Protein AF-0000000078899615 (afdb_homodimer)

Solvent-accessible surface area (backbone atoms only — not comparable to full-atom values): 37743 Å² total; per-residue (Å²): 133,79,73,67,59,80,57,53,64,69,47,50,43,53,49,49,54,49,43,52,69,74,39,71,84,62,47,65,61,59,51,16,57,74,55,66,44,36,43,37,39,57,52,27,36,45,24,33,93,46,82,77,85,37,34,25,43,40,41,39,56,64,52,47,75,54,30,63,46,56,57,58,63,50,46,44,68,26,40,36,30,35,38,38,28,34,45,98,53,30,42,42,35,38,43,33,36,53,68,44,69,47,71,54,90,49,31,36,39,34,44,44,87,46,37,28,36,46,37,29,45,72,30,59,65,43,40,31,40,39,33,39,77,50,94,91,38,80,43,45,30,41,40,28,14,22,54,49,13,47,70,28,42,35,42,31,62,44,94,67,25,38,61,66,48,46,54,49,50,52,61,72,28,46,31,91,70,48,66,54,44,66,86,65,44,82,74,66,70,66,66,79,61,60,55,77,88,74,48,61,57,71,62,49,48,54,50,51,72,62,32,56,42,75,65,39,51,62,60,50,31,60,43,56,34,44,42,72,56,56,44,43,73,67,70,35,66,91,37,21,35,69,28,20,57,60,37,61,64,52,48,53,48,49,27,28,75,68,63,41,42,24,26,42,40,32,30,50,89,23,26,34,39,36,46,66,43,68,54,72,43,73,46,75,55,87,60,30,41,27,37,67,39,97,51,40,36,37,41,32,43,50,82,51,41,61,40,25,33,41,36,51,41,39,25,68,54,39,58,44,58,35,45,38,33,21,30,86,84,55,45,73,53,40,37,36,33,48,50,72,54,82,66,48,59,61,46,67,67,47,51,49,54,60,69,68,48,51,61,49,74,73,82,126,135,81,73,66,60,79,56,53,65,69,49,51,43,53,50,48,54,49,45,52,66,74,38,72,84,63,48,64,62,59,51,15,56,75,55,65,44,36,42,38,38,56,54,27,37,45,25,33,92,45,84,76,85,37,36,25,44,39,41,39,56,65,52,47,77,56,30,61,47,56,58,58,62,50,46,42,67,26,40,35,31,34,36,39,28,34,44,98,53,30,41,40,35,38,42,32,36,54,66,44,69,48,69,57,90,47,31,34,41,34,45,43,87,45,36,30,36,44,36,31,46,72,30,58,64,43,40,32,40,39,31,41,76,52,95,92,38,80,42,44,32,41,42,28,12,23,56,50,13,47,69,28,43,33,42,30,62,46,93,69,25,37,61,68,48,46,52,50,51,50,60,72,28,44,33,90,69,48,66,54,44,64,87,64,44,82,74,66,70,65,66,77,62,60,56,76,89,73,49,60,58,70,61,48,49,54,51,52,70,61,33,55,42,75,65,38,51,62,58,50,31,59,43,56,33,43,42,71,58,57,43,45,72,67,72,36,67,91,37,22,36,70,27,22,56,60,37,62,63,52,47,52,49,49,27,27,75,66,64,42,42,24,26,41,42,31,30,48,90,24,27,34,40,38,46,67,44,68,53,72,43,73,45,76,54,87,59,30,42,27,37,68,40,96,50,40,36,35,41,32,43,50,81,50,42,62,40,25,33,43,36,53,43,39,26,68,54,39,59,45,59,34,44,39,32,19,30,85,84,56,46,73,54,40,38,35,34,48,51,73,54,80,65,48,58,61,48,66,69,47,53,50,52,61,66,66,49,53,61,50,75,73,81,126

Sequence (728 aa):
MDQILTGSLPDLKAAWLRLLETTPGLRARDAAARLGVSEGELVAARVGEGPGAARVVRLDPGTAANGWGGLIEQLPTLGEVMTLTRNEHAVHEKHGTFETVSIGPGSGLVLGLEIDLRLFLNHWRHGFAVREEVKSGLRHSLQFFDIDGTAVHKVYVTEATDRAAFDRLVEHFRAPDQTPGMGVLPLPVPPPDRPDAEIDLAGFRRHWENLQDAHDFFPMLREFGIGRHQAFRLIGSDFARPVSVQALALCLRLAAQRQVPIMVFAGNAGCIQIHTGPVERIEPTGPWINVLDPRFNLHVRQDRIASAWVVRKPTREGVVTSLELFDAEDRQFLQLFGERRGGKPERATWRGILADLPEPEIAAMDQILTGSLPDLKAAW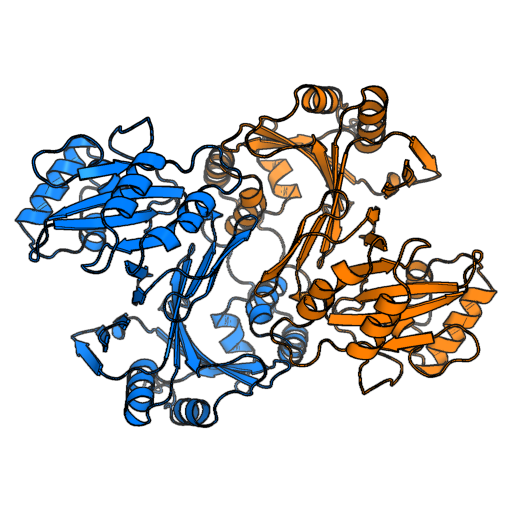LRLLETTPGLRARDAAARLGVSEGELVAARVGEGPGAARVVRLDPGTAANGWGGLIEQLPTLGEVMTLTRNEHAVHEKHGTFETVSIGPGSGLVLGLEIDLRLFLNHWRHGFAVREEVKSGLRHSLQFFDIDGTAVHKVYVTEATDRAAFDRLVEHFRAPDQTPGMGVLPLPVPPPDRPDAEIDLAGFRRHWENLQDAHDFFPMLREFGIGRHQAFRLIGSDFARPVSVQALALCLRLAAQRQVPIMVFAGNAGCIQIHTGPVERIEPTGPWINVLDPRFNLHVRQDRIASAWVVRKPTREGVVT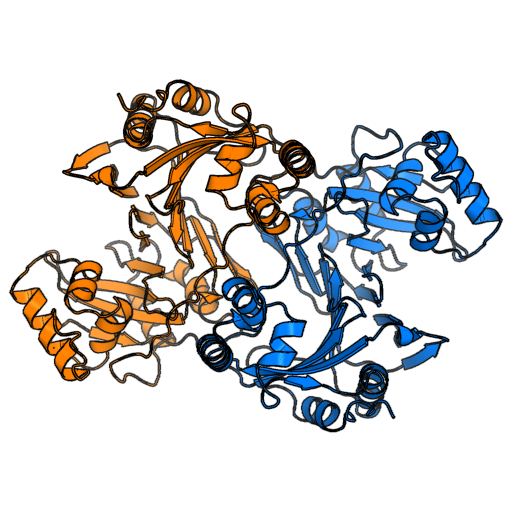SLELFDAEDRQFLQLFGERRGGKPERATWRGILADLPEPEIAA

pLDDT: mean 91.22, std 12.36, range [23.31, 98.88]

Structure (mmCIF, N/CA/C/O backbone):
data_AF-0000000078899615-model_v1
#
loop_
_entity.id
_entity.type
_entity.pdbx_description
1 polymer 'Hemin transport protein'
#
loop_
_atom_site.group_PDB
_atom_site.id
_atom_site.type_symbol
_atom_site.label_atom_id
_atom_site.label_alt_id
_atom_site.label_comp_id
_atom_site.label_asym_id
_atom_site.label_entity_id
_atom_site.label_seq_id
_atom_site.pdbx_PDB_ins_code
_atom_site.Cartn_x
_atom_site.Cartn_y
_atom_site.Cartn_z
_atom_site.occupancy
_atom_site.B_iso_or_equiv
_atom_site.auth_seq_id
_atom_site.auth_comp_id
_atom_site.auth_asym_id
_atom_site.auth_atom_id
_atom_site.pdbx_PDB_model_num
ATOM 1 N N . MET A 1 1 ? 21.453 -37.188 1.824 1 23.47 1 MET A N 1
ATOM 2 C CA . MET A 1 1 ? 22.531 -36.219 1.727 1 23.47 1 MET A CA 1
ATOM 3 C C . MET A 1 1 ? 22.578 -35.594 0.333 1 23.47 1 MET A C 1
ATOM 5 O O . MET A 1 1 ? 23.312 -36.062 -0.534 1 23.47 1 MET A O 1
ATOM 9 N N . ASP A 1 2 ? 21.359 -35.312 -0.302 1 27.31 2 ASP A N 1
ATOM 10 C CA . ASP A 1 2 ? 21.156 -34.969 -1.711 1 27.31 2 ASP A CA 1
ATOM 11 C C . ASP A 1 2 ? 21.984 -33.75 -2.115 1 27.31 2 ASP A C 1
ATOM 13 O O . ASP A 1 2 ? 22.062 -32.781 -1.364 1 27.31 2 ASP A O 1
ATOM 17 N N . GLN A 1 3 ? 22.969 -33.938 -2.871 1 29.41 3 GLN A N 1
ATOM 18 C CA . GLN A 1 3 ? 24.016 -33.031 -3.332 1 29.41 3 GLN A CA 1
ATOM 19 C C . GLN A 1 3 ? 23.422 -31.719 -3.811 1 29.41 3 GLN A C 1
ATOM 21 O O . GLN A 1 3 ? 22.578 -31.688 -4.715 1 29.41 3 GLN A O 1
ATOM 26 N N . ILE A 1 4 ? 23.203 -30.766 -2.914 1 38.12 4 ILE A N 1
ATOM 27 C CA . ILE A 1 4 ? 23 -29.391 -3.344 1 38.12 4 ILE A CA 1
ATOM 28 C C . ILE A 1 4 ? 23.891 -29.078 -4.535 1 38.12 4 ILE A C 1
ATOM 30 O O . ILE A 1 4 ? 25.125 -29.156 -4.434 1 38.12 4 ILE A O 1
ATOM 34 N N . LEU A 1 5 ? 23.531 -29.531 -5.68 1 39.5 5 LEU A N 1
ATOM 35 C CA . LEU A 1 5 ? 24.344 -29.234 -6.859 1 39.5 5 LEU A CA 1
ATOM 36 C C . LEU A 1 5 ? 24.844 -27.797 -6.832 1 39.5 5 LEU A C 1
ATOM 38 O O . LEU A 1 5 ? 24.031 -26.859 -6.887 1 39.5 5 LEU A O 1
ATOM 42 N N . THR A 1 6 ? 25.625 -27.469 -5.953 1 45.91 6 THR A N 1
ATOM 43 C CA . THR A 1 6 ? 26.406 -26.25 -6.133 1 45.91 6 THR A CA 1
ATOM 44 C C . THR A 1 6 ? 26.969 -26.172 -7.547 1 45.91 6 THR A C 1
ATOM 46 O O . THR A 1 6 ? 28.172 -25.984 -7.727 1 45.91 6 THR A O 1
ATOM 49 N N . GLY A 1 7 ? 26.438 -26.969 -8.484 1 50.38 7 GLY A N 1
ATOM 50 C CA . GLY A 1 7 ? 27.094 -27.047 -9.773 1 50.38 7 GLY A CA 1
ATOM 51 C C . GLY A 1 7 ? 27.062 -25.719 -10.531 1 50.38 7 GLY A C 1
ATOM 52 O O . GLY A 1 7 ? 26.297 -24.828 -10.195 1 50.38 7 GLY A O 1
ATOM 53 N N . SER A 1 8 ? 28.047 -25.531 -11.352 1 66.81 8 SER A N 1
ATOM 54 C CA . SER A 1 8 ? 28.25 -24.453 -12.32 1 66.81 8 SER A CA 1
ATOM 55 C C . SER A 1 8 ? 27.031 -24.297 -13.227 1 66.81 8 SER A C 1
ATOM 57 O O . SER A 1 8 ? 26.203 -25.203 -13.32 1 66.81 8 SER A O 1
ATOM 59 N N . LEU A 1 9 ? 26.766 -23.141 -13.555 1 71.75 9 LEU A N 1
ATOM 60 C CA . LEU A 1 9 ? 25.703 -22.766 -14.477 1 71.75 9 LEU A CA 1
ATOM 61 C C . LEU A 1 9 ? 25.578 -23.797 -15.602 1 71.75 9 LEU A C 1
ATOM 63 O O . LEU A 1 9 ? 24.469 -24.234 -15.922 1 71.75 9 LEU A O 1
ATOM 67 N N . PRO A 1 10 ? 26.672 -24.281 -16.188 1 68.31 10 PRO A N 1
ATOM 68 C CA . PRO A 1 10 ? 26.531 -25.297 -17.234 1 68.31 10 PRO A CA 1
ATOM 69 C C . PRO A 1 10 ? 25.953 -26.609 -16.703 1 68.31 10 PRO A C 1
ATOM 71 O O . PRO A 1 10 ? 25.172 -27.281 -17.391 1 68.31 10 PRO A O 1
ATOM 74 N N . ASP A 1 11 ? 26.25 -26.797 -15.523 1 76 11 ASP A N 1
ATOM 75 C CA . ASP A 1 11 ? 25.781 -28.031 -14.914 1 76 11 ASP A CA 1
ATOM 76 C C . ASP A 1 11 ? 24.266 -27.969 -14.664 1 76 11 ASP A C 1
ATOM 78 O O . ASP A 1 11 ? 23.562 -28.953 -14.875 1 76 11 ASP A O 1
ATOM 82 N N . LEU A 1 12 ? 23.875 -26.812 -14.391 1 81.44 12 LEU A N 1
ATOM 83 C CA . LEU A 1 12 ? 22.438 -26.672 -14.117 1 81.44 12 LEU A CA 1
ATOM 84 C C . LEU A 1 12 ? 21.625 -26.844 -15.391 1 81.44 12 LEU A C 1
ATOM 86 O O . LEU A 1 12 ? 20.594 -27.516 -15.375 1 81.44 12 LEU A O 1
ATOM 90 N N . LYS A 1 13 ? 22.109 -26.359 -16.453 1 78.44 13 LYS A N 1
ATOM 91 C CA . LYS A 1 13 ? 21.422 -26.5 -17.734 1 78.44 13 LYS A CA 1
ATOM 92 C C . LYS A 1 13 ? 21.359 -27.953 -18.156 1 78.44 13 LYS A C 1
ATOM 94 O O . LYS A 1 13 ? 20.312 -28.438 -18.594 1 78.44 13 LYS A O 1
ATOM 99 N N . ALA A 1 14 ? 22.453 -28.578 -18 1 79.31 14 ALA A N 1
ATOM 100 C CA . ALA A 1 14 ? 22.531 -29.984 -18.375 1 79.31 14 ALA A CA 1
ATOM 101 C C . ALA A 1 14 ? 21.625 -30.844 -17.5 1 79.31 14 ALA A C 1
ATOM 103 O O . ALA A 1 14 ? 20.953 -31.75 -17.984 1 79.31 14 ALA A O 1
ATOM 104 N N . ALA A 1 15 ? 21.656 -30.469 -16.297 1 78.94 15 ALA A N 1
ATOM 105 C CA . ALA A 1 15 ? 20.828 -31.203 -15.352 1 78.94 15 ALA A CA 1
ATOM 106 C C . ALA A 1 15 ? 19.344 -31.031 -15.656 1 78.94 15 ALA A C 1
ATOM 108 O O . ALA A 1 15 ? 18.562 -31.969 -15.57 1 78.94 15 ALA A O 1
ATOM 109 N N . TRP A 1 16 ? 18.984 -29.906 -16.031 1 78.69 16 TRP A N 1
ATOM 110 C CA . TRP A 1 16 ? 17.609 -29.594 -16.406 1 78.69 16 TRP A CA 1
ATOM 111 C C . TRP A 1 16 ? 17.188 -30.391 -17.625 1 78.69 16 TRP A C 1
ATOM 113 O O . TRP A 1 16 ? 16.125 -31.016 -17.625 1 78.69 16 TRP A O 1
ATOM 123 N N . LEU A 1 17 ? 18.031 -30.391 -18.562 1 74.31 17 LEU A N 1
ATOM 124 C CA . LEU A 1 17 ? 17.719 -31.109 -19.797 1 74.31 17 LEU A CA 1
ATOM 125 C C . LEU A 1 17 ? 17.578 -32.594 -19.531 1 74.31 17 LEU A C 1
ATOM 127 O O . LEU A 1 17 ? 16.688 -33.25 -20.094 1 74.31 17 LEU A O 1
ATOM 131 N N . ARG A 1 18 ? 18.359 -33.062 -18.688 1 77.06 18 ARG A N 1
ATOM 132 C CA . ARG A 1 18 ? 18.297 -34.469 -18.328 1 77.06 18 ARG A CA 1
ATOM 133 C C . ARG A 1 18 ? 17 -34.781 -17.594 1 77.06 18 ARG A C 1
ATOM 135 O O . ARG A 1 18 ? 16.375 -35.812 -17.844 1 77.06 18 ARG A O 1
ATOM 142 N N . LEU A 1 19 ? 16.672 -33.875 -16.766 1 79.12 19 LEU A N 1
ATOM 143 C CA . LEU A 1 19 ? 15.445 -34.062 -16 1 79.12 19 LEU A CA 1
ATOM 144 C C . LEU A 1 19 ? 14.219 -34.062 -16.922 1 79.12 19 LEU A C 1
ATOM 146 O O . LEU A 1 19 ? 13.289 -34.844 -16.734 1 79.12 19 LEU A O 1
ATOM 150 N N . LEU A 1 20 ? 14.242 -33.188 -17.891 1 74.06 20 LEU A N 1
ATOM 151 C CA . LEU A 1 20 ? 13.133 -33.094 -18.828 1 74.06 20 LEU A CA 1
ATOM 152 C C . LEU A 1 20 ? 12.992 -34.406 -19.625 1 74.06 20 LEU A C 1
ATOM 154 O O . LEU A 1 20 ? 11.883 -34.812 -19.969 1 74.06 20 LEU A O 1
ATOM 158 N N . GLU A 1 21 ? 14.117 -35 -19.859 1 74.81 21 GLU A N 1
ATOM 159 C CA . GLU A 1 21 ? 14.133 -36.219 -20.625 1 74.81 21 GLU A CA 1
ATOM 160 C C . GLU A 1 21 ? 13.664 -37.406 -19.766 1 74.81 21 GLU A C 1
ATOM 162 O O . GLU A 1 21 ? 12.898 -38.25 -20.234 1 74.81 21 GLU A O 1
ATOM 167 N N . THR A 1 22 ? 14.008 -37.406 -18.594 1 77.81 22 THR A N 1
ATOM 168 C CA . THR A 1 22 ? 13.773 -38.594 -17.734 1 77.81 22 THR A CA 1
ATOM 169 C C . THR A 1 22 ? 12.398 -38.5 -17.094 1 77.81 22 THR A C 1
ATOM 171 O O . THR A 1 22 ? 11.828 -39.531 -16.703 1 77.81 22 THR A O 1
ATOM 174 N N . THR A 1 23 ? 11.914 -37.375 -16.906 1 76.69 23 THR A N 1
ATOM 175 C CA . THR A 1 23 ? 10.609 -37.188 -16.281 1 76.69 23 THR A CA 1
ATOM 176 C C . THR A 1 23 ? 9.742 -36.25 -17.109 1 76.69 23 THR A C 1
ATOM 178 O O . THR A 1 23 ? 9.578 -35.062 -16.75 1 76.69 23 THR A O 1
ATOM 181 N N . PRO A 1 24 ? 9.195 -36.906 -18.125 1 71.25 24 PRO A N 1
ATOM 182 C CA . PRO A 1 24 ? 8.344 -36.062 -18.984 1 71.25 24 PRO A CA 1
ATOM 183 C C . PRO A 1 24 ? 7.133 -35.531 -18.25 1 71.25 24 PRO A C 1
ATOM 185 O O . PRO A 1 24 ? 6.547 -36.188 -17.406 1 71.25 24 PRO A O 1
ATOM 188 N N . GLY A 1 25 ? 6.859 -34.25 -18.391 1 69.19 25 GLY A N 1
ATOM 189 C CA . GLY A 1 25 ? 5.691 -33.625 -17.781 1 69.19 25 GLY A CA 1
ATOM 190 C C . GLY A 1 25 ? 5.992 -32.938 -16.484 1 69.19 25 GLY A C 1
ATOM 191 O O . GLY A 1 25 ? 5.102 -32.344 -15.859 1 69.19 25 GLY A O 1
ATOM 192 N N . LEU A 1 26 ? 7.223 -33.094 -16.125 1 76.44 26 LEU A N 1
ATOM 193 C CA . LEU A 1 26 ? 7.609 -32.438 -14.875 1 76.44 26 LEU A CA 1
ATOM 194 C C . LEU A 1 26 ? 7.461 -30.922 -14.984 1 76.44 26 LEU A C 1
ATOM 196 O O . LEU A 1 26 ? 7.945 -30.312 -15.938 1 76.44 26 LEU A O 1
ATOM 200 N N . ARG A 1 27 ? 6.715 -30.422 -14.039 1 78 27 ARG A N 1
ATOM 201 C CA . ARG A 1 27 ? 6.516 -28.969 -14.023 1 78 27 ARG A CA 1
ATOM 202 C C . ARG A 1 27 ? 7.793 -28.25 -13.625 1 78 27 ARG A C 1
ATOM 204 O O . ARG A 1 27 ? 8.609 -28.781 -12.867 1 78 27 ARG A O 1
ATOM 211 N N . ALA A 1 28 ? 7.977 -27.078 -14.18 1 77.94 28 ALA A N 1
ATOM 212 C CA . ALA A 1 28 ? 9.188 -26.297 -13.977 1 77.94 28 ALA A CA 1
ATOM 213 C C . ALA A 1 28 ? 9.484 -26.109 -12.492 1 77.94 28 ALA A C 1
ATOM 215 O O . ALA A 1 28 ? 10.625 -26.25 -12.055 1 77.94 28 ALA A O 1
ATOM 216 N N . ARG A 1 29 ? 8.5 -25.828 -11.703 1 82.44 29 ARG A N 1
ATOM 217 C CA . ARG A 1 29 ? 8.672 -25.609 -10.266 1 82.44 29 ARG A CA 1
ATOM 218 C C . ARG A 1 29 ? 9.195 -26.859 -9.578 1 82.44 29 ARG A C 1
ATOM 220 O O . ARG A 1 29 ? 10.094 -26.781 -8.734 1 82.44 29 ARG A O 1
ATOM 227 N N . ASP A 1 30 ? 8.641 -27.953 -9.969 1 82.69 30 ASP A N 1
ATOM 228 C CA . ASP A 1 30 ? 9.055 -29.219 -9.383 1 82.69 30 ASP A CA 1
ATOM 229 C C . ASP A 1 30 ? 10.477 -29.578 -9.805 1 82.69 30 ASP A C 1
ATOM 231 O O . ASP A 1 30 ? 11.25 -30.109 -9.008 1 82.69 30 ASP A O 1
ATOM 235 N N . ALA A 1 31 ? 10.742 -29.328 -11.023 1 82.31 31 ALA A N 1
ATOM 236 C CA . ALA A 1 31 ? 12.094 -29.578 -11.523 1 82.31 31 ALA A CA 1
ATOM 237 C C . ALA A 1 31 ? 13.125 -28.75 -10.758 1 82.31 31 ALA A C 1
ATOM 239 O O . ALA A 1 31 ? 14.172 -29.266 -10.359 1 82.31 31 ALA A O 1
ATOM 240 N N . ALA A 1 32 ? 12.805 -27.5 -10.523 1 86.56 32 ALA A N 1
ATOM 241 C CA . ALA A 1 32 ? 13.695 -26.609 -9.797 1 86.56 32 ALA A CA 1
ATOM 242 C C . ALA A 1 32 ? 13.93 -27.109 -8.367 1 86.56 32 ALA A C 1
ATOM 244 O O . ALA A 1 32 ? 15.062 -27.125 -7.887 1 86.56 32 ALA A O 1
ATOM 245 N N . ALA A 1 33 ? 12.891 -27.516 -7.758 1 84.38 33 ALA A N 1
ATOM 246 C CA . ALA A 1 33 ? 12.984 -28.031 -6.395 1 84.38 33 ALA A CA 1
ATOM 247 C C . ALA A 1 33 ? 13.898 -29.266 -6.34 1 84.38 33 ALA A C 1
ATOM 249 O O . ALA A 1 33 ? 14.719 -29.391 -5.426 1 84.38 33 ALA A O 1
ATOM 250 N N . ARG A 1 34 ? 13.797 -30.125 -7.32 1 83.62 34 ARG A N 1
ATOM 251 C CA . ARG A 1 34 ? 14.609 -31.344 -7.375 1 83.62 34 ARG A CA 1
ATOM 252 C C . ARG A 1 34 ? 16.078 -31 -7.586 1 83.62 34 ARG A C 1
ATOM 254 O O . ARG A 1 34 ? 16.953 -31.703 -7.082 1 83.62 34 ARG A O 1
ATOM 261 N N . LEU A 1 35 ? 16.312 -29.969 -8.297 1 86.44 35 LEU A N 1
ATOM 262 C CA . LEU A 1 35 ? 17.672 -29.562 -8.625 1 86.44 35 LEU A CA 1
ATOM 263 C C . LEU A 1 35 ? 18.234 -28.656 -7.539 1 86.44 35 LEU A C 1
ATOM 265 O O . LEU A 1 35 ? 19.422 -28.281 -7.59 1 86.44 35 LEU A O 1
ATOM 269 N N . GLY A 1 36 ? 17.391 -28.219 -6.582 1 87.06 36 GLY A N 1
ATOM 270 C CA . GLY A 1 36 ? 17.828 -27.406 -5.461 1 87.06 36 GLY A CA 1
ATOM 271 C C . GLY A 1 36 ? 18.031 -25.938 -5.828 1 87.06 36 GLY A C 1
ATOM 272 O O . GLY A 1 36 ? 18.906 -25.281 -5.277 1 87.06 36 GLY A O 1
ATOM 273 N N . VAL A 1 37 ? 17.391 -25.516 -6.922 1 90.56 37 VAL A N 1
ATOM 274 C CA . VAL A 1 37 ? 17.469 -24.109 -7.336 1 90.56 37 VAL A CA 1
ATOM 275 C C . VAL A 1 37 ? 16.062 -23.531 -7.418 1 90.56 37 VAL A C 1
ATOM 277 O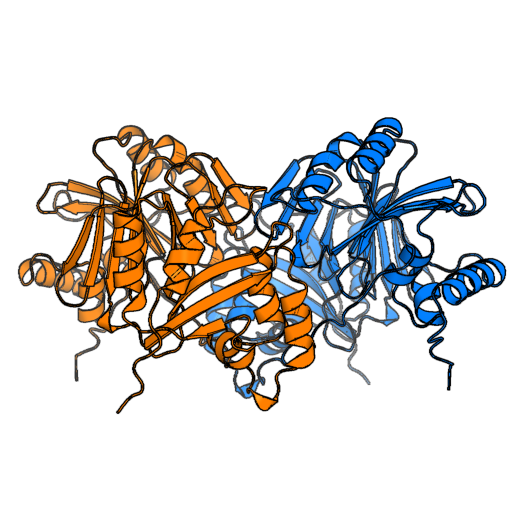 O . VAL A 1 37 ? 15.07 -24.266 -7.359 1 90.56 37 VAL A O 1
ATOM 280 N N . SER A 1 38 ? 15.984 -22.203 -7.434 1 93.62 38 SER A N 1
ATOM 281 C CA . SER A 1 38 ? 14.68 -21.562 -7.621 1 93.62 38 SER A CA 1
ATOM 282 C C . SER A 1 38 ? 14.203 -21.703 -9.062 1 93.62 38 SER A C 1
ATOM 284 O O . SER A 1 38 ? 15 -21.984 -9.961 1 93.62 38 SER A O 1
ATOM 286 N N . GLU A 1 39 ? 12.93 -21.609 -9.273 1 94.31 39 GLU A N 1
ATOM 287 C CA . GLU A 1 39 ? 12.375 -21.625 -10.633 1 94.31 39 GLU A CA 1
ATOM 288 C C . GLU A 1 39 ? 13.016 -20.547 -11.5 1 94.31 39 GLU A C 1
ATOM 290 O O . GLU A 1 39 ? 13.32 -20.797 -12.672 1 94.31 39 GLU A O 1
ATOM 295 N N . GLY A 1 40 ? 13.219 -19.375 -10.93 1 96.06 40 GLY A N 1
ATOM 296 C CA . GLY A 1 40 ? 13.859 -18.297 -11.656 1 96.06 40 GLY A CA 1
ATOM 297 C C . GLY A 1 40 ? 15.266 -18.625 -12.117 1 96.06 40 GLY A C 1
ATOM 298 O O . GLY A 1 40 ? 15.648 -18.328 -13.242 1 96.06 40 GLY A O 1
ATOM 299 N N . GLU A 1 41 ? 15.977 -19.234 -11.242 1 94 41 GLU A N 1
ATOM 300 C CA . GLU A 1 41 ? 17.328 -19.625 -11.594 1 94 41 GLU A CA 1
ATOM 301 C C . GLU A 1 41 ? 17.344 -20.641 -12.727 1 94 41 GLU A C 1
ATOM 303 O O . GLU A 1 41 ? 18.219 -20.625 -13.594 1 94 41 GLU A O 1
ATOM 308 N N . LEU A 1 42 ? 16.422 -21.547 -12.719 1 91.81 42 LEU A N 1
ATOM 309 C CA . LEU A 1 42 ? 16.312 -22.547 -13.773 1 91.81 42 LEU A CA 1
ATOM 310 C C . LEU A 1 42 ? 16.016 -21.891 -15.117 1 91.81 42 LEU A C 1
ATOM 312 O O . LEU A 1 42 ? 16.609 -22.234 -16.141 1 91.81 42 LEU A O 1
ATOM 316 N N . VAL A 1 43 ? 15.086 -20.953 -15.141 1 93.25 43 VAL A N 1
ATOM 317 C CA . VAL A 1 43 ? 14.758 -20.219 -16.359 1 93.25 43 VAL A CA 1
ATOM 318 C C . VAL A 1 43 ? 15.969 -19.406 -16.812 1 93.25 43 VAL A C 1
ATOM 320 O O . VAL A 1 43 ? 16.344 -19.438 -18 1 93.25 43 VAL A O 1
ATOM 323 N N . ALA A 1 44 ? 16.625 -18.75 -15.891 1 93.88 44 ALA A N 1
ATOM 324 C CA . ALA A 1 44 ? 17.766 -17.891 -16.188 1 93.88 44 ALA A CA 1
ATOM 325 C C . ALA A 1 44 ? 18.922 -18.688 -16.766 1 93.88 44 ALA A C 1
ATOM 327 O O . ALA A 1 44 ? 19.688 -18.172 -17.594 1 93.88 44 ALA A O 1
ATOM 328 N N . ALA A 1 45 ? 19.047 -19.906 -16.359 1 89.81 45 ALA A N 1
ATOM 329 C CA . ALA A 1 45 ? 20.141 -20.75 -16.828 1 89.81 45 ALA A CA 1
ATOM 330 C C . ALA A 1 45 ? 20.031 -21 -18.328 1 89.81 45 ALA A C 1
ATOM 332 O O . ALA A 1 45 ? 21.016 -21.375 -18.984 1 89.81 45 ALA A O 1
ATOM 333 N N . ARG A 1 46 ? 18.859 -20.781 -18.859 1 88.38 46 ARG A N 1
ATOM 334 C CA . ARG A 1 46 ? 18.594 -21.109 -20.25 1 88.38 46 ARG A CA 1
ATOM 335 C C . ARG A 1 46 ? 18.656 -19.875 -21.125 1 88.38 46 ARG A C 1
ATOM 337 O O . ARG A 1 46 ? 18.344 -19.922 -22.328 1 88.38 46 ARG A O 1
ATOM 344 N N . VAL A 1 47 ? 19.047 -18.781 -20.5 1 91.75 47 VAL A N 1
ATOM 345 C CA . VAL A 1 47 ? 19.141 -17.547 -21.281 1 91.75 47 VAL A CA 1
ATOM 346 C C . VAL A 1 47 ? 20.234 -17.688 -22.344 1 91.75 47 VAL A C 1
ATOM 348 O O . VAL A 1 47 ? 21.297 -18.234 -22.062 1 91.75 47 VAL A O 1
ATOM 351 N N . GLY A 1 48 ? 20.062 -16.984 -23.422 1 78.88 48 GLY A N 1
ATOM 352 C CA . GLY A 1 48 ? 21.031 -16.984 -24.516 1 78.88 48 GLY A CA 1
ATOM 353 C C . GLY A 1 48 ? 20.656 -17.906 -25.656 1 78.88 48 GLY A C 1
ATOM 354 O O . GLY A 1 48 ? 19.516 -18.375 -25.734 1 78.88 48 GLY A O 1
ATOM 355 N N . GLU A 1 49 ? 21.562 -17.969 -26.531 1 63.47 49 GLU A N 1
ATOM 356 C CA . GLU A 1 49 ? 21.297 -18.75 -27.734 1 63.47 49 GLU A CA 1
ATOM 357 C C . GLU A 1 49 ? 21.344 -20.25 -27.453 1 63.47 49 GLU A C 1
ATOM 359 O O . GLU A 1 49 ? 22.141 -20.703 -26.625 1 63.47 49 GLU A O 1
ATOM 364 N N . GLY A 1 50 ? 20.234 -20.938 -27.203 1 55.75 50 GLY A N 1
ATOM 365 C CA . GLY A 1 50 ? 20.25 -22.375 -27.047 1 55.75 50 GLY A CA 1
ATOM 366 C C . GLY A 1 50 ? 19.859 -23.125 -28.312 1 55.75 50 GLY A C 1
ATOM 367 O O . GLY A 1 50 ? 19.422 -22.5 -29.281 1 55.75 50 GLY A O 1
ATOM 368 N N . PRO A 1 51 ? 20.281 -24.406 -28.219 1 52.03 51 PRO A N 1
ATOM 369 C CA . PRO A 1 51 ? 19.922 -25.25 -29.359 1 52.03 51 PRO A CA 1
ATOM 370 C C . PRO A 1 51 ? 18.422 -25.391 -29.547 1 52.03 51 PRO A C 1
ATOM 372 O O . PRO A 1 51 ? 17.672 -25.453 -28.562 1 52.03 51 PRO A O 1
ATOM 375 N N . GLY A 1 52 ? 17.906 -25.328 -30.75 1 55.41 52 GLY A N 1
ATOM 376 C CA . GLY A 1 52 ? 16.547 -25.531 -31.219 1 55.41 52 GLY A CA 1
ATOM 377 C C . GLY A 1 52 ? 15.664 -24.312 -31.031 1 55.41 52 GLY A C 1
ATOM 378 O O . GLY A 1 52 ? 16.141 -23.172 -31.141 1 55.41 52 GLY A O 1
ATOM 379 N N . ALA A 1 53 ? 14.344 -24.641 -30.906 1 59.56 53 ALA A N 1
ATOM 380 C CA . ALA A 1 53 ? 13.312 -23.609 -30.906 1 59.56 53 ALA A CA 1
ATOM 381 C C . ALA A 1 53 ? 13.141 -23.016 -29.516 1 59.56 53 ALA A C 1
ATOM 383 O O . ALA A 1 53 ? 12.594 -21.906 -29.375 1 59.56 53 ALA A O 1
ATOM 384 N N . ALA A 1 54 ? 13.727 -23.688 -28.422 1 64.5 54 ALA A N 1
ATOM 385 C CA . ALA A 1 54 ? 13.57 -23.156 -27.062 1 64.5 54 ALA A CA 1
ATOM 386 C C . ALA A 1 54 ? 14.57 -22.047 -26.797 1 64.5 54 ALA A C 1
ATOM 388 O O . ALA A 1 54 ? 15.742 -22.141 -27.172 1 64.5 54 ALA A O 1
ATOM 389 N N . ARG A 1 55 ? 14.016 -20.969 -26.375 1 84.44 55 ARG A N 1
ATOM 390 C CA . ARG A 1 55 ? 14.82 -19.781 -26.141 1 84.44 55 ARG A CA 1
ATOM 391 C C . ARG A 1 55 ? 14.289 -18.969 -24.953 1 84.44 55 ARG A C 1
ATOM 393 O O . ARG A 1 55 ? 13.07 -18.891 -24.766 1 84.44 55 ARG A O 1
ATOM 400 N N . VAL A 1 56 ? 15.234 -18.641 -24.125 1 93.56 56 VAL A N 1
ATOM 401 C CA . VAL A 1 56 ? 14.883 -17.703 -23.062 1 93.56 56 VAL A CA 1
ATOM 402 C C . VAL A 1 56 ? 15.586 -16.375 -23.281 1 93.56 56 VAL A C 1
ATOM 404 O O . VAL A 1 56 ? 16.797 -16.328 -23.5 1 93.56 56 VAL A O 1
ATOM 407 N N . VAL A 1 57 ? 14.828 -15.312 -23.344 1 95.56 57 VAL A N 1
ATOM 408 C CA . VAL A 1 57 ? 15.352 -13.953 -23.453 1 95.56 57 VAL A CA 1
ATOM 409 C C . VAL A 1 57 ? 15.164 -13.211 -22.141 1 95.56 57 VAL A C 1
ATOM 411 O O . VAL A 1 57 ? 14.047 -13.133 -21.609 1 95.56 57 VAL A O 1
ATOM 414 N N . ARG A 1 58 ? 16.266 -12.734 -21.578 1 96.88 58 ARG A N 1
ATOM 415 C CA . ARG A 1 58 ? 16.172 -11.891 -20.391 1 96.88 58 ARG A CA 1
ATOM 416 C C . ARG A 1 58 ? 15.609 -10.516 -20.719 1 96.88 58 ARG A C 1
ATOM 418 O O . ARG A 1 58 ? 15.992 -9.906 -21.719 1 96.88 58 ARG A O 1
ATOM 425 N N . LEU A 1 59 ? 14.688 -10.078 -19.922 1 97.06 59 LEU A N 1
ATOM 426 C CA . LEU A 1 59 ? 14.078 -8.766 -20.109 1 97.06 59 LEU A CA 1
ATOM 427 C C . LEU A 1 59 ? 14.625 -7.766 -19.094 1 97.06 59 LEU A C 1
ATOM 429 O O . LEU A 1 59 ? 15.164 -8.164 -18.047 1 97.06 59 LEU A O 1
ATOM 433 N N . ASP A 1 60 ? 14.523 -6.496 -19.422 1 94.31 60 ASP A N 1
ATOM 434 C CA . ASP A 1 60 ? 14.953 -5.395 -18.562 1 94.31 60 ASP A CA 1
ATOM 435 C C . ASP A 1 60 ? 13.969 -4.227 -18.641 1 94.31 60 ASP A C 1
ATOM 437 O O . ASP A 1 60 ? 13.742 -3.676 -19.719 1 94.31 60 ASP A O 1
ATOM 441 N N . PRO A 1 61 ? 13.375 -3.854 -17.531 1 89.88 61 PRO A N 1
ATOM 442 C CA . PRO A 1 61 ? 12.422 -2.74 -17.578 1 89.88 61 PRO A CA 1
ATOM 443 C C . PRO A 1 61 ? 13.102 -1.396 -17.844 1 89.88 61 PRO A C 1
ATOM 445 O O . PRO A 1 61 ? 12.422 -0.397 -18.078 1 89.88 61 PRO A O 1
ATOM 448 N N . GLY A 1 62 ? 14.406 -1.354 -17.891 1 80.94 62 GLY A N 1
ATOM 449 C CA . GLY A 1 62 ? 15.125 -0.12 -18.156 1 80.94 62 GLY A CA 1
ATOM 450 C C . GLY A 1 62 ? 15.039 0.881 -17.016 1 80.94 62 GLY A C 1
ATOM 451 O O . GLY A 1 62 ? 14.922 0.496 -15.852 1 80.94 62 GLY A O 1
ATOM 452 N N . THR A 1 63 ? 15.258 2.141 -17.469 1 67.81 63 THR A N 1
ATOM 453 C CA . THR A 1 63 ? 15.336 3.193 -16.453 1 67.81 63 THR A CA 1
ATOM 454 C C . THR A 1 63 ? 14 3.922 -16.328 1 67.81 63 THR A C 1
ATOM 456 O O . THR A 1 63 ? 13.914 4.965 -15.68 1 67.81 63 THR A O 1
ATOM 459 N N . ALA A 1 64 ? 13.078 3.248 -16.938 1 66.31 64 ALA A N 1
ATOM 460 C CA . ALA A 1 64 ? 11.781 3.92 -16.828 1 66.31 64 ALA A CA 1
ATOM 461 C C . ALA A 1 64 ? 11.312 3.98 -15.383 1 66.31 64 ALA A C 1
ATOM 463 O O . ALA A 1 64 ? 11.578 3.07 -14.602 1 66.31 64 ALA A O 1
ATOM 464 N N . ALA A 1 65 ? 10.641 5.031 -15.094 1 64.62 65 ALA A N 1
ATOM 465 C CA . ALA A 1 65 ? 10.227 5.391 -13.742 1 64.62 65 ALA A CA 1
ATOM 466 C C . ALA A 1 65 ? 9.359 4.297 -13.125 1 64.62 65 ALA A C 1
ATOM 468 O O . ALA A 1 65 ? 9.391 4.082 -11.914 1 64.62 65 ALA A O 1
ATOM 469 N N . ASN A 1 66 ? 8.727 3.547 -13.938 1 78 66 ASN A N 1
ATOM 470 C CA . ASN A 1 66 ? 7.773 2.609 -13.352 1 78 66 ASN A CA 1
ATOM 471 C C . ASN A 1 66 ? 8.328 1.188 -13.328 1 78 66 ASN A C 1
ATOM 473 O O . ASN A 1 66 ? 7.633 0.251 -12.938 1 78 66 ASN A O 1
ATOM 477 N N . GLY A 1 67 ? 9.555 0.968 -13.758 1 87.38 67 GLY A N 1
ATOM 478 C CA . GLY A 1 67 ? 10.125 -0.368 -13.75 1 87.38 67 GLY A CA 1
ATOM 479 C C . GLY A 1 67 ? 9.312 -1.372 -14.547 1 87.38 67 GLY A C 1
ATOM 480 O O . GLY A 1 67 ? 8.961 -1.119 -15.703 1 87.38 67 GLY A O 1
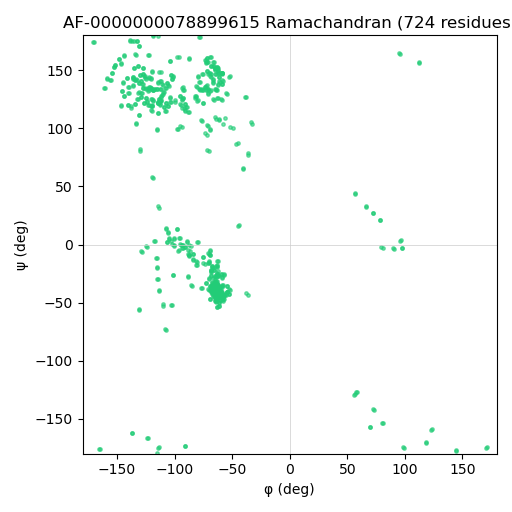ATOM 481 N N . TRP A 1 68 ? 8.992 -2.449 -13.883 1 94.31 68 TRP A N 1
ATOM 482 C CA . TRP A 1 68 ? 8.219 -3.496 -14.539 1 94.31 68 TRP A CA 1
ATOM 483 C C . TRP A 1 68 ? 6.797 -3.025 -14.82 1 94.31 68 TRP A C 1
ATOM 485 O O . TRP A 1 68 ? 6.102 -3.6 -15.664 1 94.31 68 TRP A O 1
ATOM 495 N N . GLY A 1 69 ? 6.344 -2.033 -14.062 1 94.25 69 GLY A N 1
ATOM 496 C CA . GLY A 1 69 ? 5.055 -1.436 -14.383 1 94.25 69 GLY A CA 1
ATOM 497 C C . GLY A 1 69 ? 4.961 -0.946 -15.812 1 94.25 69 GLY A C 1
ATOM 498 O O . GLY A 1 69 ? 3.896 -1.015 -16.422 1 94.25 69 GLY A O 1
ATOM 499 N N . GLY A 1 70 ? 6.078 -0.43 -16.344 1 93.19 70 GLY A N 1
ATOM 500 C CA . GLY A 1 70 ? 6.109 0.02 -17.719 1 93.19 70 GLY A CA 1
ATOM 501 C C . GLY A 1 70 ? 5.797 -1.083 -18.719 1 93.19 70 GLY A C 1
ATOM 502 O O . GLY A 1 70 ? 5.109 -0.853 -19.719 1 93.19 70 GLY A O 1
ATOM 503 N N . LEU A 1 71 ? 6.344 -2.221 -18.469 1 96.19 71 LEU A N 1
ATOM 504 C CA . LEU A 1 71 ? 6.055 -3.365 -19.328 1 96.19 71 LEU A CA 1
ATOM 505 C C . LEU A 1 71 ? 4.602 -3.801 -19.188 1 96.19 71 LEU A C 1
ATOM 507 O O . LEU A 1 71 ? 3.926 -4.07 -20.188 1 96.19 71 LEU A O 1
ATOM 511 N N . ILE A 1 72 ? 4.082 -3.848 -17.984 1 97.31 72 ILE A N 1
ATOM 512 C CA . ILE A 1 72 ? 2.729 -4.309 -17.703 1 97.31 72 ILE A CA 1
ATOM 513 C C . ILE A 1 72 ? 1.72 -3.389 -18.391 1 97.31 72 ILE A C 1
ATOM 515 O O . ILE A 1 72 ? 0.687 -3.848 -18.875 1 97.31 72 ILE A O 1
ATOM 519 N N . GLU A 1 73 ? 2.043 -2.117 -18.453 1 95.81 73 GLU A N 1
ATOM 520 C CA . GLU A 1 73 ? 1.179 -1.132 -19.094 1 95.81 73 GLU A CA 1
ATOM 521 C C . GLU A 1 73 ? 1.014 -1.428 -20.578 1 95.81 73 GLU A C 1
ATOM 523 O O . GLU A 1 73 ? 0.067 -0.953 -21.203 1 95.81 73 GLU A O 1
ATOM 528 N N . GLN A 1 74 ? 1.893 -2.229 -21.156 1 96.44 74 GLN A N 1
ATOM 529 C CA . GLN A 1 74 ? 1.849 -2.535 -22.578 1 96.44 74 GLN A CA 1
ATOM 530 C C . GLN A 1 74 ? 1.121 -3.852 -22.844 1 96.44 74 GLN A C 1
ATOM 532 O O . GLN A 1 74 ? 0.82 -4.188 -23.984 1 96.44 74 GLN A O 1
ATOM 537 N N . LEU A 1 75 ? 0.752 -4.527 -21.828 1 98.19 75 LEU A N 1
ATOM 538 C CA . LEU A 1 75 ? 0.2 -5.867 -21.984 1 98.19 75 LEU A CA 1
ATOM 539 C C . LEU A 1 75 ? -1.165 -5.82 -22.672 1 98.19 75 LEU A C 1
ATOM 541 O O . LEU A 1 75 ? -1.581 -6.789 -23.312 1 98.19 75 LEU A O 1
ATOM 545 N N . PRO A 1 76 ? -1.922 -4.703 -22.547 1 98.38 76 PRO A N 1
ATOM 546 C CA . PRO A 1 76 ? -3.184 -4.625 -23.281 1 98.38 76 PRO A CA 1
ATOM 547 C C . PRO A 1 76 ? -3 -4.801 -24.797 1 98.38 76 PRO A C 1
ATOM 549 O O . PRO A 1 76 ? -3.91 -5.273 -25.484 1 98.38 76 PRO A O 1
ATOM 552 N N . THR A 1 77 ? -1.872 -4.508 -25.328 1 98.25 77 THR A N 1
ATOM 553 C CA . THR A 1 77 ? -1.637 -4.578 -26.766 1 98.25 77 THR A CA 1
ATOM 554 C C . THR A 1 77 ? -1.609 -6.031 -27.234 1 98.25 77 THR A C 1
ATOM 556 O O . THR A 1 77 ? -1.725 -6.301 -28.438 1 98.25 77 THR A O 1
ATOM 559 N N . LEU A 1 78 ? -1.508 -6.965 -26.344 1 98.62 78 LEU A N 1
ATOM 560 C CA . LEU A 1 78 ? -1.342 -8.367 -26.703 1 98.62 78 LEU A CA 1
ATOM 561 C C . LEU A 1 78 ? -2.684 -9 -27.047 1 98.62 78 LEU A C 1
ATOM 563 O O . LEU A 1 78 ? -2.729 -10.094 -27.625 1 98.62 78 LEU A O 1
ATOM 567 N N . GLY A 1 79 ? -3.758 -8.328 -26.703 1 98.25 79 GLY A N 1
ATOM 568 C CA . GLY A 1 79 ? -5.047 -8.992 -26.828 1 98.25 79 GLY A CA 1
ATOM 569 C C . GLY A 1 79 ? -5.273 -10.062 -25.781 1 98.25 79 GLY A C 1
ATOM 570 O O . GLY A 1 79 ? -4.922 -9.883 -24.609 1 98.25 79 GLY A O 1
ATOM 571 N N . GLU A 1 80 ? -5.887 -11.156 -26.188 1 98.31 80 GLU A N 1
ATOM 572 C CA . GLU A 1 80 ? -6.211 -12.195 -25.219 1 98.31 80 GLU A CA 1
ATOM 573 C C . GLU A 1 80 ? -4.984 -13.039 -24.875 1 98.31 80 GLU A C 1
ATOM 575 O O . GLU A 1 80 ? -4.242 -13.453 -25.766 1 98.31 80 GLU A O 1
ATOM 580 N N . VAL A 1 81 ? -4.777 -13.258 -23.625 1 98.75 81 VAL A N 1
ATOM 581 C CA . VAL A 1 81 ? -3.688 -14.078 -23.109 1 98.75 81 VAL A CA 1
ATOM 582 C C . VAL A 1 81 ? -4.211 -15 -22.016 1 98.75 81 VAL A C 1
ATOM 584 O O . VAL A 1 81 ? -5.398 -14.977 -21.688 1 98.75 81 VAL A O 1
ATOM 587 N N . MET A 1 82 ? -3.387 -15.859 -21.531 1 98.62 82 MET A N 1
ATOM 588 C CA . MET A 1 82 ? -3.643 -16.609 -20.297 1 98.62 82 MET A CA 1
ATOM 589 C C . MET A 1 82 ? -2.656 -16.234 -19.203 1 98.62 82 MET A C 1
ATOM 591 O O . MET A 1 82 ? -1.441 -16.266 -19.422 1 98.62 82 MET A O 1
ATOM 595 N N . THR A 1 83 ? -3.174 -15.797 -18.094 1 98.88 83 THR A N 1
ATOM 596 C CA . THR A 1 83 ? -2.322 -15.398 -16.969 1 98.88 83 THR A CA 1
ATOM 597 C C . THR A 1 83 ? -2.322 -16.469 -15.891 1 98.88 83 THR A C 1
ATOM 599 O O . THR A 1 83 ? -3.316 -17.188 -15.711 1 98.88 83 THR A O 1
ATOM 602 N N . LEU A 1 84 ? -1.226 -16.594 -15.273 1 98.62 84 LEU A N 1
ATOM 603 C CA . LEU A 1 84 ? -1.068 -17.594 -14.227 1 98.62 84 LEU A CA 1
ATOM 604 C C . LEU A 1 84 ? -0.373 -17 -13.008 1 98.62 84 LEU A C 1
ATOM 606 O O . LEU A 1 84 ? 0.701 -16.406 -13.125 1 98.62 84 LEU A O 1
ATOM 610 N N . THR A 1 85 ? -1.016 -17.031 -11.875 1 98.75 85 THR A N 1
ATOM 611 C CA . THR A 1 85 ? -0.452 -16.75 -10.562 1 98.75 85 THR A CA 1
ATOM 612 C C . THR A 1 85 ? -0.6 -17.938 -9.625 1 98.75 85 THR A C 1
ATOM 614 O O . THR A 1 85 ? -1.623 -18.625 -9.648 1 98.75 85 THR A O 1
ATOM 617 N N . ARG A 1 86 ? 0.396 -18.125 -8.828 1 97.81 86 ARG A N 1
ATOM 618 C CA . ARG A 1 86 ? 0.3 -19.281 -7.957 1 97.81 86 ARG A CA 1
ATOM 619 C C . ARG A 1 86 ? 1.009 -19.031 -6.629 1 97.81 86 ARG A C 1
ATOM 621 O O . ARG A 1 86 ? 1.771 -18.078 -6.5 1 97.81 86 ARG A O 1
ATOM 628 N N . ASN A 1 87 ? 0.677 -19.766 -5.656 1 97.56 87 ASN A N 1
ATOM 629 C CA . ASN A 1 87 ? 1.455 -19.984 -4.441 1 97.56 87 ASN A CA 1
ATOM 630 C C . ASN A 1 87 ? 1.754 -21.453 -4.215 1 97.56 87 ASN A C 1
ATOM 632 O O . ASN A 1 87 ? 1.694 -22.266 -5.148 1 97.56 87 ASN A O 1
ATOM 636 N N . GLU A 1 88 ? 2.195 -21.781 -3.07 1 94.81 88 GLU A N 1
ATOM 637 C CA . GLU A 1 88 ? 2.65 -23.156 -2.824 1 94.81 88 GLU A CA 1
ATOM 638 C C . GLU A 1 88 ? 1.517 -24.156 -3.008 1 94.81 88 GLU A C 1
ATOM 640 O O . GLU A 1 88 ? 1.75 -25.297 -3.414 1 94.81 88 GLU A O 1
ATOM 645 N N . HIS A 1 89 ? 0.274 -23.688 -2.801 1 97.81 89 HIS A N 1
ATOM 646 C CA . HIS A 1 89 ? -0.791 -24.672 -2.678 1 97.81 89 HIS A CA 1
ATOM 647 C C . HIS A 1 89 ? -1.904 -24.422 -3.686 1 97.81 89 HIS A C 1
ATOM 649 O O . HIS A 1 89 ? -2.867 -25.188 -3.766 1 97.81 89 HIS A O 1
ATOM 655 N N . ALA A 1 90 ? -1.761 -23.375 -4.449 1 98.62 90 ALA A N 1
ATOM 656 C CA . ALA A 1 90 ? -2.824 -23.047 -5.391 1 98.62 90 ALA A CA 1
ATOM 657 C C . ALA A 1 90 ? -2.25 -22.469 -6.684 1 98.62 90 ALA A C 1
ATOM 659 O O . ALA A 1 90 ? -1.281 -21.703 -6.656 1 98.62 90 ALA A O 1
ATOM 660 N N . VAL A 1 91 ? -2.826 -22.875 -7.801 1 98.25 91 VAL A N 1
ATOM 661 C CA . VAL A 1 91 ? -2.539 -22.312 -9.117 1 98.25 91 VAL A CA 1
ATOM 662 C C . VAL A 1 91 ? -3.807 -21.703 -9.703 1 98.25 91 VAL A C 1
ATOM 664 O O . VAL A 1 91 ? -4.855 -22.344 -9.758 1 98.25 91 VAL A O 1
ATOM 667 N N . HIS A 1 92 ? -3.77 -20.453 -10.07 1 98.81 92 HIS A N 1
ATOM 668 C CA . HIS A 1 92 ? -4.863 -19.672 -10.633 1 98.81 92 HIS A CA 1
ATOM 669 C C . HIS A 1 92 ? -4.562 -19.266 -12.07 1 98.81 92 HIS A C 1
ATOM 671 O O . HIS A 1 92 ? -3.619 -18.5 -12.312 1 98.81 92 HIS A O 1
ATOM 677 N N . GLU A 1 93 ? -5.328 -19.797 -12.984 1 98.69 93 GLU A N 1
ATOM 678 C CA . GLU A 1 93 ? -5.164 -19.484 -14.406 1 98.69 93 GLU A CA 1
ATOM 679 C C . GLU A 1 93 ? -6.41 -18.812 -14.969 1 98.69 93 GLU A C 1
ATOM 681 O O . GLU A 1 93 ? -7.531 -19.266 -14.727 1 98.69 93 GLU A O 1
ATOM 686 N N . LYS A 1 94 ? -6.191 -17.781 -15.695 1 98.75 94 LYS A N 1
ATOM 687 C CA . LYS A 1 94 ? -7.309 -17.016 -16.234 1 98.75 94 LYS A CA 1
ATOM 688 C C . LYS A 1 94 ? -7.027 -16.562 -17.672 1 98.75 94 LYS A C 1
ATOM 690 O O . LYS A 1 94 ? -5.938 -16.078 -17.969 1 98.75 94 LYS A O 1
ATOM 695 N N . HIS A 1 95 ? -7.984 -16.812 -18.562 1 98.56 95 HIS A N 1
ATOM 696 C CA . HIS A 1 95 ? -7.926 -16.281 -19.922 1 98.56 95 HIS A CA 1
ATOM 697 C C . HIS A 1 95 ? -8.633 -14.938 -20.031 1 98.56 95 HIS A C 1
ATOM 699 O O . HIS A 1 95 ? -9.703 -14.75 -19.453 1 98.56 95 HIS A O 1
ATOM 705 N N . GLY A 1 96 ? -8 -13.992 -20.656 1 98.38 96 GLY A N 1
ATOM 706 C CA . GLY A 1 96 ? -8.641 -12.695 -20.844 1 98.38 96 GLY A CA 1
ATOM 707 C C . GLY A 1 96 ? -7.699 -11.641 -21.391 1 98.38 96 GLY A C 1
ATOM 708 O O . GLY A 1 96 ? -6.59 -11.953 -21.812 1 98.38 96 GLY A O 1
ATOM 709 N N . THR A 1 97 ? -8.219 -10.477 -21.453 1 98.38 97 THR A N 1
ATOM 710 C CA . THR A 1 97 ? -7.453 -9.328 -21.922 1 98.38 97 THR A CA 1
ATOM 711 C C . THR A 1 97 ? -7.176 -8.352 -20.781 1 98.38 97 THR A C 1
ATOM 713 O O . THR A 1 97 ? -8.039 -8.117 -19.938 1 98.38 97 THR A O 1
ATOM 716 N N . PHE A 1 98 ? -5.93 -7.875 -20.797 1 98.44 98 PHE A N 1
ATOM 717 C CA . PHE A 1 98 ? -5.676 -6.727 -19.922 1 98.44 98 PHE A CA 1
ATOM 718 C C . PHE A 1 98 ? -6.457 -5.508 -20.406 1 98.44 98 PHE A C 1
ATOM 720 O O . PHE A 1 98 ? -6.336 -5.102 -21.562 1 98.44 98 PHE A O 1
ATOM 727 N N . GLU A 1 99 ? -7.246 -4.91 -19.547 1 97.5 99 GLU A N 1
ATOM 728 C CA . GLU A 1 99 ? -8.07 -3.789 -19.969 1 97.5 99 GLU A CA 1
ATOM 729 C C . GLU A 1 99 ? -7.562 -2.471 -19.406 1 97.5 99 GLU A C 1
ATOM 731 O O . GLU A 1 99 ? -6.934 -1.68 -20.109 1 97.5 99 GLU A O 1
ATOM 736 N N . THR A 1 100 ? -7.777 -2.303 -18.094 1 95.69 100 THR A N 1
ATOM 737 C CA . THR A 1 100 ? -7.312 -1.082 -17.453 1 95.69 100 THR A CA 1
ATOM 738 C C . THR A 1 100 ? -6.133 -1.375 -16.531 1 95.69 100 THR A C 1
ATOM 740 O O . THR A 1 100 ? -6.262 -2.15 -15.578 1 95.69 100 THR A O 1
ATOM 743 N N . VAL A 1 101 ? -5.027 -0.748 -16.891 1 95.88 101 VAL A N 1
ATOM 744 C CA . VAL A 1 101 ? -3.822 -0.919 -16.078 1 95.88 101 VAL A CA 1
ATOM 745 C C . VAL A 1 101 ? -3.445 0.407 -15.43 1 95.88 101 VAL A C 1
ATOM 747 O O . VAL A 1 101 ? -3.303 1.425 -16.109 1 95.88 101 VAL A O 1
ATOM 750 N N . SER A 1 102 ? -3.375 0.376 -14.125 1 92.62 102 SER A N 1
ATOM 751 C CA . SER A 1 102 ? -2.941 1.536 -13.352 1 92.62 102 SER A CA 1
ATOM 752 C C . SER A 1 102 ? -1.697 1.219 -12.531 1 92.62 102 SER A C 1
ATOM 754 O O . SER A 1 102 ? -1.729 0.354 -11.656 1 92.62 102 SER A O 1
ATOM 756 N N . ILE A 1 103 ? -0.604 1.961 -12.82 1 91.5 103 ILE A N 1
ATOM 757 C CA . ILE A 1 103 ? 0.655 1.728 -12.125 1 91.5 103 ILE A CA 1
ATOM 758 C C . ILE A 1 103 ? 0.987 2.93 -11.242 1 91.5 103 ILE A C 1
ATOM 760 O O . ILE A 1 103 ? 0.988 4.07 -11.711 1 91.5 103 ILE A O 1
ATOM 764 N N . GLY A 1 104 ? 1.108 2.688 -9.953 1 85.81 104 GLY A N 1
ATOM 765 C CA . GLY A 1 104 ? 1.578 3.688 -9.016 1 85.81 104 GLY A CA 1
ATOM 766 C C . GLY A 1 104 ? 2.918 3.342 -8.391 1 85.81 104 GLY A C 1
ATOM 767 O O . GLY A 1 104 ? 3.574 2.387 -8.812 1 85.81 104 GLY A O 1
ATOM 768 N N . PRO A 1 105 ? 3.322 4.188 -7.438 1 84.44 105 PRO A N 1
ATOM 769 C CA . PRO A 1 105 ? 4.59 3.893 -6.766 1 84.44 105 PRO A CA 1
ATOM 770 C C . PRO A 1 105 ? 4.57 2.557 -6.027 1 84.44 105 PRO A C 1
ATOM 772 O O . PRO A 1 105 ? 3.869 2.414 -5.023 1 84.44 105 PRO A O 1
ATOM 775 N N . GLY A 1 106 ? 5.293 1.612 -6.598 1 87.69 106 GLY A N 1
ATOM 776 C CA . GLY A 1 106 ? 5.496 0.33 -5.941 1 87.69 106 GLY A CA 1
ATOM 777 C C . GLY A 1 106 ? 4.309 -0.606 -6.086 1 87.69 106 GLY A C 1
ATOM 778 O O . GLY A 1 106 ? 4.328 -1.722 -5.562 1 87.69 106 GLY A O 1
ATOM 779 N N . SER A 1 107 ? 3.291 -0.171 -6.707 1 91.75 107 SER A N 1
ATOM 780 C CA . SER A 1 107 ? 2.111 -1.021 -6.816 1 91.75 107 SER A CA 1
ATOM 781 C C . SER A 1 107 ? 1.417 -0.835 -8.164 1 91.75 107 SER A C 1
ATOM 783 O O . SER A 1 107 ? 1.701 0.121 -8.883 1 91.75 107 SER A O 1
ATOM 785 N N . GLY A 1 108 ? 0.567 -1.78 -8.523 1 93.81 108 GLY A N 1
ATOM 786 C CA . GLY A 1 108 ? -0.242 -1.729 -9.727 1 93.81 108 GLY A CA 1
ATOM 787 C C . GLY A 1 108 ? -1.6 -2.387 -9.562 1 93.81 108 GLY A C 1
ATOM 788 O O . GLY A 1 108 ? -1.802 -3.186 -8.648 1 93.81 108 GLY A O 1
ATOM 789 N N . LEU A 1 109 ? -2.506 -1.955 -10.383 1 95.31 109 LEU A N 1
ATOM 790 C CA . LEU A 1 109 ? -3.867 -2.477 -10.43 1 95.31 109 LEU A CA 1
ATOM 791 C C . LEU A 1 109 ? -4.285 -2.781 -11.859 1 95.31 109 LEU A C 1
ATOM 793 O O . LEU A 1 109 ? -4.113 -1.947 -12.75 1 95.31 109 LEU A O 1
ATOM 797 N N . VAL A 1 110 ? -4.695 -3.967 -12.055 1 97.31 110 VAL A N 1
ATOM 798 C CA . VAL A 1 110 ? -5.289 -4.34 -13.336 1 97.31 110 VAL A CA 1
ATOM 799 C C . VAL A 1 110 ? -6.766 -4.691 -13.141 1 97.31 110 VAL A C 1
ATOM 801 O O . VAL A 1 110 ? -7.098 -5.582 -12.352 1 97.31 110 VAL A O 1
ATOM 804 N N . LEU A 1 111 ? -7.586 -3.959 -13.867 1 94.5 111 LEU A N 1
ATOM 805 C CA . LEU A 1 111 ? -9.023 -4.203 -13.805 1 94.5 111 LEU A CA 1
ATOM 806 C C . LEU A 1 111 ? -9.57 -4.57 -15.18 1 94.5 111 LEU A C 1
ATOM 808 O O . LEU A 1 111 ? -9.195 -3.967 -16.188 1 94.5 111 LEU A O 1
ATOM 812 N N . GLY A 1 112 ? -10.328 -5.516 -15.141 1 94.31 112 GLY A N 1
ATOM 813 C CA . GLY A 1 112 ? -11.008 -5.973 -16.344 1 94.31 112 GLY A CA 1
ATOM 814 C C . GLY A 1 112 ? -12.078 -7.012 -16.062 1 94.31 112 GLY A C 1
ATOM 815 O O . GLY A 1 112 ? -12.234 -7.461 -14.93 1 94.31 112 GLY A O 1
ATOM 816 N N . LEU A 1 113 ? -12.766 -7.336 -17.125 1 91.5 113 LEU A N 1
ATOM 817 C CA . LEU A 1 113 ? -13.82 -8.336 -17.031 1 91.5 113 LEU A CA 1
ATOM 818 C C . LEU A 1 113 ? -13.242 -9.688 -16.625 1 91.5 113 LEU A C 1
ATOM 820 O O . LEU A 1 113 ? -13.828 -10.398 -15.797 1 91.5 113 LEU A O 1
ATOM 824 N N . GLU A 1 114 ? -12.094 -9.992 -17.219 1 96.25 114 GLU A N 1
ATOM 825 C CA . GLU A 1 114 ? -11.508 -11.312 -16.984 1 96.25 114 GLU A CA 1
ATOM 826 C C . GLU A 1 114 ? -10.234 -11.203 -16.141 1 96.25 114 GLU A C 1
ATOM 828 O O . GLU A 1 114 ? -10.109 -11.852 -15.102 1 96.25 114 GLU A O 1
ATOM 833 N N . ILE A 1 115 ? -9.305 -10.383 -16.531 1 98.31 115 ILE A N 1
ATOM 834 C CA . ILE A 1 115 ? -8.031 -10.273 -15.82 1 98.31 115 ILE A CA 1
ATOM 835 C C . ILE A 1 115 ? -8.133 -9.195 -14.742 1 98.31 115 ILE A C 1
ATOM 837 O O . ILE A 1 115 ? -8.344 -8.023 -15.047 1 98.31 115 ILE A O 1
ATOM 841 N N . ASP A 1 116 ? -8.031 -9.578 -13.547 1 97.69 116 ASP A N 1
ATOM 842 C CA . ASP A 1 116 ? -8.094 -8.758 -12.344 1 97.69 116 ASP A CA 1
ATOM 843 C C . ASP A 1 116 ? -6.926 -9.062 -11.406 1 97.69 116 ASP A C 1
ATOM 845 O O . ASP A 1 116 ? -6.859 -10.141 -10.812 1 97.69 116 ASP A O 1
ATOM 849 N N . LEU A 1 117 ? -5.98 -8.039 -11.273 1 98.31 117 LEU A N 1
ATOM 850 C CA . LEU A 1 117 ? -4.738 -8.281 -10.547 1 98.31 117 LEU A CA 1
ATOM 851 C C . LEU A 1 117 ? -4.453 -7.148 -9.57 1 98.31 117 LEU A C 1
ATOM 853 O O . LEU A 1 117 ? -4.754 -5.984 -9.852 1 98.31 117 LEU A O 1
ATOM 857 N N . ARG A 1 118 ? -3.939 -7.473 -8.422 1 96.88 118 ARG A N 1
ATOM 858 C CA . ARG A 1 118 ? -3.199 -6.566 -7.547 1 96.88 118 ARG A CA 1
ATOM 859 C C . ARG A 1 118 ? -1.701 -6.84 -7.617 1 96.88 118 ARG A C 1
ATOM 861 O O . ARG A 1 118 ? -1.261 -7.969 -7.379 1 96.88 118 ARG A O 1
ATOM 868 N N . LEU A 1 119 ? -0.954 -5.812 -7.898 1 97.31 119 LEU A N 1
ATOM 869 C CA . LEU A 1 119 ? 0.473 -6 -8.133 1 97.31 119 LEU A CA 1
ATOM 870 C C . LEU A 1 119 ? 1.299 -5.305 -7.059 1 97.31 119 LEU A C 1
ATOM 872 O O . LEU A 1 119 ? 1.035 -4.145 -6.719 1 97.31 119 LEU A O 1
ATOM 876 N N . PHE A 1 120 ? 2.236 -5.957 -6.555 1 95.62 120 PHE A N 1
ATOM 877 C CA . PHE A 1 120 ? 3.227 -5.438 -5.621 1 95.62 120 PHE A CA 1
ATOM 878 C C . PHE A 1 120 ? 4.621 -5.457 -6.238 1 95.62 120 PHE A C 1
ATOM 880 O O . PHE A 1 120 ? 5.332 -6.457 -6.141 1 95.62 120 PHE A O 1
ATOM 887 N N . LEU A 1 121 ? 5.023 -4.402 -6.703 1 95.06 121 LEU A N 1
ATOM 888 C CA . LEU A 1 121 ? 6.074 -4.344 -7.711 1 95.06 121 LEU A CA 1
ATOM 889 C C . LEU A 1 121 ? 7.453 -4.473 -7.066 1 95.06 121 LEU A C 1
ATOM 891 O O . LEU A 1 121 ? 8.438 -4.766 -7.75 1 95.06 121 LEU A O 1
ATOM 895 N N . ASN A 1 122 ? 7.551 -4.254 -5.781 1 93.56 122 ASN A N 1
ATOM 896 C CA . ASN A 1 122 ? 8.82 -4.496 -5.102 1 93.56 122 ASN A CA 1
ATOM 897 C C . ASN A 1 122 ? 9.227 -5.965 -5.176 1 93.56 122 ASN A C 1
ATOM 899 O O . ASN A 1 122 ? 10.383 -6.309 -4.938 1 93.56 122 ASN A O 1
ATOM 903 N N . HIS A 1 123 ? 8.281 -6.824 -5.562 1 96.88 123 HIS A N 1
ATOM 904 C CA . HIS A 1 123 ? 8.562 -8.25 -5.664 1 96.88 123 HIS A CA 1
ATOM 905 C C . HIS A 1 123 ? 8.703 -8.68 -7.117 1 96.88 123 HIS A C 1
ATOM 907 O O . HIS A 1 123 ? 8.727 -9.883 -7.414 1 96.88 123 HIS A O 1
ATOM 913 N N . TRP A 1 124 ? 8.68 -7.824 -8 1 96.56 124 TRP A N 1
ATOM 914 C CA . TRP A 1 124 ? 8.969 -8.078 -9.406 1 96.56 124 TRP A CA 1
ATOM 915 C C . TRP A 1 124 ? 10.414 -7.707 -9.742 1 96.56 124 TRP A C 1
ATOM 917 O O . TRP A 1 124 ? 10.711 -6.551 -10.047 1 96.56 124 TRP A O 1
ATOM 927 N N . ARG A 1 125 ? 11.266 -8.68 -9.789 1 95.88 125 ARG A N 1
ATOM 928 C CA . ARG A 1 125 ? 12.695 -8.383 -9.844 1 95.88 125 ARG A CA 1
ATOM 929 C C . ARG A 1 125 ? 13.297 -8.82 -11.172 1 95.88 125 ARG A C 1
ATOM 931 O O . ARG A 1 125 ? 14.203 -8.172 -11.695 1 95.88 125 ARG A O 1
ATOM 938 N N . HIS A 1 126 ? 12.859 -9.969 -11.656 1 96.81 126 HIS A N 1
ATOM 939 C CA . HIS A 1 126 ? 13.383 -10.516 -12.898 1 96.81 126 HIS A CA 1
ATOM 940 C C . HIS A 1 126 ? 12.258 -10.828 -13.883 1 96.81 126 HIS A C 1
ATOM 942 O O . HIS A 1 126 ? 11.148 -11.164 -13.469 1 96.81 126 HIS A O 1
ATOM 948 N N . GLY A 1 127 ? 12.547 -10.633 -15.109 1 97.62 127 GLY A N 1
ATOM 949 C CA . GLY A 1 127 ? 11.594 -10.977 -16.156 1 97.62 127 GLY A CA 1
ATOM 950 C C . GLY A 1 127 ? 12.242 -11.688 -17.344 1 97.62 127 GLY A C 1
ATOM 951 O O . GLY A 1 127 ? 13.383 -11.391 -17.703 1 97.62 127 GLY A O 1
ATOM 952 N N . PHE A 1 128 ? 11.516 -12.625 -17.906 1 97.81 128 PHE A N 1
ATOM 953 C CA . PHE A 1 128 ? 12.008 -13.398 -19.047 1 97.81 128 PHE A CA 1
ATOM 954 C C . PHE A 1 128 ? 10.891 -13.648 -20.047 1 97.81 128 PHE A C 1
ATOM 956 O O . PHE A 1 128 ? 9.734 -13.828 -19.672 1 97.81 128 PHE A O 1
ATOM 963 N N . ALA A 1 129 ? 11.258 -13.609 -21.297 1 97.31 129 ALA A N 1
ATOM 964 C CA . ALA A 1 129 ? 10.445 -14.227 -22.328 1 97.31 129 ALA A CA 1
ATOM 965 C C . ALA A 1 129 ? 10.898 -15.656 -22.609 1 97.31 129 ALA A C 1
ATOM 967 O O . ALA A 1 129 ? 12.062 -15.898 -22.922 1 97.31 129 ALA A O 1
ATOM 968 N N . VAL A 1 130 ? 9.984 -16.578 -22.5 1 95.06 130 VAL A N 1
ATOM 969 C CA . VAL A 1 130 ? 10.336 -18 -22.562 1 95.06 130 VAL A CA 1
ATOM 970 C C . VAL A 1 130 ? 9.617 -18.656 -23.734 1 95.06 130 VAL A C 1
ATOM 972 O O . VAL A 1 130 ? 8.406 -18.516 -23.891 1 95.06 130 VAL A O 1
ATOM 975 N N . ARG A 1 131 ? 10.352 -19.266 -24.562 1 92.25 131 ARG A N 1
ATOM 976 C CA . ARG A 1 131 ? 9.852 -20.156 -25.609 1 92.25 131 ARG A CA 1
ATOM 977 C C . ARG A 1 131 ? 10.18 -21.609 -25.281 1 92.25 131 ARG A C 1
ATOM 979 O O . ARG A 1 131 ? 11.352 -21.984 -25.172 1 92.25 131 ARG A O 1
ATOM 986 N N . GLU A 1 132 ? 9.18 -22.391 -25.062 1 85.19 132 GLU A N 1
ATOM 987 C CA . GLU A 1 132 ? 9.414 -23.781 -24.688 1 85.19 132 GLU A CA 1
ATOM 988 C C . GLU A 1 132 ? 8.594 -24.719 -25.547 1 85.19 132 GLU A C 1
ATOM 990 O O . GLU A 1 132 ? 7.484 -24.391 -25.969 1 85.19 132 GLU A O 1
ATOM 995 N N . GLU A 1 133 ? 9.141 -25.797 -25.797 1 81.31 133 GLU A N 1
ATOM 996 C CA . GLU A 1 133 ? 8.438 -26.844 -26.516 1 81.31 133 GLU A CA 1
ATOM 997 C C . GLU A 1 133 ? 7.676 -27.766 -25.562 1 81.31 133 GLU A C 1
ATOM 999 O O . GLU A 1 133 ? 8.266 -28.344 -24.641 1 81.31 133 GLU A O 1
ATOM 1004 N N . VAL A 1 134 ? 6.422 -27.797 -25.719 1 78.62 134 VAL A N 1
ATOM 1005 C CA . VAL A 1 134 ? 5.586 -28.703 -24.938 1 78.62 134 VAL A CA 1
ATOM 1006 C C . VAL A 1 134 ? 4.855 -29.672 -25.859 1 78.62 134 VAL A C 1
ATOM 1008 O O . VAL A 1 134 ? 5.07 -29.656 -27.078 1 78.62 134 VAL A O 1
ATOM 1011 N N . LYS A 1 135 ? 4.109 -30.516 -25.328 1 76.75 135 LYS A N 1
ATOM 1012 C CA . LYS A 1 135 ? 3.434 -31.531 -26.125 1 76.75 135 LYS A CA 1
ATOM 1013 C C . LYS A 1 135 ? 2.543 -30.906 -27.203 1 76.75 135 LYS A C 1
ATOM 1015 O O . LYS A 1 135 ? 2.471 -31.406 -28.328 1 76.75 135 LYS A O 1
ATOM 1020 N N . SER A 1 136 ? 1.978 -29.812 -26.844 1 7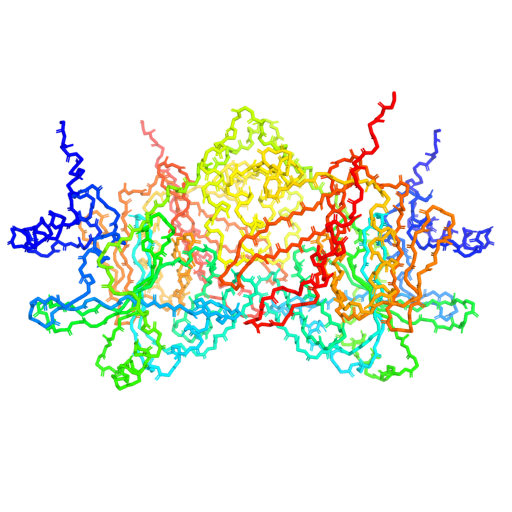9.44 136 SER A N 1
ATOM 1021 C CA . SER A 1 136 ? 1.023 -29.172 -27.734 1 79.44 136 SER A CA 1
ATOM 1022 C C . SER A 1 136 ? 1.73 -28.234 -28.719 1 79.44 136 SER A C 1
ATOM 1024 O O . SER A 1 136 ? 1.091 -27.656 -29.594 1 79.44 136 SER A O 1
ATOM 1026 N N . GLY A 1 137 ? 3.01 -28.125 -28.641 1 81.19 137 GLY A N 1
ATOM 1027 C CA . GLY A 1 137 ? 3.766 -27.266 -29.547 1 81.19 137 GLY A CA 1
ATOM 1028 C C . GLY A 1 137 ? 4.602 -26.234 -28.812 1 81.19 137 GLY A C 1
ATOM 1029 O O . GLY A 1 137 ? 4.984 -26.438 -27.656 1 81.19 137 GLY A O 1
ATOM 1030 N N . LEU A 1 138 ? 4.922 -25.203 -29.594 1 86.25 138 LEU A N 1
ATOM 1031 C CA . LEU A 1 138 ? 5.754 -24.141 -29.047 1 86.25 138 LEU A CA 1
ATOM 1032 C C . LEU A 1 138 ? 4.918 -23.172 -28.203 1 86.25 138 LEU A C 1
ATOM 1034 O O . LEU A 1 138 ? 3.908 -22.656 -28.672 1 86.25 138 LEU A O 1
ATOM 1038 N N . ARG A 1 139 ? 5.32 -23.016 -26.984 1 92.19 139 ARG A N 1
ATOM 1039 C CA . ARG A 1 139 ? 4.613 -22.141 -26.062 1 92.19 139 ARG A CA 1
ATOM 1040 C C . ARG A 1 139 ? 5.453 -20.922 -25.719 1 92.19 139 ARG A C 1
ATOM 1042 O O . ARG A 1 139 ? 6.641 -21.047 -25.406 1 92.19 139 ARG A O 1
ATOM 1049 N N . HIS A 1 140 ? 4.859 -19.781 -25.891 1 95.81 140 HIS A N 1
ATOM 1050 C CA . HIS A 1 140 ? 5.504 -18.516 -25.547 1 95.81 140 HIS A CA 1
ATOM 1051 C C . HIS A 1 140 ? 4.906 -17.922 -24.281 1 95.81 140 HIS A C 1
ATOM 1053 O O . HIS A 1 140 ? 3.691 -17.969 -24.078 1 95.81 140 HIS A O 1
ATOM 1059 N N . SER A 1 141 ? 5.785 -17.375 -23.406 1 97.88 141 SER A N 1
ATOM 1060 C CA . SER A 1 141 ? 5.277 -16.734 -22.203 1 97.88 141 SER A CA 1
ATOM 1061 C C . SER A 1 141 ? 6.223 -15.641 -21.703 1 97.88 141 SER A C 1
ATOM 1063 O O . SER A 1 141 ? 7.398 -15.617 -22.078 1 97.88 141 SER A O 1
ATOM 1065 N N . LEU A 1 142 ? 5.699 -14.688 -21.047 1 98.5 142 LEU A N 1
ATOM 1066 C CA . LEU A 1 142 ? 6.434 -13.789 -20.172 1 98.5 142 LEU A CA 1
ATOM 1067 C C . LEU A 1 142 ? 6.367 -14.266 -18.719 1 98.5 142 LEU A C 1
ATOM 1069 O O . LEU A 1 142 ? 5.285 -14.555 -18.203 1 98.5 142 LEU A O 1
ATOM 1073 N N . GLN A 1 143 ? 7.516 -14.383 -18.094 1 98.38 143 GLN A N 1
ATOM 1074 C CA . GLN A 1 143 ? 7.57 -14.875 -16.719 1 98.38 143 GLN A CA 1
ATOM 1075 C C . GLN A 1 143 ? 8.352 -13.914 -15.828 1 98.38 143 GLN A C 1
ATOM 1077 O O . GLN A 1 143 ? 9.43 -13.453 -16.203 1 98.38 143 GLN A O 1
ATOM 1082 N N . PHE A 1 144 ? 7.789 -13.648 -14.664 1 98.56 144 PHE A N 1
ATOM 1083 C CA . PHE A 1 144 ? 8.391 -12.695 -13.734 1 98.56 144 PHE A CA 1
ATOM 1084 C C . PHE A 1 144 ? 8.664 -13.359 -12.391 1 98.56 144 PHE A C 1
ATOM 1086 O O . PHE A 1 144 ? 7.867 -14.172 -11.914 1 98.56 144 PHE A O 1
ATOM 1093 N N . PHE A 1 145 ? 9.781 -12.969 -11.766 1 98.31 145 PHE A N 1
ATOM 1094 C CA . PHE A 1 145 ? 10.25 -13.641 -10.562 1 98.31 145 PHE A CA 1
ATOM 1095 C C . PHE A 1 145 ? 10.672 -12.625 -9.508 1 98.31 145 PHE A C 1
ATOM 1097 O O . PHE A 1 145 ? 11.102 -11.516 -9.836 1 98.31 145 PHE A O 1
ATOM 1104 N N . ASP A 1 146 ? 10.562 -12.992 -8.32 1 97.81 146 ASP A N 1
ATOM 1105 C CA . ASP A 1 146 ? 10.992 -12.203 -7.168 1 97.81 146 ASP A CA 1
ATOM 1106 C C . ASP A 1 146 ? 12.508 -12.305 -6.977 1 97.81 146 ASP A C 1
ATOM 1108 O O . ASP A 1 146 ? 13.195 -12.984 -7.742 1 97.81 146 ASP A O 1
ATOM 1112 N N . ILE A 1 147 ? 13 -11.609 -5.996 1 96.88 147 ILE A N 1
ATOM 1113 C CA . ILE A 1 147 ? 14.438 -11.5 -5.742 1 96.88 147 ILE A CA 1
ATOM 1114 C C . ILE A 1 147 ? 15 -12.859 -5.359 1 96.88 147 ILE A C 1
ATOM 1116 O O . ILE A 1 147 ? 16.172 -13.141 -5.602 1 96.88 147 ILE A O 1
ATOM 1120 N N . ASP A 1 148 ? 14.203 -13.758 -4.773 1 96.44 148 ASP A N 1
ATOM 1121 C CA . ASP A 1 148 ? 14.672 -15.078 -4.363 1 96.44 148 ASP A CA 1
ATOM 1122 C C . ASP A 1 148 ? 14.469 -16.094 -5.473 1 96.44 148 ASP A C 1
ATOM 1124 O O . ASP A 1 148 ? 14.703 -17.297 -5.277 1 96.44 148 ASP A O 1
ATOM 1128 N N . GLY A 1 149 ? 13.867 -15.664 -6.598 1 97.19 149 GLY A N 1
ATOM 1129 C CA . GLY A 1 149 ? 13.695 -16.547 -7.738 1 97.19 149 GLY A CA 1
ATOM 1130 C C . GLY A 1 149 ? 12.328 -17.203 -7.781 1 97.19 149 GLY A C 1
ATOM 1131 O O . GLY A 1 149 ? 12.047 -18 -8.672 1 97.19 149 GLY A O 1
ATOM 1132 N N . THR A 1 150 ? 11.469 -16.844 -6.863 1 97.12 150 THR A N 1
ATOM 1133 C CA . THR A 1 150 ? 10.109 -17.375 -6.852 1 97.12 150 THR A CA 1
ATOM 1134 C C . THR A 1 150 ? 9.273 -16.75 -7.961 1 97.12 150 THR A C 1
ATOM 1136 O O . THR A 1 150 ? 9.336 -15.531 -8.188 1 97.12 150 THR A O 1
ATOM 1139 N N . ALA A 1 151 ? 8.516 -17.578 -8.656 1 98.06 151 ALA A N 1
ATOM 1140 C CA . ALA A 1 151 ? 7.645 -17.062 -9.711 1 98.06 151 ALA A CA 1
ATOM 1141 C C . ALA A 1 151 ? 6.562 -16.156 -9.133 1 98.06 151 ALA A C 1
ATOM 1143 O O . ALA A 1 151 ? 5.91 -16.5 -8.148 1 98.06 151 ALA A O 1
ATOM 1144 N N . VAL A 1 152 ? 6.398 -15.031 -9.773 1 98.5 152 VAL A N 1
ATOM 1145 C CA . VAL A 1 152 ? 5.398 -14.062 -9.336 1 98.5 152 VAL A CA 1
ATOM 1146 C C . VAL A 1 152 ? 4.172 -14.141 -10.242 1 98.5 152 VAL A C 1
ATOM 1148 O O . VAL A 1 152 ? 3.045 -14.273 -9.766 1 98.5 152 VAL A O 1
ATOM 1151 N N . HIS A 1 153 ? 4.383 -14.055 -11.484 1 98.81 153 HIS A N 1
ATOM 1152 C CA . HIS A 1 153 ? 3.305 -13.984 -12.469 1 98.81 153 HIS A CA 1
ATOM 1153 C C . HIS A 1 153 ? 3.789 -14.414 -13.852 1 98.81 153 HIS A C 1
ATOM 1155 O O . HIS A 1 153 ? 4.926 -14.125 -14.227 1 98.81 153 HIS A O 1
ATOM 1161 N N . LYS A 1 154 ? 2.949 -15.109 -14.609 1 98.62 154 LYS A N 1
ATOM 1162 C CA . LYS A 1 154 ? 3.254 -15.531 -15.969 1 98.62 154 LYS A CA 1
ATOM 1163 C C . LYS A 1 154 ? 2.133 -15.148 -16.922 1 98.62 154 LYS A C 1
ATOM 1165 O O . LYS A 1 154 ? 0.955 -15.211 -16.578 1 98.62 154 LYS A O 1
ATOM 1170 N N . VAL A 1 155 ? 2.469 -14.734 -18.078 1 98.81 155 VAL A N 1
ATOM 1171 C CA . VAL A 1 155 ? 1.546 -14.398 -19.156 1 98.81 155 VAL A CA 1
ATOM 1172 C C . VAL A 1 155 ? 1.829 -15.281 -20.359 1 98.81 155 VAL A C 1
ATOM 1174 O O . VAL A 1 155 ? 2.881 -15.164 -21 1 98.81 155 VAL A O 1
ATOM 1177 N N . TYR A 1 156 ? 0.923 -16.094 -20.719 1 98.25 156 TYR A N 1
ATOM 1178 C CA . TYR A 1 156 ? 1.102 -17.047 -21.812 1 98.25 156 TYR A CA 1
ATOM 1179 C C . TYR A 1 156 ? 0.399 -16.578 -23.078 1 98.25 156 TYR A C 1
ATOM 1181 O O . TYR A 1 156 ? -0.722 -16.062 -23.016 1 98.25 156 TYR A O 1
ATOM 1189 N N . VAL A 1 157 ? 1.04 -16.828 -24.172 1 97.75 157 VAL A N 1
ATOM 1190 C CA . VAL A 1 157 ? 0.45 -16.609 -25.484 1 97.75 157 VAL A CA 1
ATOM 1191 C C . VAL A 1 157 ? -0.564 -17.703 -25.797 1 97.75 157 VAL A C 1
ATOM 1193 O O . VAL A 1 157 ? -0.314 -18.891 -25.516 1 97.75 157 VAL A O 1
ATOM 1196 N N . THR A 1 158 ? -1.688 -17.297 -26.25 1 96.69 158 THR A N 1
ATOM 1197 C CA . THR A 1 158 ? -2.715 -18.203 -26.75 1 96.69 158 THR A CA 1
ATOM 1198 C C . THR A 1 158 ? -2.943 -18.016 -28.234 1 96.69 158 THR A C 1
ATOM 1200 O O . THR A 1 158 ? -2.281 -17.188 -28.875 1 96.69 158 THR A O 1
ATOM 1203 N N . GLU A 1 159 ? -3.848 -18.797 -28.797 1 95.19 159 GLU A N 1
ATOM 1204 C CA . GLU A 1 159 ? -4.164 -18.672 -30.219 1 95.19 159 GLU A CA 1
ATOM 1205 C C . GLU A 1 159 ? -4.746 -17.297 -30.531 1 95.19 159 GLU A C 1
ATOM 1207 O O . GLU A 1 159 ? -4.602 -16.797 -31.641 1 95.19 159 GLU A O 1
ATOM 1212 N N . ALA A 1 160 ? -5.289 -16.672 -29.547 1 97.12 160 ALA A N 1
ATOM 1213 C CA . ALA A 1 160 ? -5.977 -15.406 -29.734 1 97.12 160 ALA A CA 1
ATOM 1214 C C . ALA A 1 160 ? -5.035 -14.227 -29.484 1 97.12 160 ALA A C 1
ATOM 1216 O O . ALA A 1 160 ? -5.395 -13.078 -29.75 1 97.12 160 ALA A O 1
ATOM 1217 N N . THR A 1 161 ? -3.799 -14.461 -29.094 1 98.38 161 THR A N 1
ATOM 1218 C CA . THR A 1 161 ? -2.846 -13.406 -28.766 1 98.38 161 THR A CA 1
ATOM 1219 C C . THR A 1 161 ? -2.27 -12.781 -30.031 1 98.38 161 THR A C 1
ATOM 1221 O O . THR A 1 161 ? -2.004 -13.484 -31 1 98.38 161 THR A O 1
ATOM 1224 N N . ASP A 1 162 ? -2.104 -11.484 -30.031 1 98.44 162 ASP A N 1
ATOM 1225 C CA . ASP A 1 162 ? -1.368 -10.82 -31.094 1 98.44 162 ASP A CA 1
ATOM 1226 C C . ASP A 1 162 ? 0.12 -11.156 -31.031 1 98.44 162 ASP A C 1
ATOM 1228 O O . ASP A 1 162 ? 0.882 -10.484 -30.328 1 98.44 162 ASP A O 1
ATOM 1232 N N . ARG A 1 163 ? 0.492 -12.07 -31.828 1 97.19 163 ARG A N 1
ATOM 1233 C CA . ARG A 1 163 ? 1.851 -12.602 -31.797 1 97.19 163 ARG A CA 1
ATOM 1234 C C . ARG A 1 163 ? 2.865 -11.539 -32.188 1 97.19 163 ARG A C 1
ATOM 1236 O O . ARG A 1 163 ? 3.975 -11.492 -31.656 1 97.19 163 ARG A O 1
ATOM 1243 N N . ALA A 1 164 ? 2.537 -10.727 -33.094 1 98 164 ALA A N 1
ATOM 1244 C CA . ALA A 1 164 ? 3.434 -9.656 -33.531 1 98 164 ALA A CA 1
ATOM 1245 C C . ALA A 1 164 ? 3.658 -8.648 -32.406 1 98 164 ALA A C 1
ATOM 1247 O O . ALA A 1 164 ? 4.781 -8.18 -32.219 1 98 164 ALA A O 1
ATOM 1248 N N . ALA A 1 165 ? 2.598 -8.352 -31.734 1 98.44 165 ALA A N 1
ATOM 1249 C CA . ALA A 1 165 ? 2.711 -7.445 -30.609 1 98.44 165 ALA A CA 1
ATOM 1250 C C . ALA A 1 165 ? 3.58 -8.047 -29.5 1 98.44 165 ALA A C 1
ATOM 1252 O O . ALA A 1 165 ? 4.363 -7.34 -28.859 1 98.44 165 ALA A O 1
ATOM 1253 N N . PHE A 1 166 ? 3.381 -9.297 -29.344 1 98.38 166 PHE A N 1
ATOM 1254 C CA . PHE A 1 166 ? 4.188 -10.008 -28.344 1 98.38 166 PHE A CA 1
ATOM 1255 C C . PHE A 1 166 ? 5.668 -9.914 -28.703 1 98.38 166 PHE A C 1
ATOM 1257 O O . PHE A 1 166 ? 6.488 -9.562 -27.844 1 98.38 166 PHE A O 1
ATOM 1264 N N . ASP A 1 167 ? 5.988 -10.18 -29.906 1 97.19 167 ASP A N 1
ATOM 1265 C CA . ASP A 1 167 ? 7.379 -10.141 -30.359 1 97.19 167 ASP A CA 1
ATOM 1266 C C . ASP A 1 167 ? 7.961 -8.734 -30.234 1 97.19 167 ASP A C 1
ATOM 1268 O O . ASP A 1 167 ? 9.117 -8.57 -29.844 1 97.19 167 ASP A O 1
ATOM 1272 N N . ARG A 1 168 ? 7.168 -7.77 -30.531 1 97.88 168 ARG A N 1
ATOM 1273 C CA . ARG A 1 168 ? 7.602 -6.383 -30.391 1 97.88 168 ARG A CA 1
ATOM 1274 C C . ARG A 1 168 ? 7.883 -6.035 -28.922 1 97.88 168 ARG A C 1
ATOM 1276 O O . ARG A 1 168 ? 8.852 -5.34 -28.625 1 97.88 168 ARG A O 1
ATOM 1283 N N . LEU A 1 169 ? 7.039 -6.531 -28.094 1 97.06 169 LEU A N 1
ATOM 1284 C CA . LEU A 1 169 ? 7.199 -6.285 -26.656 1 97.06 169 LEU A CA 1
ATOM 1285 C C . LEU A 1 169 ? 8.492 -6.902 -26.141 1 97.06 169 LEU A C 1
ATOM 1287 O O . LEU A 1 169 ? 9.242 -6.258 -25.406 1 97.06 169 LEU A O 1
ATOM 1291 N N . VAL A 1 170 ? 8.742 -8.117 -26.531 1 96.69 170 VAL A N 1
ATOM 1292 C CA . VAL A 1 170 ? 9.938 -8.828 -26.109 1 96.69 170 VAL A CA 1
ATOM 1293 C C . VAL A 1 170 ? 11.18 -8.102 -26.609 1 96.69 170 VAL A C 1
ATOM 1295 O O . VAL A 1 170 ? 12.148 -7.918 -25.859 1 96.69 170 VAL A O 1
ATOM 1298 N N . GLU A 1 171 ? 11.133 -7.66 -27.797 1 96.31 171 GLU A N 1
ATOM 1299 C CA . GLU A 1 171 ? 12.273 -6.945 -28.375 1 96.31 171 GLU A CA 1
ATOM 1300 C C . GLU A 1 171 ? 12.484 -5.605 -27.672 1 96.31 171 GLU A C 1
ATOM 1302 O O . GLU A 1 171 ? 13.625 -5.207 -27.406 1 96.31 171 GLU A O 1
ATOM 1307 N N . HIS A 1 172 ? 11.422 -4.941 -27.391 1 95.12 172 HIS A N 1
ATOM 1308 C CA . HIS A 1 172 ? 11.484 -3.625 -26.781 1 95.12 172 HIS A CA 1
ATOM 1309 C C . HIS A 1 172 ? 12.133 -3.697 -25.391 1 95.12 172 HIS A C 1
ATOM 1311 O O . HIS A 1 172 ? 12.875 -2.793 -25 1 95.12 172 HIS A O 1
ATOM 1317 N N . PHE A 1 173 ? 11.867 -4.75 -24.672 1 96.31 173 PHE A N 1
ATOM 1318 C CA . PHE A 1 173 ? 12.336 -4.836 -23.297 1 96.31 173 PHE A CA 1
ATOM 1319 C C . PHE A 1 173 ? 13.508 -5.809 -23.188 1 96.31 173 PHE A C 1
ATOM 1321 O O . PHE A 1 173 ? 13.906 -6.18 -22.078 1 96.31 173 PHE A O 1
ATOM 1328 N N . ARG A 1 174 ? 14.031 -6.227 -24.281 1 95.88 174 ARG A N 1
ATOM 1329 C CA . ARG A 1 174 ? 15.164 -7.145 -24.281 1 95.88 174 ARG A CA 1
ATOM 1330 C C . ARG A 1 174 ? 16.359 -6.535 -23.547 1 95.88 174 ARG A C 1
ATOM 1332 O O . ARG A 1 174 ? 16.797 -5.434 -23.875 1 95.88 174 ARG A O 1
ATOM 1339 N N . ALA A 1 175 ? 16.844 -7.266 -22.578 1 95.25 175 ALA A N 1
ATOM 1340 C CA . ALA A 1 175 ? 18.016 -6.793 -21.859 1 95.25 175 ALA A CA 1
ATOM 1341 C C . ALA A 1 175 ? 19.266 -6.828 -22.75 1 95.25 175 ALA A C 1
ATOM 1343 O O . ALA A 1 175 ? 19.453 -7.77 -23.516 1 95.25 175 ALA A O 1
ATOM 1344 N N . PRO A 1 176 ? 20.141 -5.879 -22.578 1 92.75 176 PRO A N 1
ATOM 1345 C CA . PRO A 1 176 ? 21.406 -5.953 -23.328 1 92.75 176 PRO A CA 1
ATOM 1346 C C . PRO A 1 176 ? 22.281 -7.137 -22.891 1 92.75 176 PRO A C 1
ATOM 1348 O O . PRO A 1 176 ? 22.953 -7.746 -23.734 1 92.75 176 PRO A O 1
ATOM 1351 N N . ASP A 1 177 ? 22.25 -7.426 -21.672 1 91.94 177 ASP A N 1
ATOM 1352 C CA . ASP A 1 177 ? 23.016 -8.555 -21.125 1 91.94 177 ASP A CA 1
ATOM 1353 C C . ASP A 1 177 ? 22.188 -9.844 -21.203 1 91.94 177 ASP A C 1
ATOM 1355 O O . ASP A 1 177 ? 21.188 -9.984 -20.5 1 91.94 177 ASP A O 1
ATOM 1359 N N . GLN A 1 178 ? 22.609 -10.781 -21.984 1 94 178 GLN A N 1
ATOM 1360 C CA . GLN A 1 178 ? 21.922 -12.062 -22.141 1 94 178 GLN A CA 1
ATOM 1361 C C . GLN A 1 178 ? 22.781 -13.203 -21.609 1 94 178 GLN A C 1
ATOM 1363 O O . GLN A 1 178 ? 22.719 -14.328 -22.125 1 94 178 GLN A O 1
ATOM 1368 N N . THR A 1 179 ? 23.578 -12.914 -20.547 1 91.31 179 THR A N 1
ATOM 1369 C CA . THR A 1 179 ? 24.375 -13.945 -19.906 1 91.31 179 THR A CA 1
ATOM 1370 C C . THR A 1 179 ? 23.484 -14.891 -19.094 1 91.31 179 THR A C 1
ATOM 1372 O O . THR A 1 179 ? 22.625 -14.438 -18.344 1 91.31 179 THR A O 1
ATOM 1375 N N . PRO A 1 180 ? 23.703 -16.172 -19.266 1 91.19 180 PRO A N 1
ATOM 1376 C CA . PRO A 1 180 ? 22.875 -17.125 -18.5 1 91.19 180 PRO A CA 1
ATOM 1377 C C . PRO A 1 180 ? 23.078 -16.984 -16.984 1 91.19 180 PRO A C 1
ATOM 1379 O O . PRO A 1 180 ? 24.156 -16.625 -16.531 1 91.19 180 PRO A O 1
ATOM 1382 N N . GLY A 1 181 ? 22.031 -17.344 -16.328 1 90.81 181 GLY A N 1
ATOM 1383 C CA . GLY A 1 181 ? 22.094 -17.344 -14.867 1 90.81 181 GLY A CA 1
ATOM 1384 C C . GLY A 1 181 ? 21.547 -16.062 -14.258 1 90.81 181 GLY A C 1
ATOM 1385 O O . GLY A 1 181 ? 21.219 -15.109 -14.977 1 90.81 181 GLY A O 1
ATOM 1386 N N . MET A 1 182 ? 21.266 -16.094 -12.969 1 91.88 182 MET A N 1
ATOM 1387 C CA . MET A 1 182 ? 20.844 -14.93 -12.211 1 91.88 182 MET A CA 1
ATOM 1388 C C . MET A 1 182 ? 21.203 -15.086 -10.734 1 91.88 182 MET A C 1
ATOM 1390 O O . MET A 1 182 ? 21.312 -16.203 -10.234 1 91.88 182 MET A O 1
ATOM 1394 N N . GLY A 1 183 ? 21.484 -13.961 -10.18 1 91.06 183 GLY A N 1
ATOM 1395 C CA . GLY A 1 183 ? 21.641 -13.969 -8.734 1 91.06 183 GLY A CA 1
ATOM 1396 C C . GLY A 1 183 ? 20.312 -13.945 -7.992 1 91.06 183 GLY A C 1
ATOM 1397 O O . GLY A 1 183 ? 19.344 -13.367 -8.477 1 91.06 183 GLY A O 1
ATOM 1398 N N . VAL A 1 184 ? 20.281 -14.664 -6.832 1 94.75 184 VAL A N 1
ATOM 1399 C CA . VAL A 1 184 ? 19.094 -14.625 -5.977 1 94.75 184 VAL A CA 1
ATOM 1400 C C . VAL A 1 184 ? 19.5 -14.266 -4.551 1 94.75 184 VAL A C 1
ATOM 1402 O O . VAL A 1 184 ? 20.641 -14.484 -4.152 1 94.75 184 VAL A O 1
ATOM 1405 N N . LEU A 1 185 ? 18.641 -13.664 -3.814 1 94.88 185 LEU A N 1
ATOM 1406 C CA . LEU A 1 185 ? 18.766 -13.391 -2.387 1 94.88 185 LEU A CA 1
ATOM 1407 C C . LEU A 1 185 ? 17.594 -13.984 -1.618 1 94.88 185 LEU A C 1
ATOM 1409 O O . LEU A 1 185 ? 16.453 -13.883 -2.055 1 94.88 185 LEU A O 1
ATOM 1413 N N . PRO A 1 186 ? 17.938 -14.641 -0.53 1 93.81 186 PRO A N 1
ATOM 1414 C CA . PRO A 1 186 ? 16.812 -15.125 0.272 1 93.81 186 PRO A CA 1
ATOM 1415 C C . PRO A 1 186 ? 15.922 -13.992 0.791 1 93.81 186 PRO A C 1
ATOM 1417 O O . PRO A 1 186 ? 16.422 -12.914 1.116 1 93.81 186 PRO A O 1
ATOM 1420 N N . LEU A 1 187 ? 14.648 -14.242 0.846 1 92.62 187 LEU A N 1
ATOM 1421 C CA . LEU A 1 187 ? 13.75 -13.297 1.498 1 92.62 187 LEU A CA 1
ATOM 1422 C C . LEU A 1 187 ? 13.945 -13.32 3.01 1 92.62 187 LEU A C 1
ATOM 1424 O O . LEU A 1 187 ? 14.289 -14.352 3.582 1 92.62 187 LEU A O 1
ATOM 1428 N N . PRO A 1 188 ? 13.711 -12.18 3.596 1 90.75 188 PRO A N 1
ATOM 1429 C CA . PRO A 1 188 ? 13.836 -12.172 5.055 1 90.75 188 PRO A CA 1
ATOM 1430 C C . PRO A 1 188 ? 12.75 -12.992 5.746 1 90.75 188 PRO A C 1
ATOM 1432 O O . PRO A 1 188 ? 11.656 -13.148 5.211 1 90.75 188 PRO A O 1
ATOM 1435 N N . VAL A 1 189 ? 13.109 -13.461 6.918 1 88.56 189 VAL A N 1
ATOM 1436 C CA . VAL A 1 189 ? 12.125 -14.125 7.766 1 88.56 189 VAL A CA 1
ATOM 1437 C C . VAL A 1 189 ? 11.211 -13.086 8.406 1 88.56 189 VAL A C 1
ATOM 1439 O O . VAL A 1 189 ? 11.68 -12.164 9.078 1 88.56 189 VAL A O 1
ATOM 1442 N N . PRO A 1 190 ? 9.977 -13.211 8.156 1 85.56 190 PRO A N 1
ATOM 1443 C CA . PRO A 1 190 ? 9.07 -12.234 8.773 1 85.56 190 PRO A CA 1
ATOM 1444 C C . PRO A 1 190 ? 9.148 -12.234 10.297 1 85.56 190 PRO A C 1
ATOM 1446 O O . PRO A 1 190 ? 9.414 -13.281 10.906 1 85.56 190 PRO A O 1
ATOM 1449 N N . PRO A 1 191 ? 8.945 -11.062 10.891 1 84.19 191 PRO A N 1
ATOM 1450 C CA . PRO A 1 191 ? 8.875 -11.047 12.359 1 84.19 191 PRO A CA 1
ATOM 1451 C C . PRO A 1 191 ? 7.723 -11.883 12.906 1 84.19 191 PRO A C 1
ATOM 1453 O O . PRO A 1 191 ? 6.676 -11.992 12.258 1 84.19 191 PRO A O 1
ATOM 1456 N N . PRO A 1 192 ? 7.945 -12.445 14.047 1 84.12 192 PRO A N 1
ATOM 1457 C CA . PRO A 1 192 ? 6.84 -13.203 14.641 1 84.12 192 PRO A CA 1
ATOM 1458 C C . PRO A 1 192 ? 5.664 -12.312 15.031 1 84.12 192 PRO A C 1
ATOM 1460 O O . PRO A 1 192 ? 5.848 -11.117 15.297 1 84.12 192 PRO A O 1
ATOM 1463 N N . ASP A 1 193 ? 4.496 -12.938 15.039 1 87.12 193 ASP A N 1
ATOM 1464 C CA . ASP A 1 193 ? 3.328 -12.219 15.547 1 87.12 193 ASP A CA 1
ATOM 1465 C C . ASP A 1 193 ? 3.488 -11.875 17.031 1 87.12 193 ASP A C 1
ATOM 1467 O O . ASP A 1 193 ? 4.195 -12.57 17.75 1 87.12 193 ASP A O 1
ATOM 1471 N N . ARG A 1 194 ? 2.828 -10.789 17.391 1 90.81 194 ARG A N 1
ATOM 1472 C CA . ARG A 1 194 ? 2.74 -10.492 18.812 1 90.81 194 ARG A CA 1
ATOM 1473 C C . ARG A 1 194 ? 2.092 -11.648 19.578 1 90.81 194 ARG A C 1
ATOM 1475 O O . ARG A 1 194 ? 1.127 -12.25 19.094 1 90.81 194 ARG A O 1
ATOM 1482 N N . PRO A 1 195 ? 2.619 -11.922 20.781 1 93.62 195 PRO A N 1
ATOM 1483 C CA . PRO A 1 195 ? 1.942 -12.945 21.578 1 93.62 195 PRO A CA 1
ATOM 1484 C C . PRO A 1 195 ? 0.484 -12.594 21.875 1 93.62 195 PRO A C 1
ATOM 1486 O O . PRO A 1 195 ? 0.151 -11.422 22.062 1 93.62 195 PRO A O 1
ATOM 1489 N N . ASP A 1 196 ? -0.329 -13.578 21.969 1 95.56 196 ASP A N 1
ATOM 1490 C CA . ASP A 1 196 ? -1.762 -13.398 22.172 1 95.56 196 ASP A CA 1
ATOM 1491 C C . ASP A 1 196 ? -2.029 -12.484 23.375 1 95.56 196 ASP A C 1
ATOM 1493 O O . ASP A 1 196 ? -2.893 -11.602 23.312 1 95.56 196 ASP A O 1
ATOM 1497 N N . ALA A 1 197 ? -1.215 -12.656 24.375 1 94.94 197 ALA A N 1
ATOM 1498 C CA . ALA A 1 197 ? -1.435 -11.961 25.641 1 94.94 197 ALA A CA 1
ATOM 1499 C C . ALA A 1 197 ? -1.138 -10.469 25.5 1 94.94 197 ALA A C 1
ATOM 1501 O O . ALA A 1 197 ? -1.568 -9.672 26.328 1 94.94 197 ALA A O 1
ATOM 1502 N N . GLU A 1 198 ? -0.453 -10.062 24.469 1 93.69 198 GLU A N 1
ATOM 1503 C CA . GLU A 1 198 ? -0.027 -8.68 24.297 1 93.69 198 GLU A CA 1
ATOM 1504 C C . GLU A 1 198 ? -0.939 -7.934 23.328 1 93.69 198 GLU A C 1
ATOM 1506 O O . GLU A 1 198 ? -0.774 -6.73 23.109 1 93.69 198 GLU A O 1
ATOM 1511 N N . ILE A 1 199 ? -1.908 -8.609 22.812 1 94.69 199 ILE A N 1
ATOM 1512 C CA . ILE A 1 199 ? -2.814 -7.984 21.859 1 94.69 199 ILE A CA 1
ATOM 1513 C C . ILE A 1 199 ? -3.887 -7.191 22.609 1 94.69 199 ILE A C 1
ATOM 1515 O O . ILE A 1 199 ? -4.508 -7.707 23.547 1 94.69 199 ILE A O 1
ATOM 1519 N N . ASP A 1 200 ? -4.098 -5.934 22.281 1 95.31 200 ASP A N 1
ATOM 1520 C CA . ASP A 1 200 ? -5.234 -5.152 22.766 1 95.31 200 ASP A CA 1
ATOM 1521 C C . ASP A 1 200 ? -6.531 -5.625 22.109 1 95.31 200 ASP A C 1
ATOM 1523 O O . ASP A 1 200 ? -7.07 -4.953 21.219 1 95.31 200 ASP A O 1
ATOM 1527 N N . LEU A 1 201 ? -7.051 -6.672 22.641 1 95.88 201 LEU A N 1
ATOM 1528 C CA . LEU A 1 201 ? -8.188 -7.34 22.031 1 95.88 201 LEU A CA 1
ATOM 1529 C C . LEU A 1 201 ? -9.414 -6.43 22.016 1 95.88 201 LEU A C 1
ATOM 1531 O O . LEU A 1 201 ? -10.18 -6.418 21.047 1 95.88 201 LEU A O 1
ATOM 1535 N N . ALA A 1 202 ? -9.578 -5.734 23.094 1 96.44 202 ALA A N 1
ATOM 1536 C CA . ALA A 1 202 ? -10.727 -4.828 23.172 1 96.44 202 ALA A CA 1
ATOM 1537 C C . ALA A 1 202 ? -10.648 -3.764 22.078 1 96.44 202 ALA A C 1
ATOM 1539 O O . ALA A 1 202 ? -11.625 -3.52 21.359 1 96.44 202 ALA A O 1
ATOM 1540 N N . GLY A 1 203 ? -9.508 -3.113 21.969 1 96.44 203 GLY A N 1
ATOM 1541 C CA . GLY A 1 203 ? -9.305 -2.135 20.922 1 96.44 203 GLY A CA 1
ATOM 1542 C C . GLY A 1 203 ? -9.43 -2.727 19.531 1 96.44 203 GLY A C 1
ATOM 1543 O O . GLY A 1 203 ? -10.039 -2.119 18.641 1 96.44 203 GLY A O 1
ATOM 1544 N N . PHE A 1 204 ? -8.891 -3.924 19.422 1 97.19 204 PHE A N 1
ATOM 1545 C CA . PHE A 1 204 ? -8.922 -4.609 18.141 1 97.19 204 PHE A CA 1
ATOM 1546 C C . PHE A 1 204 ? -10.359 -4.891 17.703 1 97.19 204 PHE A C 1
ATOM 1548 O O . PHE A 1 204 ? -10.727 -4.637 16.562 1 97.19 204 PHE A O 1
ATOM 1555 N N . ARG A 1 205 ? -11.148 -5.352 18.547 1 97.62 205 ARG A N 1
ATOM 1556 C CA . ARG A 1 205 ? -12.547 -5.648 18.25 1 97.62 205 ARG A CA 1
ATOM 1557 C C . ARG A 1 205 ? -13.305 -4.383 17.891 1 97.62 205 ARG A C 1
ATOM 1559 O O . ARG A 1 205 ? -14.102 -4.379 16.938 1 97.62 205 ARG A O 1
ATOM 1566 N N . ARG A 1 206 ? -13.086 -3.307 18.594 1 96.88 206 ARG A N 1
ATOM 1567 C CA . ARG A 1 206 ? -13.75 -2.047 18.281 1 96.88 206 ARG A CA 1
ATOM 1568 C C . ARG A 1 206 ? -13.383 -1.557 16.891 1 96.88 206 ARG A C 1
ATOM 1570 O O . ARG A 1 206 ? -14.234 -1.066 16.156 1 96.88 206 ARG A O 1
ATOM 1577 N N . HIS A 1 207 ? -12.109 -1.692 16.562 1 97.31 207 HIS A N 1
ATOM 1578 C CA . HIS A 1 207 ? -11.68 -1.291 15.234 1 97.31 207 HIS A CA 1
ATOM 1579 C C . HIS A 1 207 ? -12.289 -2.191 14.164 1 97.31 207 HIS A C 1
ATOM 1581 O O . HIS A 1 207 ? -12.695 -1.713 13.102 1 97.31 207 HIS A O 1
ATOM 1587 N N . TRP A 1 208 ? -12.359 -3.525 14.414 1 97.81 208 TRP A N 1
ATOM 1588 C CA . TRP A 1 208 ? -13.008 -4.457 13.492 1 97.81 208 TRP A CA 1
ATOM 1589 C C . TRP A 1 208 ? -14.461 -4.074 13.258 1 97.81 208 TRP A C 1
ATOM 1591 O O . TRP A 1 208 ? -14.914 -4 12.117 1 97.81 208 TRP A O 1
ATOM 1601 N N . GLU A 1 209 ? -15.148 -3.697 14.328 1 96.88 209 GLU A N 1
ATOM 1602 C CA . GLU A 1 209 ? -16.562 -3.324 14.273 1 96.88 209 GLU A CA 1
ATOM 1603 C C . GLU A 1 209 ? -16.766 -2.045 13.461 1 96.88 209 GLU A C 1
ATOM 1605 O O . GLU A 1 209 ? -17.844 -1.812 12.914 1 96.88 209 GLU A O 1
ATOM 1610 N N . ASN A 1 210 ? -15.695 -1.291 13.359 1 94.88 210 ASN A N 1
ATOM 1611 C CA . ASN A 1 210 ? -15.812 0.013 12.719 1 94.88 210 ASN A CA 1
ATOM 1612 C C . ASN A 1 210 ? -15.156 0.02 11.336 1 94.88 210 ASN A C 1
ATOM 1614 O O . ASN A 1 210 ? -14.914 1.085 10.766 1 94.88 210 ASN A O 1
ATOM 1618 N N . LEU A 1 211 ? -14.859 -1.183 10.828 1 94.12 211 LEU A N 1
ATOM 1619 C CA . LEU A 1 211 ? -14.367 -1.244 9.461 1 94.12 211 LEU A CA 1
ATOM 1620 C C . LEU A 1 211 ? -15.383 -0.647 8.492 1 94.12 211 LEU A C 1
ATOM 1622 O O . LEU A 1 211 ? -16.578 -0.874 8.625 1 94.12 211 LEU A O 1
ATOM 1626 N N . GLN A 1 212 ? -14.891 0.14 7.512 1 89.38 212 GLN A N 1
ATOM 1627 C CA . GLN A 1 212 ? -15.789 0.77 6.543 1 89.38 212 GLN A CA 1
ATOM 1628 C C . GLN A 1 212 ? -15.539 0.233 5.137 1 89.38 212 GLN A C 1
ATOM 1630 O O . GLN A 1 212 ? -16.375 0.403 4.246 1 89.38 212 GLN A O 1
ATOM 1635 N N . ASP A 1 213 ? -14.375 -0.358 4.918 1 89.38 213 ASP A N 1
ATOM 1636 C CA . ASP A 1 213 ? -13.938 -0.922 3.645 1 89.38 213 ASP A CA 1
ATOM 1637 C C . ASP A 1 213 ? -13.188 -2.238 3.854 1 89.38 213 ASP A C 1
ATOM 1639 O O . ASP A 1 213 ? -12.383 -2.359 4.777 1 89.38 213 ASP A O 1
ATOM 1643 N N . ALA A 1 214 ? -13.523 -3.174 3.031 1 86.94 214 ALA A N 1
ATOM 1644 C CA . ALA A 1 214 ? -12.875 -4.477 3.152 1 86.94 214 ALA A CA 1
ATOM 1645 C C . ALA A 1 214 ? -11.359 -4.352 3 1 86.94 214 ALA A C 1
ATOM 1647 O O . ALA A 1 214 ? -10.602 -5.121 3.598 1 86.94 214 ALA A O 1
ATOM 1648 N N . HIS A 1 215 ? -10.867 -3.389 2.287 1 88.31 215 HIS A N 1
ATOM 1649 C CA . HIS A 1 215 ? -9.445 -3.207 2.027 1 88.31 215 HIS A CA 1
ATOM 1650 C C . HIS A 1 215 ? -8.727 -2.648 3.252 1 88.31 215 HIS A C 1
ATOM 1652 O O . HIS A 1 215 ? -7.496 -2.652 3.311 1 88.31 215 HIS A O 1
ATOM 1658 N N . ASP A 1 216 ? -9.453 -2.23 4.191 1 91.75 216 ASP A N 1
ATOM 1659 C CA . ASP A 1 216 ? -8.867 -1.68 5.41 1 91.75 216 ASP A CA 1
ATOM 1660 C C . ASP A 1 216 ? -8.508 -2.789 6.398 1 91.75 216 ASP A C 1
ATOM 1662 O O . ASP A 1 216 ? -7.844 -2.541 7.402 1 91.75 216 ASP A O 1
ATOM 1666 N N . PHE A 1 217 ? -8.945 -3.998 6.039 1 95.56 217 PHE A N 1
ATOM 1667 C CA . PHE A 1 217 ? -8.773 -5.113 6.961 1 95.56 217 PHE A CA 1
ATOM 1668 C C . PHE A 1 217 ? -7.293 -5.41 7.18 1 95.56 217 PHE A C 1
ATOM 1670 O O . PHE A 1 217 ? -6.824 -5.449 8.32 1 95.56 217 PHE A O 1
ATOM 1677 N N . PHE A 1 218 ? -6.523 -5.52 6.18 1 92.06 218 PHE A N 1
ATOM 1678 C CA . PHE A 1 218 ? -5.129 -5.926 6.297 1 92.06 218 PHE A CA 1
ATOM 1679 C C . PHE A 1 218 ? -4.301 -4.84 6.969 1 92.06 218 PHE A C 1
ATOM 1681 O O . PHE A 1 218 ? -3.525 -5.117 7.883 1 92.06 218 PHE A O 1
ATOM 1688 N N . PRO A 1 219 ? -4.449 -3.578 6.551 1 92.81 219 PRO A N 1
ATOM 1689 C CA . PRO A 1 219 ? -3.752 -2.518 7.281 1 92.81 219 PRO A CA 1
ATOM 1690 C C . PRO A 1 219 ? -4.059 -2.531 8.773 1 92.81 219 PRO A C 1
ATOM 1692 O O . PRO A 1 219 ? -3.168 -2.295 9.594 1 92.81 219 PRO A O 1
ATOM 1695 N N . MET A 1 220 ? -5.324 -2.773 9.117 1 94.75 220 MET A N 1
ATOM 1696 C CA . MET A 1 220 ? -5.703 -2.838 10.523 1 94.75 220 MET A CA 1
ATOM 1697 C C . MET A 1 220 ? -4.918 -3.926 11.25 1 94.75 220 MET A C 1
ATOM 1699 O O . MET A 1 220 ? -4.434 -3.709 12.359 1 94.75 220 MET A O 1
ATOM 1703 N N . LEU A 1 221 ? -4.777 -5.129 10.641 1 95.38 221 LEU A N 1
ATOM 1704 C CA . LEU A 1 221 ? -4.008 -6.207 11.25 1 95.38 221 LEU A CA 1
ATOM 1705 C C . LEU A 1 221 ? -2.57 -5.773 11.508 1 95.38 221 LEU A C 1
ATOM 1707 O O . LEU A 1 221 ? -2.033 -6 12.594 1 95.38 221 LEU A O 1
ATOM 1711 N N . ARG A 1 222 ? -1.988 -5.129 10.516 1 91.25 222 ARG A N 1
ATOM 1712 C CA . ARG A 1 222 ? -0.606 -4.672 10.625 1 91.25 222 ARG A CA 1
ATOM 1713 C C . ARG A 1 222 ? -0.447 -3.664 11.758 1 91.25 222 ARG A C 1
ATOM 1715 O O . ARG A 1 222 ? 0.521 -3.725 12.516 1 91.25 222 ARG A O 1
ATOM 1722 N N . GLU A 1 223 ? -1.349 -2.762 11.852 1 91.62 223 GLU A N 1
ATOM 1723 C CA . GLU A 1 223 ? -1.289 -1.713 12.867 1 91.62 223 GLU A CA 1
ATOM 1724 C C . GLU A 1 223 ? -1.378 -2.299 14.273 1 91.62 223 GLU A C 1
ATOM 1726 O O . GLU A 1 223 ? -0.722 -1.812 15.195 1 91.62 223 GLU A O 1
ATOM 1731 N N . PHE A 1 224 ? -2.137 -3.35 14.422 1 93.81 224 PHE A N 1
ATOM 1732 C CA . PHE A 1 224 ? -2.293 -3.99 15.719 1 93.81 224 PHE A CA 1
ATOM 1733 C C . PHE A 1 224 ? -1.198 -5.027 15.945 1 93.81 224 PHE A C 1
ATOM 1735 O O . PHE A 1 224 ? -1.066 -5.57 17.047 1 93.81 224 PHE A O 1
ATOM 1742 N N . GLY A 1 225 ? -0.42 -5.324 14.867 1 91.12 225 GLY A N 1
ATOM 1743 C CA . GLY A 1 225 ? 0.614 -6.344 14.961 1 91.12 225 GLY A CA 1
ATOM 1744 C C . GLY A 1 225 ? 0.06 -7.738 15.172 1 91.12 225 GLY A C 1
ATOM 1745 O O . GLY A 1 225 ? 0.632 -8.531 15.922 1 91.12 225 GLY A O 1
ATOM 1746 N N . ILE A 1 226 ? -1.104 -8.016 14.617 1 94.88 226 ILE A N 1
ATOM 1747 C CA . ILE A 1 226 ? -1.754 -9.305 14.797 1 94.88 226 ILE A CA 1
ATOM 1748 C C . ILE A 1 226 ? -1.726 -10.078 13.477 1 94.88 226 ILE A C 1
ATOM 1750 O O . ILE A 1 226 ? -1.993 -9.516 12.414 1 94.88 226 ILE A O 1
ATOM 1754 N N . GLY A 1 227 ? -1.305 -11.352 13.523 1 95.44 227 GLY A N 1
ATOM 1755 C CA . GLY A 1 227 ? -1.372 -12.188 12.336 1 95.44 227 GLY A CA 1
ATOM 1756 C C . GLY A 1 227 ? -2.793 -12.477 11.891 1 95.44 227 GLY A C 1
ATOM 1757 O O . GLY A 1 227 ? -3.719 -12.461 12.703 1 95.44 227 GLY A O 1
ATOM 1758 N N . ARG A 1 228 ? -2.916 -12.789 10.664 1 97 228 ARG A N 1
ATOM 1759 C CA . ARG A 1 228 ? -4.246 -13 10.102 1 97 228 ARG A CA 1
ATOM 1760 C C . ARG A 1 228 ? -4.938 -14.188 10.766 1 97 228 ARG A C 1
ATOM 1762 O O . ARG A 1 228 ? -6.074 -14.07 11.234 1 97 228 ARG A O 1
ATOM 1769 N N . HIS A 1 229 ? -4.312 -15.336 10.789 1 97.75 229 HIS A N 1
ATOM 1770 C CA . HIS A 1 229 ? -4.887 -16.5 11.445 1 97.75 229 HIS A CA 1
ATOM 1771 C C . HIS A 1 229 ? -5.145 -16.234 12.93 1 97.75 229 HIS A C 1
ATOM 1773 O O . HIS A 1 229 ? -6.191 -16.609 13.453 1 97.75 229 HIS A O 1
ATOM 1779 N N . GLN A 1 230 ? -4.176 -15.594 13.609 1 97.38 230 GLN A N 1
ATOM 1780 C CA . GLN A 1 230 ? -4.305 -15.211 15.008 1 97.38 230 GLN A CA 1
ATOM 1781 C C . GLN A 1 230 ? -5.547 -14.352 15.234 1 97.38 230 GLN A C 1
ATOM 1783 O O . GLN A 1 230 ? -6.277 -14.555 16.203 1 97.38 230 GLN A O 1
ATOM 1788 N N . ALA A 1 231 ? -5.762 -13.438 14.367 1 98.31 231 ALA A N 1
ATOM 1789 C CA . ALA A 1 231 ? -6.926 -12.562 14.438 1 98.31 231 ALA A CA 1
ATOM 1790 C C . ALA A 1 231 ? -8.219 -13.367 14.445 1 98.31 231 ALA A C 1
ATOM 1792 O O . ALA A 1 231 ? -9.133 -13.086 15.227 1 98.31 231 ALA A O 1
ATOM 1793 N N . PHE A 1 232 ? -8.273 -14.359 13.594 1 98.31 232 PHE A N 1
ATOM 1794 C CA . PHE A 1 232 ? -9.484 -15.164 13.477 1 98.31 232 PHE A CA 1
ATOM 1795 C C . PHE A 1 232 ? -9.695 -16.016 14.727 1 98.31 232 PHE A C 1
ATOM 1797 O O . PHE A 1 232 ? -10.828 -16.188 15.172 1 98.31 232 PHE A O 1
ATOM 1804 N N . ARG A 1 233 ? -8.688 -16.453 15.25 1 97.44 233 ARG A N 1
ATOM 1805 C CA . ARG A 1 233 ? -8.773 -17.234 16.484 1 97.44 233 ARG A CA 1
ATOM 1806 C C . ARG A 1 233 ? -9.266 -16.375 17.641 1 97.44 233 ARG A C 1
ATOM 1808 O O . ARG A 1 233 ? -9.977 -16.875 18.531 1 97.44 233 ARG A O 1
ATOM 1815 N N . LEU A 1 234 ? -8.93 -15.086 17.641 1 97.62 234 LEU A N 1
ATOM 1816 C CA . LEU A 1 234 ? -9.086 -14.273 18.844 1 97.62 234 LEU A CA 1
ATOM 1817 C C . LEU A 1 234 ? -10.336 -13.406 18.75 1 97.62 234 LEU A C 1
ATOM 1819 O O . LEU A 1 234 ? -10.898 -13.008 19.781 1 97.62 234 LEU A O 1
ATOM 1823 N N . ILE A 1 235 ? -10.812 -13.039 17.594 1 97.88 235 ILE A N 1
ATOM 1824 C CA . ILE A 1 235 ? -11.789 -11.977 17.391 1 97.88 235 ILE A CA 1
ATOM 1825 C C . ILE A 1 235 ? -13.148 -12.414 17.922 1 97.88 235 ILE A C 1
ATOM 1827 O O . ILE A 1 235 ? -13.984 -11.578 18.266 1 97.88 235 ILE A O 1
ATOM 1831 N N . GLY A 1 236 ? -13.484 -13.641 17.938 1 97 236 GLY A N 1
ATOM 1832 C CA . GLY A 1 236 ? -14.781 -14.172 18.344 1 97 236 GLY A CA 1
ATOM 1833 C C . GLY A 1 236 ? -15.57 -14.773 17.188 1 97 236 GLY A C 1
ATOM 1834 O O . GLY A 1 236 ? -15.422 -14.344 16.047 1 97 236 GLY A O 1
ATOM 1835 N N . SER A 1 237 ? -16.453 -15.641 17.453 1 95.88 237 SER A N 1
ATOM 1836 C CA . SER A 1 237 ? -17.172 -16.438 16.453 1 95.88 237 SER A CA 1
ATOM 1837 C C . SER A 1 237 ? -18.188 -15.609 15.711 1 95.88 237 SER A C 1
ATOM 1839 O O . SER A 1 237 ? -18.688 -16.031 14.656 1 95.88 237 SER A O 1
ATOM 1841 N N . ASP A 1 238 ? -18.516 -14.484 16.266 1 96.88 238 ASP A N 1
ATOM 1842 C CA . ASP A 1 238 ? -19.438 -13.594 15.562 1 96.88 238 ASP A CA 1
ATOM 1843 C C . ASP A 1 238 ? -18.797 -13 14.312 1 96.88 238 ASP A C 1
ATOM 1845 O O . ASP A 1 238 ? -19.484 -12.648 13.359 1 96.88 238 ASP A O 1
ATOM 1849 N N . PHE A 1 239 ? -17.453 -12.984 14.273 1 98 239 PHE A N 1
ATOM 1850 C CA . PHE A 1 239 ? -16.766 -12.391 13.133 1 98 239 PHE A CA 1
ATOM 1851 C C . PHE A 1 239 ? -15.977 -13.453 12.359 1 98 239 PHE A C 1
ATOM 1853 O O . PHE A 1 239 ? -15.742 -13.305 11.164 1 98 239 PHE A O 1
ATOM 1860 N N . ALA A 1 240 ? -15.531 -14.477 13.086 1 98.38 240 ALA A N 1
ATOM 1861 C CA . ALA A 1 240 ? -14.773 -15.539 12.438 1 98.38 240 ALA A CA 1
ATOM 1862 C C . ALA A 1 240 ? -15.102 -16.891 13.055 1 98.38 240 ALA A C 1
ATOM 1864 O O . ALA A 1 240 ? -15.008 -17.078 14.273 1 98.38 240 ALA A O 1
ATOM 1865 N N . ARG A 1 241 ? -15.438 -17.812 12.242 1 97.75 241 ARG A N 1
ATOM 1866 C CA . ARG A 1 241 ? -15.758 -19.156 12.727 1 97.75 241 ARG A CA 1
ATOM 1867 C C . ARG A 1 241 ? -15.016 -20.219 11.914 1 97.75 241 ARG A C 1
ATOM 1869 O O . ARG A 1 241 ? -15.039 -20.203 10.688 1 97.75 241 ARG A O 1
ATOM 1876 N N . PRO A 1 242 ? -14.375 -21.125 12.586 1 98.19 242 PRO A N 1
ATOM 1877 C CA . PRO A 1 242 ? -13.719 -22.219 11.859 1 98.19 242 PRO A CA 1
ATOM 1878 C C . PRO A 1 242 ? -14.711 -23.172 11.195 1 98.19 242 PRO A C 1
ATOM 1880 O O . PRO A 1 242 ? -15.812 -23.391 11.727 1 98.19 242 PRO A O 1
ATOM 1883 N N . VAL A 1 243 ? -14.352 -23.703 10.102 1 98.38 243 VAL A N 1
ATOM 1884 C CA . VAL A 1 243 ? -15.141 -24.703 9.398 1 98.38 243 VAL A CA 1
ATOM 1885 C C . VAL A 1 243 ? -14.25 -25.875 8.992 1 98.38 243 VAL A C 1
ATOM 1887 O O . VAL A 1 243 ? -13.039 -25.844 9.227 1 98.38 243 VAL A O 1
ATOM 1890 N N . SER A 1 244 ? -14.906 -26.875 8.438 1 97.75 244 SER A N 1
ATOM 1891 C CA . SER A 1 244 ? -14.188 -28.078 8.023 1 97.75 244 SER A CA 1
ATOM 1892 C C . SER A 1 244 ? -13.156 -27.766 6.949 1 97.75 244 SER A C 1
ATOM 1894 O O . SER A 1 244 ? -13.391 -26.922 6.086 1 97.75 244 SER A O 1
ATOM 1896 N N . VAL A 1 245 ? -12.078 -28.5 6.906 1 96.31 245 VAL A N 1
ATOM 1897 C CA . VAL A 1 245 ? -11.055 -28.359 5.883 1 96.31 245 VAL A CA 1
ATOM 1898 C C . VAL A 1 245 ? -11.594 -28.828 4.535 1 96.31 245 VAL A C 1
ATOM 1900 O O . VAL A 1 245 ? -10.984 -28.578 3.49 1 96.31 245 VAL A O 1
ATOM 1903 N N . GLN A 1 246 ? -12.758 -29.422 4.559 1 95.94 246 GLN A N 1
ATOM 1904 C CA . GLN A 1 246 ? -13.414 -29.844 3.324 1 95.94 246 GLN A CA 1
ATOM 1905 C C . GLN A 1 246 ? -14.305 -28.719 2.773 1 95.94 246 GLN A C 1
ATOM 1907 O O . GLN A 1 246 ? -14.93 -28.891 1.726 1 95.94 246 GLN A O 1
ATOM 1912 N N . ALA A 1 247 ? -14.258 -27.672 3.445 1 97.56 247 ALA A N 1
ATOM 1913 C CA . ALA A 1 247 ? -15.164 -26.562 3.143 1 97.56 247 ALA A CA 1
ATOM 1914 C C . ALA A 1 247 ? -14.945 -26.047 1.723 1 97.56 247 ALA A C 1
ATOM 1916 O O . ALA A 1 247 ? -15.898 -25.656 1.047 1 97.56 247 ALA A O 1
ATOM 1917 N N . LEU A 1 248 ? -13.719 -26.031 1.264 1 98.38 248 LEU A N 1
ATOM 1918 C CA . LEU A 1 248 ? -13.453 -25.484 -0.064 1 98.38 248 LEU A CA 1
ATOM 1919 C C . LEU A 1 248 ? -14.203 -26.281 -1.135 1 98.38 248 LEU A C 1
ATOM 1921 O O . LEU A 1 248 ? -14.922 -25.688 -1.947 1 98.38 248 LEU A O 1
ATOM 1925 N N . ALA A 1 249 ? -14.016 -27.562 -1.131 1 97.94 249 ALA A N 1
ATOM 1926 C CA . ALA A 1 249 ? -14.656 -28.422 -2.127 1 97.94 249 ALA A CA 1
ATOM 1927 C C . ALA A 1 249 ? -16.172 -28.266 -2.086 1 97.94 249 ALA A C 1
ATOM 1929 O O . ALA A 1 249 ? -16.812 -28.141 -3.131 1 97.94 249 ALA A O 1
ATOM 1930 N N . LEU A 1 250 ? -16.688 -28.312 -0.868 1 97.88 250 LEU A N 1
ATOM 1931 C CA . LEU A 1 250 ? -18.125 -28.156 -0.704 1 97.88 250 LEU A CA 1
ATOM 1932 C C . LEU A 1 250 ? -18.594 -26.797 -1.208 1 97.88 250 LEU A C 1
ATOM 1934 O O . LEU A 1 250 ? -19.609 -26.703 -1.896 1 97.88 250 LEU A O 1
ATOM 1938 N N . CYS A 1 251 ? -17.875 -25.797 -0.854 1 98.62 251 CYS A N 1
ATOM 1939 C CA . CYS A 1 251 ? -18.203 -24.438 -1.267 1 98.62 251 CYS A CA 1
ATOM 1940 C C . CYS A 1 251 ? -18.234 -24.312 -2.785 1 98.62 251 CYS A C 1
ATOM 1942 O O . CYS A 1 251 ? -19.203 -23.781 -3.352 1 98.62 251 CYS A O 1
ATOM 1944 N N . LEU A 1 252 ? -17.219 -24.812 -3.461 1 98.69 252 LEU A N 1
ATOM 1945 C CA . LEU A 1 252 ? -17.125 -24.766 -4.918 1 98.69 252 LEU A CA 1
ATOM 1946 C C . LEU A 1 252 ? -18.281 -25.531 -5.551 1 98.69 252 LEU A C 1
ATOM 1948 O O . LEU A 1 252 ? -18.906 -25.062 -6.508 1 98.69 252 LEU A O 1
ATOM 1952 N N . ARG A 1 253 ? -18.594 -26.688 -5.031 1 98.25 253 ARG A N 1
ATOM 1953 C CA . ARG A 1 253 ? -19.672 -27.516 -5.57 1 98.25 253 ARG A CA 1
ATOM 1954 C C . ARG A 1 253 ? -21.031 -26.828 -5.414 1 98.25 253 ARG A C 1
ATOM 1956 O O . ARG A 1 253 ? -21.828 -26.812 -6.348 1 98.25 253 ARG A O 1
ATOM 1963 N N . LEU A 1 254 ? -21.234 -26.281 -4.234 1 98.25 254 LEU A N 1
ATOM 1964 C CA . LEU A 1 254 ? -22.5 -25.594 -3.982 1 98.25 254 LEU A CA 1
ATOM 1965 C C . LEU A 1 254 ? -22.625 -24.344 -4.867 1 98.25 254 LEU A C 1
ATOM 1967 O O . LEU A 1 254 ? -23.703 -24.047 -5.375 1 98.25 254 LEU A O 1
ATOM 1971 N N . ALA A 1 255 ? -21.5 -23.641 -5.012 1 98.62 255 ALA A N 1
ATOM 1972 C CA . ALA A 1 255 ? -21.531 -22.469 -5.898 1 98.62 255 ALA A CA 1
ATOM 1973 C C . ALA A 1 255 ? -21.891 -22.875 -7.324 1 98.62 255 ALA A C 1
ATOM 1975 O O . ALA A 1 255 ? -22.688 -22.203 -7.984 1 98.62 255 ALA A O 1
ATOM 1976 N N . ALA A 1 256 ? -21.297 -23.969 -7.781 1 98.44 256 ALA A N 1
ATOM 1977 C CA . ALA A 1 256 ? -21.594 -24.484 -9.117 1 98.44 256 ALA A CA 1
ATOM 1978 C C . ALA A 1 256 ? -23.047 -24.922 -9.234 1 98.44 256 ALA A C 1
ATOM 1980 O O . ALA A 1 256 ? -23.734 -24.562 -10.188 1 98.44 256 ALA A O 1
ATOM 1981 N N . GLN A 1 257 ? -23.5 -25.672 -8.305 1 97.81 257 GLN A N 1
ATOM 1982 C CA . GLN A 1 257 ? -24.844 -26.234 -8.312 1 97.81 257 GLN A CA 1
ATOM 1983 C C . GLN A 1 257 ? -25.906 -25.141 -8.281 1 97.81 257 GLN A C 1
ATOM 1985 O O . GLN A 1 257 ? -26.906 -25.219 -8.992 1 97.81 257 GLN A O 1
ATOM 1990 N N . ARG A 1 258 ? -25.609 -24.141 -7.465 1 97.31 258 ARG A N 1
ATOM 1991 C CA . ARG A 1 258 ? -26.594 -23.078 -7.25 1 97.31 258 ARG A CA 1
ATOM 1992 C C . ARG A 1 258 ? -26.344 -21.906 -8.188 1 97.31 258 ARG A C 1
ATOM 1994 O O . ARG A 1 258 ? -27.062 -20.906 -8.141 1 97.31 258 ARG A O 1
ATOM 2001 N N . GLN A 1 259 ? -25.375 -22.016 -8.969 1 97 259 GLN A N 1
ATOM 2002 C CA . GLN A 1 259 ? -25.016 -21.016 -9.961 1 97 259 GLN A CA 1
ATOM 2003 C C . GLN A 1 259 ? -24.781 -19.656 -9.305 1 97 259 GLN A C 1
ATOM 2005 O O . GLN A 1 259 ? -25.344 -18.641 -9.75 1 97 259 GLN A O 1
ATOM 2010 N N . VAL A 1 260 ? -24.109 -19.656 -8.242 1 97.75 260 VAL A N 1
ATOM 2011 C CA . VAL A 1 260 ? -23.75 -18.422 -7.535 1 97.75 260 VAL A CA 1
ATOM 2012 C C . VAL A 1 260 ? -22.391 -17.922 -8.016 1 97.75 260 VAL A C 1
ATOM 2014 O O . VAL A 1 260 ? -21.391 -18.625 -7.875 1 97.75 260 VAL A O 1
ATOM 2017 N N . PRO A 1 261 ? -22.359 -16.75 -8.609 1 97.88 261 PRO A N 1
ATOM 2018 C CA . PRO A 1 261 ? -21.047 -16.219 -8.984 1 97.88 261 PRO A CA 1
ATOM 2019 C C . PRO A 1 261 ? -20.172 -15.883 -7.773 1 97.88 261 PRO A C 1
ATOM 2021 O O . PRO A 1 261 ? -20.672 -15.32 -6.793 1 97.88 261 PRO A O 1
ATOM 2024 N N . ILE A 1 262 ? -18.891 -16.203 -7.898 1 98.31 262 ILE A N 1
ATOM 2025 C CA . ILE A 1 262 ? -18 -16.031 -6.758 1 98.31 262 ILE A CA 1
ATOM 2026 C C . ILE A 1 262 ? -16.75 -15.289 -7.195 1 98.31 262 ILE A C 1
ATOM 2028 O O . ILE A 1 262 ? -16.562 -14.992 -8.383 1 98.31 262 ILE A O 1
ATOM 2032 N N . MET A 1 263 ? -15.969 -14.922 -6.238 1 98 263 MET A N 1
ATOM 2033 C CA . MET A 1 263 ? -14.625 -14.383 -6.43 1 98 263 MET A CA 1
ATOM 2034 C C . MET A 1 263 ? -13.586 -15.273 -5.762 1 98 263 MET A C 1
ATOM 2036 O O . MET A 1 263 ? -13.773 -15.711 -4.625 1 98 263 MET A O 1
ATOM 2040 N N . VAL A 1 264 ? -12.562 -15.547 -6.477 1 98.75 264 VAL A N 1
ATOM 2041 C CA . VAL A 1 264 ? -11.492 -16.391 -5.957 1 98.75 264 VAL A CA 1
ATOM 2042 C C . VAL A 1 264 ? -10.164 -15.641 -6.023 1 98.75 264 VAL A C 1
ATOM 2044 O O . VAL A 1 264 ? -9.711 -15.258 -7.105 1 98.75 264 VAL A O 1
ATOM 2047 N N . PHE A 1 265 ? -9.578 -15.461 -4.879 1 98.38 265 PHE A N 1
ATOM 2048 C CA . PHE A 1 265 ? -8.312 -14.758 -4.758 1 98.38 265 PHE A CA 1
ATOM 2049 C C . PHE A 1 265 ? -7.172 -15.734 -4.48 1 98.38 265 PHE A C 1
ATOM 2051 O O . PHE A 1 265 ? -7.195 -16.453 -3.475 1 98.38 265 PHE A O 1
ATOM 2058 N N . ALA A 1 266 ? -6.262 -15.758 -5.332 1 98.69 266 ALA A N 1
ATOM 2059 C CA . ALA A 1 266 ? -5.016 -16.484 -5.109 1 98.69 266 ALA A CA 1
ATOM 2060 C C . ALA A 1 266 ? -3.805 -15.617 -5.434 1 98.69 266 ALA A C 1
ATOM 2062 O O . ALA A 1 266 ? -3.824 -14.852 -6.402 1 98.69 266 ALA A O 1
ATOM 2063 N N . GLY A 1 267 ? -2.84 -15.734 -4.609 1 97.75 267 GLY A N 1
ATOM 2064 C CA . GLY A 1 267 ? -1.698 -14.883 -4.906 1 97.75 267 GLY A CA 1
ATOM 2065 C C . GLY A 1 267 ? -0.444 -15.281 -4.152 1 97.75 267 GLY A C 1
ATOM 2066 O O . GLY A 1 267 ? -0.37 -16.375 -3.592 1 97.75 267 GLY A O 1
ATOM 2067 N N . ASN A 1 268 ? 0.566 -14.516 -4.316 1 97.81 268 ASN A N 1
ATOM 2068 C CA . ASN A 1 268 ? 1.864 -14.578 -3.652 1 97.81 268 ASN A CA 1
ATOM 2069 C C . ASN A 1 268 ? 2.354 -13.188 -3.25 1 97.81 268 ASN A C 1
ATOM 2071 O O . ASN A 1 268 ? 1.559 -12.25 -3.143 1 97.81 268 ASN A O 1
ATOM 2075 N N . ALA A 1 269 ? 3.629 -13.102 -2.99 1 96.31 269 ALA A N 1
ATOM 2076 C CA . ALA A 1 269 ? 4.145 -11.844 -2.451 1 96.31 269 ALA A CA 1
ATOM 2077 C C . ALA A 1 269 ? 4.066 -10.727 -3.49 1 96.31 269 ALA A C 1
ATOM 2079 O O . ALA A 1 269 ? 4.023 -9.547 -3.141 1 96.31 269 ALA A O 1
ATOM 2080 N N . GLY A 1 270 ? 3.939 -11.039 -4.746 1 97.88 270 GLY A N 1
ATOM 2081 C CA . GLY A 1 270 ? 4.078 -10.023 -5.777 1 97.88 270 GLY A CA 1
ATOM 2082 C C . GLY A 1 270 ? 2.801 -9.805 -6.566 1 97.88 270 GLY A C 1
ATOM 2083 O O . GLY A 1 270 ? 2.678 -8.812 -7.289 1 97.88 270 GLY A O 1
ATOM 2084 N N . CYS A 1 271 ? 1.82 -10.727 -6.379 1 98.69 271 CYS A N 1
ATOM 2085 C CA . CYS A 1 271 ? 0.653 -10.625 -7.246 1 98.69 271 CYS A CA 1
ATOM 2086 C C . CYS A 1 271 ? -0.534 -11.375 -6.652 1 98.69 271 CYS A C 1
ATOM 2088 O O . CYS A 1 271 ? -0.379 -12.484 -6.137 1 98.69 271 CYS A O 1
ATOM 2090 N N . ILE A 1 272 ? -1.672 -10.75 -6.676 1 98.38 272 ILE A N 1
ATOM 2091 C CA . ILE A 1 272 ? -2.947 -11.414 -6.422 1 98.38 272 ILE A CA 1
ATOM 2092 C C . ILE A 1 272 ? -3.775 -11.438 -7.707 1 98.38 272 ILE A C 1
ATOM 2094 O O . ILE A 1 272 ? -3.977 -10.406 -8.344 1 98.38 272 ILE A O 1
ATOM 2098 N N . GLN A 1 273 ? -4.164 -12.609 -8.109 1 98.81 273 GLN A N 1
ATOM 2099 C CA . GLN A 1 273 ? -5.074 -12.773 -9.242 1 98.81 273 GLN A CA 1
ATOM 2100 C C . GLN A 1 273 ? -6.477 -13.148 -8.773 1 98.81 273 GLN A C 1
ATOM 2102 O O . GLN A 1 273 ? -6.633 -13.992 -7.887 1 98.81 273 GLN A O 1
ATOM 2107 N N . ILE A 1 274 ? -7.445 -12.539 -9.367 1 98.19 274 ILE A N 1
ATOM 2108 C CA . ILE A 1 274 ? -8.82 -12.695 -8.898 1 98.19 274 ILE A CA 1
ATOM 2109 C C . ILE A 1 274 ? -9.703 -13.164 -10.047 1 98.19 274 ILE A C 1
ATOM 2111 O O . ILE A 1 274 ? -9.695 -12.578 -11.133 1 98.19 274 ILE A O 1
ATOM 2115 N N . HIS A 1 275 ? -10.383 -14.211 -9.844 1 98.56 275 HIS A N 1
ATOM 2116 C CA . HIS A 1 275 ? -11.484 -14.602 -10.711 1 98.56 275 HIS A CA 1
ATOM 2117 C C . HIS A 1 275 ? -12.812 -14.062 -10.195 1 98.56 275 HIS A C 1
ATOM 2119 O O . HIS A 1 275 ? -13.094 -14.141 -8.992 1 98.56 275 HIS A O 1
ATOM 2125 N N . THR A 1 276 ? -13.562 -13.555 -11.055 1 97.38 276 THR A N 1
ATOM 2126 C CA . THR A 1 276 ? -14.93 -13.148 -10.734 1 97.38 276 THR A CA 1
ATOM 2127 C C . THR A 1 276 ? -15.922 -13.773 -11.711 1 97.38 276 THR A C 1
ATOM 2129 O O . THR A 1 276 ? -15.82 -13.562 -12.922 1 97.38 276 THR A O 1
ATOM 2132 N N . GLY A 1 277 ? -16.844 -14.5 -11.227 1 97.06 277 GLY A N 1
ATOM 2133 C CA . GLY A 1 277 ? -17.844 -15.133 -12.062 1 97.06 277 GLY A CA 1
ATOM 2134 C C . GLY A 1 277 ? -18.266 -16.5 -11.562 1 97.06 277 GLY A C 1
ATOM 2135 O O . GLY A 1 277 ? -17.875 -16.922 -10.469 1 97.06 277 GLY A O 1
ATOM 2136 N N . PRO A 1 278 ? -19.125 -17.125 -12.32 1 97.31 278 PRO A N 1
ATOM 2137 C CA . PRO A 1 278 ? -19.547 -18.469 -11.938 1 97.31 278 PRO A CA 1
ATOM 2138 C C . PRO A 1 278 ? -18.438 -19.516 -12.125 1 97.31 278 PRO A C 1
ATOM 2140 O O . PRO A 1 278 ? -17.453 -19.25 -12.812 1 97.31 278 PRO A O 1
ATOM 2143 N N . VAL A 1 279 ? -18.516 -20.578 -11.43 1 98.56 279 VAL A N 1
ATOM 2144 C CA . VAL A 1 279 ? -17.734 -21.781 -11.656 1 98.56 279 VAL A CA 1
ATOM 2145 C C . VAL A 1 279 ? -18.656 -22.953 -11.953 1 98.56 279 VAL A C 1
ATOM 2147 O O . VAL A 1 279 ? -19.766 -23.031 -11.414 1 98.56 279 VAL A O 1
ATOM 2150 N N . GLU A 1 280 ? -18.203 -23.891 -12.75 1 98.25 280 GLU A N 1
ATOM 2151 C CA . GLU A 1 280 ? -19.109 -24.938 -13.203 1 98.25 280 GLU A CA 1
ATOM 2152 C C . GLU A 1 280 ? -18.5 -26.328 -13.016 1 98.25 280 GLU A C 1
ATOM 2154 O O . GLU A 1 280 ? -19.109 -27.188 -12.383 1 98.25 280 GLU A O 1
ATOM 2159 N N . ARG A 1 281 ? -17.344 -26.531 -13.594 1 98.5 281 ARG A N 1
ATOM 2160 C CA . ARG A 1 281 ? -16.75 -27.859 -13.586 1 98.5 281 ARG A CA 1
ATOM 2161 C C . ARG A 1 281 ? -15.797 -28.031 -12.414 1 98.5 281 ARG A C 1
ATOM 2163 O O . ARG A 1 281 ? -14.625 -27.641 -12.492 1 98.5 281 ARG A O 1
ATOM 2170 N N . ILE A 1 282 ? -16.281 -28.688 -11.43 1 98.5 282 ILE A N 1
ATOM 2171 C CA . ILE A 1 282 ? -15.5 -28.984 -10.234 1 98.5 282 ILE A CA 1
ATOM 2172 C C . ILE A 1 282 ? -15.047 -30.438 -10.25 1 98.5 282 ILE A C 1
ATOM 2174 O O . ILE A 1 282 ? -15.875 -31.344 -10.273 1 98.5 282 ILE A O 1
ATOM 2178 N N . GLU A 1 283 ? -13.719 -30.672 -10.18 1 97.75 283 GLU A N 1
ATOM 2179 C CA . GLU A 1 283 ? -13.203 -32.031 -10.344 1 97.75 283 GLU A CA 1
ATOM 2180 C C . GLU A 1 283 ? -12.102 -32.312 -9.336 1 97.75 283 GLU A C 1
ATOM 2182 O O . GLU A 1 283 ? -11.047 -31.672 -9.352 1 97.75 283 GLU A O 1
ATOM 2187 N N . PRO A 1 284 ? -12.305 -33.281 -8.508 1 96.5 284 PRO A N 1
ATOM 2188 C CA . PRO A 1 284 ? -11.188 -33.719 -7.684 1 96.5 284 PRO A CA 1
ATOM 2189 C C . PRO A 1 284 ? -10.211 -34.625 -8.453 1 96.5 284 PRO A C 1
ATOM 2191 O O . PRO A 1 284 ? -10.625 -35.438 -9.273 1 96.5 284 PRO A O 1
ATOM 2194 N N . THR A 1 285 ? -8.992 -34.375 -8.328 1 96.12 285 THR A N 1
ATOM 2195 C CA . THR A 1 285 ? -7.926 -35.219 -8.875 1 96.12 285 THR A CA 1
ATOM 2196 C C . THR A 1 285 ? -6.836 -35.469 -7.84 1 96.12 285 THR A C 1
ATOM 2198 O O . THR A 1 285 ? -5.953 -34.625 -7.648 1 96.12 285 THR A O 1
ATOM 2201 N N . GLY A 1 286 ? -6.797 -36.656 -7.246 1 95.56 286 GLY A N 1
ATOM 2202 C CA . GLY A 1 286 ? -5.867 -36.906 -6.152 1 95.56 286 GLY A CA 1
ATOM 2203 C C . GLY A 1 286 ? -6.035 -35.938 -5.004 1 95.56 286 GLY A C 1
ATOM 2204 O O . GLY A 1 286 ? -7.148 -35.719 -4.508 1 95.56 286 GLY A O 1
ATOM 2205 N N . PRO A 1 287 ? -4.906 -35.375 -4.637 1 95.88 287 PRO A N 1
ATOM 2206 C CA . PRO A 1 287 ? -4.984 -34.438 -3.508 1 95.88 287 PRO A CA 1
ATOM 2207 C C . PRO A 1 287 ? -5.48 -33.062 -3.916 1 95.88 287 PRO A C 1
ATOM 2209 O O . PRO A 1 287 ? -5.578 -32.156 -3.076 1 95.88 287 PRO A O 1
ATOM 2212 N N . TRP A 1 288 ? -5.816 -32.875 -5.215 1 97.06 288 TRP A N 1
ATOM 2213 C CA . TRP A 1 288 ? -6.188 -31.562 -5.738 1 97.06 288 TRP A CA 1
ATOM 2214 C C . TRP A 1 288 ? -7.703 -31.453 -5.883 1 97.06 288 TRP A C 1
ATOM 2216 O O . TRP A 1 288 ? -8.391 -32.438 -6.113 1 97.06 288 TRP A O 1
ATOM 2226 N N . ILE A 1 289 ? -8.281 -30.312 -5.648 1 98.44 289 ILE A N 1
ATOM 2227 C CA . ILE A 1 289 ? -9.594 -29.922 -6.156 1 98.44 289 ILE A CA 1
ATOM 2228 C C . ILE A 1 289 ? -9.43 -28.859 -7.246 1 98.44 289 ILE A C 1
ATOM 2230 O O . ILE A 1 289 ? -8.594 -27.969 -7.125 1 98.44 289 ILE A O 1
ATOM 2234 N N . ASN A 1 290 ? -10.156 -29.031 -8.359 1 98.5 290 ASN A N 1
ATOM 2235 C CA . ASN A 1 290 ? -9.93 -28.203 -9.539 1 98.5 290 ASN A CA 1
ATOM 2236 C C . ASN A 1 290 ? -11.227 -27.578 -10.039 1 98.5 290 ASN A C 1
ATOM 2238 O O . ASN A 1 290 ? -12.289 -28.203 -9.953 1 98.5 290 ASN A O 1
ATOM 2242 N N . VAL A 1 291 ? -11.156 -26.391 -10.398 1 98.88 291 VAL A N 1
ATOM 2243 C CA . VAL A 1 291 ? -12.102 -25.812 -11.344 1 98.88 291 VAL A CA 1
ATOM 2244 C C . VAL A 1 291 ? -11.523 -25.859 -12.758 1 98.88 291 VAL A C 1
ATOM 2246 O O . VAL A 1 291 ? -10.438 -25.344 -13.008 1 98.88 291 VAL A O 1
ATOM 2249 N N . LEU A 1 292 ? -12.172 -26.5 -13.641 1 98.31 292 LEU A N 1
ATOM 2250 C CA . LEU A 1 292 ? -11.703 -26.672 -15.008 1 98.31 292 LEU A CA 1
ATOM 2251 C C . LEU A 1 292 ? -12.68 -26.062 -16 1 98.31 292 LEU A C 1
ATOM 2253 O O . LEU A 1 292 ? -13.164 -26.734 -16.906 1 98.31 292 LEU A O 1
ATOM 2257 N N . ASP A 1 293 ? -12.938 -24.812 -15.867 1 98.31 293 ASP A N 1
ATOM 2258 C CA . ASP A 1 293 ? -13.805 -24.062 -16.781 1 98.31 293 ASP A CA 1
ATOM 2259 C C . ASP A 1 293 ? -13.016 -23.516 -17.953 1 98.31 293 ASP A C 1
ATOM 2261 O O . ASP A 1 293 ? -11.789 -23.422 -17.906 1 98.31 293 ASP A O 1
ATOM 2265 N N . PRO A 1 294 ? -13.625 -23.172 -19.047 1 96.12 294 PRO A N 1
ATOM 2266 C CA . PRO A 1 294 ? -12.93 -22.766 -20.281 1 96.12 294 PRO A CA 1
ATOM 2267 C C . PRO A 1 294 ? -12.023 -21.547 -20.062 1 96.12 294 PRO A C 1
ATOM 2269 O O . PRO A 1 294 ? -10.938 -21.469 -20.656 1 96.12 294 PRO A O 1
ATOM 2272 N N . ARG A 1 295 ? -12.383 -20.609 -19.266 1 97.06 295 ARG A N 1
ATOM 2273 C CA . ARG A 1 295 ? -11.602 -19.375 -19.156 1 97.06 295 ARG A CA 1
ATOM 2274 C C . ARG A 1 295 ? -11.039 -19.219 -17.734 1 97.06 295 ARG A C 1
ATOM 2276 O O . ARG A 1 295 ? -10.477 -18.172 -17.406 1 97.06 295 ARG A O 1
ATOM 2283 N N . PHE A 1 296 ? -11.305 -20.234 -16.922 1 98.5 296 PHE A N 1
ATOM 2284 C CA . PHE A 1 296 ? -10.812 -20.188 -15.547 1 98.5 296 PHE A CA 1
ATOM 2285 C C . PHE A 1 296 ? -10.453 -21.578 -15.047 1 98.5 296 PHE A C 1
ATOM 2287 O O . PHE A 1 296 ? -11.312 -22.469 -14.992 1 98.5 296 PHE A O 1
ATOM 2294 N N . ASN A 1 297 ? -9.195 -21.734 -14.688 1 98.69 297 ASN A N 1
ATOM 2295 C CA . ASN A 1 297 ? -8.727 -22.938 -14.031 1 98.69 297 ASN A CA 1
ATOM 2296 C C . ASN A 1 297 ? -8.156 -22.641 -12.648 1 98.69 297 ASN A C 1
ATOM 2298 O O . ASN A 1 297 ? -7.395 -21.688 -12.484 1 98.69 297 ASN A O 1
ATOM 2302 N N . LEU A 1 298 ? -8.555 -23.422 -11.734 1 98.81 298 LEU A N 1
ATOM 2303 C CA . LEU A 1 298 ? -8.055 -23.375 -10.367 1 98.81 298 LEU A CA 1
ATOM 2304 C C . LEU A 1 298 ? -7.613 -24.766 -9.898 1 98.81 298 LEU A C 1
ATOM 2306 O O . LEU A 1 298 ? -8.32 -25.75 -10.109 1 98.81 298 LEU A O 1
ATOM 2310 N N . HIS A 1 299 ? -6.453 -24.859 -9.438 1 98.5 299 HIS A N 1
ATOM 2311 C CA . HIS A 1 299 ? -5.941 -26.078 -8.805 1 98.5 299 HIS A CA 1
ATOM 2312 C C . HIS A 1 299 ? -5.543 -25.812 -7.355 1 98.5 299 HIS A C 1
ATOM 2314 O O . HIS A 1 299 ? -4.688 -24.969 -7.086 1 98.5 299 HIS A O 1
ATOM 2320 N N . VAL A 1 300 ? -6.164 -26.516 -6.438 1 98.75 300 VAL A N 1
ATOM 2321 C CA . VAL A 1 300 ? -5.867 -26.281 -5.031 1 98.75 300 VAL A CA 1
ATOM 2322 C C . VAL A 1 300 ? -5.562 -27.609 -4.34 1 98.75 300 VAL A C 1
ATOM 2324 O O . VAL A 1 300 ? -6.293 -28.594 -4.508 1 98.75 300 VAL A O 1
ATOM 2327 N N . ARG A 1 301 ? -4.453 -27.641 -3.611 1 98 301 ARG A N 1
ATOM 2328 C CA . ARG A 1 301 ? -4.098 -28.781 -2.781 1 98 301 ARG A CA 1
ATOM 2329 C C . ARG A 1 301 ? -5.008 -28.891 -1.562 1 98 301 ARG A C 1
ATOM 2331 O O . ARG A 1 301 ? -4.762 -28.234 -0.541 1 98 301 ARG A O 1
ATOM 2338 N N . GLN A 1 302 ? -5.973 -29.797 -1.606 1 97 302 GLN A N 1
ATOM 2339 C CA . GLN A 1 302 ? -6.906 -29.953 -0.5 1 97 302 GLN A CA 1
ATOM 2340 C C . GLN A 1 302 ? -6.207 -30.484 0.741 1 97 302 GLN A C 1
ATOM 2342 O O . GLN A 1 302 ? -6.57 -30.141 1.867 1 97 302 GLN A O 1
ATOM 2347 N N . ASP A 1 303 ? -5.254 -31.344 0.521 1 96.94 303 ASP A N 1
ATOM 2348 C CA . ASP A 1 303 ? -4.562 -32.031 1.611 1 96.94 303 ASP A CA 1
ATOM 2349 C C . ASP A 1 303 ? -3.674 -31.047 2.387 1 96.94 303 ASP A C 1
ATOM 2351 O O . ASP A 1 303 ? -3.146 -31.391 3.447 1 96.94 303 ASP A O 1
ATOM 2355 N N . ARG A 1 304 ? -3.527 -29.828 1.908 1 97.69 304 ARG A N 1
ATOM 2356 C CA . ARG A 1 304 ? -2.646 -28.859 2.549 1 97.69 304 ARG A CA 1
ATOM 2357 C C . ARG A 1 304 ? -3.451 -27.797 3.287 1 97.69 304 ARG A C 1
ATOM 2359 O O . ARG A 1 304 ? -2.881 -26.875 3.869 1 97.69 304 ARG A O 1
ATOM 2366 N N . ILE A 1 305 ? -4.762 -27.938 3.268 1 98.25 305 ILE A N 1
ATOM 2367 C CA . ILE A 1 305 ? -5.605 -27.062 4.062 1 98.25 305 ILE A CA 1
ATOM 2368 C C . ILE A 1 305 ? -5.555 -27.484 5.531 1 98.25 305 ILE A C 1
ATOM 2370 O O . ILE A 1 305 ? -6.113 -28.516 5.902 1 98.25 305 ILE A O 1
ATOM 2374 N N . ALA A 1 306 ? -4.883 -26.719 6.336 1 98.12 306 ALA A N 1
ATOM 2375 C CA . ALA A 1 306 ? -4.77 -27.016 7.762 1 98.12 306 ALA A CA 1
ATOM 2376 C C . ALA A 1 306 ? -5.965 -26.453 8.531 1 98.12 306 ALA A C 1
ATOM 2378 O O . ALA A 1 306 ? -6.387 -27.031 9.539 1 98.12 306 ALA A O 1
ATOM 2379 N N . SER A 1 307 ? -6.457 -25.328 8.109 1 98 307 SER A N 1
ATOM 2380 C CA . SER A 1 307 ? -7.664 -24.75 8.695 1 98 307 SER A CA 1
ATOM 2381 C C . SER A 1 307 ? -8.406 -23.891 7.68 1 98 307 SER A C 1
ATOM 2383 O O . SER A 1 307 ? -7.809 -23.422 6.707 1 98 307 SER A O 1
ATOM 2385 N N . ALA A 1 308 ? -9.633 -23.734 7.84 1 98.62 308 ALA A N 1
ATOM 2386 C CA . ALA A 1 308 ? -10.531 -22.906 7.031 1 98.62 308 ALA A CA 1
ATOM 2387 C C . ALA A 1 308 ? -11.461 -22.078 7.91 1 98.62 308 ALA A C 1
ATOM 2389 O O . ALA A 1 308 ? -11.914 -22.547 8.961 1 98.62 308 ALA A O 1
ATOM 2390 N N . TRP A 1 309 ? -11.727 -20.859 7.523 1 98.75 309 TRP A N 1
ATOM 2391 C CA . TRP A 1 309 ? -12.492 -19.938 8.352 1 98.75 309 TRP A CA 1
ATOM 2392 C C . TRP A 1 309 ? -13.523 -19.188 7.516 1 98.75 309 TRP A C 1
ATOM 2394 O O . TRP A 1 309 ? -13.242 -18.766 6.391 1 98.75 309 TRP A O 1
ATOM 2404 N N . VAL A 1 310 ? -14.719 -19.047 8.023 1 98.75 310 VAL A N 1
ATOM 2405 C CA . VAL A 1 310 ? -15.688 -18.078 7.531 1 98.75 310 VAL A CA 1
ATOM 2406 C C . VAL A 1 310 ? -15.547 -16.766 8.305 1 98.75 310 VAL A C 1
ATOM 2408 O O . VAL A 1 310 ? -15.68 -16.75 9.531 1 98.75 310 VAL A O 1
ATOM 2411 N N . VAL A 1 311 ? -15.273 -15.727 7.629 1 98.56 311 VAL A N 1
ATOM 2412 C CA . VAL A 1 311 ? -14.938 -14.453 8.266 1 98.56 311 VAL A CA 1
ATOM 2413 C C . VAL A 1 311 ? -15.914 -13.375 7.824 1 98.56 311 VAL A C 1
ATOM 2415 O O . VAL A 1 311 ? -16.234 -13.266 6.637 1 98.56 311 VAL A O 1
ATOM 2418 N N . ARG A 1 312 ? -16.391 -12.578 8.695 1 97.75 312 ARG A N 1
ATOM 2419 C CA . ARG A 1 312 ? -17.312 -11.484 8.453 1 97.75 312 ARG A CA 1
ATOM 2420 C C . ARG A 1 312 ? -16.656 -10.133 8.727 1 97.75 312 ARG A C 1
ATOM 2422 O O . ARG A 1 312 ? -16.125 -9.914 9.82 1 97.75 312 ARG A O 1
ATOM 2429 N N . LYS A 1 313 ? -16.688 -9.297 7.812 1 96.38 313 LYS A N 1
ATOM 2430 C CA . LYS A 1 313 ? -16.109 -7.961 7.922 1 96.38 313 LYS A CA 1
ATOM 2431 C C . LYS A 1 313 ? -17.141 -6.883 7.633 1 96.38 313 LYS A C 1
ATOM 2433 O O . LYS A 1 313 ? -17.719 -6.848 6.543 1 96.38 313 LYS A O 1
ATOM 2438 N N . PRO A 1 314 ? -17.375 -5.969 8.539 1 94.56 314 PRO A N 1
ATOM 2439 C CA . PRO A 1 314 ? -18.266 -4.84 8.258 1 94.56 314 PRO A CA 1
ATOM 2440 C C . PRO A 1 314 ? -17.703 -3.896 7.195 1 94.56 314 PRO A C 1
ATOM 2442 O O . PRO A 1 314 ? -16.484 -3.697 7.125 1 94.56 314 PRO A O 1
ATOM 2445 N N . THR A 1 315 ? -18.531 -3.383 6.348 1 90.88 315 THR A N 1
ATOM 2446 C CA . THR A 1 315 ? -18.219 -2.311 5.41 1 90.88 315 THR A CA 1
ATOM 2447 C C . THR A 1 315 ? -19.375 -1.312 5.34 1 90.88 315 THR A C 1
ATOM 2449 O O . THR A 1 315 ? -20.438 -1.535 5.934 1 90.88 315 THR A O 1
ATOM 2452 N N . ARG A 1 316 ? -19.234 -0.241 4.613 1 86.06 316 ARG A N 1
ATOM 2453 C CA . ARG A 1 316 ? -20.281 0.756 4.438 1 86.06 316 ARG A CA 1
ATOM 2454 C C . ARG A 1 316 ? -21.484 0.161 3.711 1 86.06 316 ARG A C 1
ATOM 2456 O O . ARG A 1 316 ? -22.625 0.579 3.936 1 86.06 316 ARG A O 1
ATOM 2463 N N . GLU A 1 317 ? -21.219 -0.881 2.916 1 85.38 317 GLU A N 1
ATOM 2464 C CA . GLU A 1 317 ? -22.266 -1.507 2.113 1 85.38 317 GLU A CA 1
ATOM 2465 C C . GLU A 1 317 ? -22.891 -2.686 2.85 1 85.38 317 GLU A C 1
ATOM 2467 O O . GLU A 1 317 ? -23.797 -3.34 2.328 1 85.38 317 GLU A O 1
ATOM 2472 N N . GLY A 1 318 ? -22.406 -2.893 3.973 1 89.44 318 GLY A N 1
ATOM 2473 C CA . GLY A 1 318 ? -22.844 -4.062 4.723 1 89.44 318 GLY A CA 1
ATOM 2474 C C . GLY A 1 318 ? -21.703 -5.031 5.016 1 89.44 318 GLY A C 1
ATOM 2475 O O . GLY A 1 318 ? -20.547 -4.73 4.75 1 89.44 318 GLY A O 1
ATOM 2476 N N . VAL A 1 319 ? -22.125 -6.145 5.484 1 93.75 319 VAL A N 1
ATOM 2477 C CA . VAL A 1 319 ? -21.141 -7.148 5.867 1 93.75 319 VAL A CA 1
ATOM 2478 C C . VAL A 1 319 ? -20.672 -7.914 4.633 1 93.75 319 VAL A C 1
ATOM 2480 O O . VAL A 1 319 ? -21.484 -8.266 3.771 1 93.75 319 VAL A O 1
ATOM 2483 N N . VAL A 1 320 ? -19.453 -8.125 4.539 1 95 320 VAL A N 1
ATOM 2484 C CA . VAL A 1 320 ? -18.844 -8.977 3.521 1 95 320 VAL A CA 1
ATOM 2485 C C . VAL A 1 320 ? -18.281 -10.242 4.168 1 95 320 VAL A C 1
ATOM 2487 O O . VAL A 1 320 ? -17.547 -10.164 5.156 1 95 320 VAL A O 1
ATOM 2490 N N . THR A 1 321 ? -18.641 -11.336 3.625 1 97.44 321 THR A N 1
ATOM 2491 C CA . THR A 1 321 ? -18.234 -12.617 4.195 1 97.44 321 THR A CA 1
ATOM 2492 C C . THR A 1 321 ? -17.297 -13.359 3.25 1 97.44 321 THR A C 1
ATOM 2494 O O . THR A 1 321 ? -17.5 -13.352 2.033 1 97.44 321 THR A O 1
ATOM 2497 N N . SER A 1 322 ? -16.234 -14.008 3.818 1 98.19 322 SER A N 1
ATOM 2498 C CA . SER A 1 322 ? -15.273 -14.75 3.008 1 98.19 322 SER A CA 1
ATOM 2499 C C . SER A 1 322 ? -15.016 -16.141 3.588 1 98.19 322 SER A C 1
ATOM 2501 O O . SER A 1 322 ? -15.289 -16.391 4.766 1 98.19 322 SER A O 1
ATOM 2503 N N . LEU A 1 323 ? -14.633 -17.047 2.748 1 98.81 323 LEU A N 1
ATOM 2504 C CA . LEU A 1 323 ? -13.969 -18.281 3.135 1 98.81 323 LEU A CA 1
ATOM 2505 C C . LEU A 1 323 ? -12.461 -18.172 2.936 1 98.81 323 LEU A C 1
ATOM 2507 O O . LEU A 1 323 ? -12 -17.906 1.826 1 98.81 323 LEU A O 1
ATOM 2511 N N . GLU A 1 324 ? -11.75 -18.406 3.977 1 98.62 324 GLU A N 1
ATOM 2512 C CA . GLU A 1 324 ? -10.297 -18.25 3.914 1 98.62 324 GLU A CA 1
ATOM 2513 C C . GLU A 1 324 ? -9.578 -19.516 4.355 1 98.62 324 GLU A C 1
ATOM 2515 O O . GLU A 1 324 ? -9.938 -20.125 5.363 1 98.62 324 GLU A O 1
ATOM 2520 N N . LEU A 1 325 ? -8.602 -19.891 3.594 1 98.81 325 LEU A N 1
ATOM 2521 C CA . LEU A 1 325 ? -7.895 -21.141 3.828 1 98.81 325 LEU A CA 1
ATOM 2522 C C . LEU A 1 325 ? -6.457 -20.891 4.27 1 98.81 325 LEU A C 1
ATOM 2524 O O . LEU A 1 325 ? -5.797 -19.984 3.748 1 98.81 325 LEU A O 1
ATOM 2528 N N . PHE A 1 326 ? -5.988 -21.719 5.227 1 98.5 326 PHE A N 1
ATOM 2529 C CA . PHE A 1 326 ? -4.652 -21.594 5.793 1 98.5 326 PHE A CA 1
ATOM 2530 C C . PHE A 1 326 ? -3.904 -22.922 5.723 1 98.5 326 PHE A C 1
ATOM 2532 O O . PHE A 1 326 ? -4.512 -23.984 5.832 1 98.5 326 PHE A O 1
ATOM 2539 N N . ASP A 1 327 ? -2.617 -22.828 5.535 1 98.19 327 ASP A N 1
ATOM 2540 C CA . ASP A 1 327 ? -1.796 -24.031 5.559 1 98.19 327 ASP A CA 1
ATOM 2541 C C . ASP A 1 327 ? -1.271 -24.312 6.965 1 98.19 327 ASP A C 1
ATOM 2543 O O . ASP A 1 327 ? -1.706 -23.688 7.934 1 98.19 327 ASP A O 1
ATOM 2547 N N . ALA A 1 328 ? -0.426 -25.281 7.102 1 97.31 328 ALA A N 1
ATOM 2548 C CA . ALA A 1 328 ? 0.05 -25.75 8.398 1 97.31 328 ALA A CA 1
ATOM 2549 C C . ALA A 1 328 ? 0.893 -24.688 9.094 1 97.31 328 ALA A C 1
ATOM 2551 O O . ALA A 1 328 ? 1.084 -24.734 10.312 1 97.31 328 ALA A O 1
ATOM 2552 N N . GLU A 1 329 ? 1.409 -23.75 8.375 1 94.44 329 GLU A N 1
ATOM 2553 C CA . GLU A 1 329 ? 2.203 -22.656 8.938 1 94.44 329 GLU A CA 1
ATOM 2554 C C . GLU A 1 329 ? 1.349 -21.422 9.188 1 94.44 329 GLU A C 1
ATOM 2556 O O . GLU A 1 329 ? 1.876 -20.328 9.438 1 94.44 329 GLU A O 1
ATOM 2561 N N . ASP A 1 330 ? 0.049 -21.516 8.992 1 95.44 330 ASP A N 1
ATOM 2562 C CA . ASP A 1 330 ? -0.942 -20.469 9.234 1 95.44 330 ASP A CA 1
ATOM 2563 C C . ASP A 1 330 ? -0.838 -19.359 8.18 1 95.44 330 ASP A C 1
ATOM 2565 O O . ASP A 1 330 ? -1.11 -18.203 8.469 1 95.44 330 ASP A O 1
ATOM 2569 N N . ARG A 1 331 ? -0.359 -19.781 7.043 1 95.38 331 ARG A N 1
ATOM 2570 C CA . ARG A 1 331 ? -0.331 -18.859 5.918 1 95.38 331 ARG A CA 1
ATOM 2571 C C . ARG A 1 331 ? -1.593 -18.984 5.07 1 95.38 331 ARG A C 1
ATOM 2573 O O . ARG A 1 331 ? -1.98 -20.094 4.691 1 95.38 331 ARG A O 1
ATOM 2580 N N . GLN A 1 332 ? -2.213 -17.812 4.895 1 97.62 332 GLN A N 1
ATOM 2581 C CA . GLN A 1 332 ? -3.393 -17.812 4.039 1 97.62 332 GLN A CA 1
ATOM 2582 C C . GLN A 1 332 ? -3.01 -18.016 2.574 1 97.62 332 GLN A C 1
ATOM 2584 O O . GLN A 1 332 ? -2.119 -17.328 2.061 1 97.62 332 GLN A O 1
ATOM 2589 N N . PHE A 1 333 ? -3.658 -18.938 1.86 1 97.94 333 PHE A N 1
ATOM 2590 C CA . PHE A 1 333 ? -3.203 -19.141 0.49 1 97.94 333 PHE A CA 1
ATOM 2591 C C . PHE A 1 333 ? -4.371 -19.078 -0.486 1 97.94 333 PHE A C 1
ATOM 2593 O O . PHE A 1 333 ? -4.172 -19.047 -1.702 1 97.94 333 PHE A O 1
ATOM 2600 N N . LEU A 1 334 ? -5.637 -18.969 0.021 1 98.75 334 LEU A N 1
ATOM 2601 C CA . LEU A 1 334 ? -6.805 -18.828 -0.841 1 98.75 334 LEU A CA 1
ATOM 2602 C C . LEU A 1 334 ? -7.953 -18.156 -0.09 1 98.75 334 LEU A C 1
ATOM 2604 O O . LEU A 1 334 ? -8.18 -18.438 1.088 1 98.75 334 LEU A O 1
ATOM 2608 N N . GLN A 1 335 ? -8.641 -17.328 -0.792 1 98.25 335 GLN A N 1
ATOM 2609 C CA . GLN A 1 335 ? -9.844 -16.703 -0.261 1 98.25 335 GLN A CA 1
ATOM 2610 C C . GLN A 1 335 ? -10.969 -16.703 -1.296 1 98.25 335 GLN A C 1
ATOM 2612 O O . GLN A 1 335 ? -10.719 -16.516 -2.49 1 98.25 335 GLN A O 1
ATOM 2617 N N . LEU A 1 336 ? -12.156 -16.891 -0.829 1 98.75 336 LEU A N 1
ATOM 2618 C CA . LEU A 1 336 ? -13.336 -16.844 -1.687 1 98.75 336 LEU A CA 1
ATOM 2619 C C . LEU A 1 336 ? -14.359 -15.844 -1.153 1 98.75 336 LEU A C 1
ATOM 2621 O O . LEU A 1 336 ? -14.562 -15.742 0.059 1 98.75 336 LEU A O 1
ATOM 2625 N N . PHE A 1 337 ? -14.984 -15.203 -2.02 1 97.88 337 PHE A N 1
ATOM 2626 C CA . PHE A 1 337 ? -16.094 -14.289 -1.764 1 97.88 337 PHE A CA 1
ATOM 2627 C C . PHE A 1 337 ? -17.234 -14.547 -2.738 1 97.88 337 PHE A C 1
ATOM 2629 O O . PHE A 1 337 ? -17.047 -15.203 -3.766 1 97.88 337 PHE A O 1
ATOM 2636 N N . GLY A 1 338 ? -18.406 -13.992 -2.354 1 97.06 338 GLY A N 1
ATOM 2637 C CA . GLY A 1 338 ? -19.406 -13.789 -3.389 1 97.06 338 GLY A CA 1
ATOM 2638 C C . GLY A 1 338 ? -19.109 -12.602 -4.289 1 97.06 338 GLY A C 1
ATOM 2639 O O . GLY A 1 338 ? -18.469 -11.633 -3.857 1 97.06 338 GLY A O 1
ATOM 2640 N N . GLU A 1 339 ? -19.516 -12.789 -5.516 1 95.56 339 GLU A N 1
ATOM 2641 C CA . GLU A 1 339 ? -19.312 -11.664 -6.422 1 95.56 339 GLU A CA 1
ATOM 2642 C C . GLU A 1 339 ? -19.953 -10.391 -5.871 1 95.56 339 GLU A C 1
ATOM 2644 O O . GLU A 1 339 ? -21.109 -10.414 -5.441 1 95.56 339 GLU A O 1
ATOM 2649 N N . ARG A 1 340 ? -19.141 -9.367 -5.887 1 86.06 340 ARG A N 1
ATOM 2650 C CA . ARG A 1 340 ? -19.609 -8.078 -5.398 1 86.06 340 ARG A CA 1
ATOM 2651 C C . ARG A 1 340 ? -19.469 -7.004 -6.469 1 86.06 340 ARG A C 1
ATOM 2653 O O . ARG A 1 340 ? -18.484 -6.977 -7.207 1 86.06 340 ARG A O 1
ATOM 2660 N N . ARG A 1 341 ? -20.5 -6.316 -6.621 1 72.25 341 ARG A N 1
ATOM 2661 C CA . ARG A 1 341 ? -20.469 -5.125 -7.465 1 72.25 341 ARG A CA 1
ATOM 2662 C C . ARG A 1 341 ? -20.625 -3.861 -6.629 1 72.25 341 ARG A C 1
ATOM 2664 O O . ARG A 1 341 ? -21.328 -3.855 -5.621 1 72.25 341 ARG A O 1
ATOM 2671 N N . GLY A 1 342 ? -19.812 -2.904 -6.891 1 66.38 342 GLY A N 1
ATOM 2672 C CA . GLY A 1 342 ? -19.797 -1.657 -6.145 1 66.38 342 GLY A CA 1
ATOM 2673 C C . GLY A 1 342 ? -21.188 -1.176 -5.758 1 66.38 342 GLY A C 1
ATOM 2674 O O . GLY A 1 342 ? -22.109 -1.216 -6.57 1 66.38 342 GLY A O 1
ATOM 2675 N N . GLY A 1 343 ? -21.406 -0.899 -4.461 1 68.31 343 GLY A N 1
ATOM 2676 C CA . GLY A 1 343 ? -22.594 -0.237 -3.963 1 68.31 343 GLY A CA 1
ATOM 2677 C C . GLY A 1 343 ? -23.703 -1.204 -3.59 1 68.31 343 GLY A C 1
ATOM 2678 O O . GLY A 1 343 ? -24.766 -0.792 -3.104 1 68.31 343 GLY A O 1
ATOM 2679 N N . LYS A 1 344 ? -23.484 -2.504 -3.828 1 80.31 344 LYS A N 1
ATOM 2680 C CA . LYS A 1 344 ? -24.531 -3.473 -3.51 1 80.31 344 LYS A CA 1
ATOM 2681 C C . LYS A 1 344 ? -24.109 -4.371 -2.35 1 80.31 344 LYS A C 1
ATOM 2683 O O . LYS A 1 344 ? -22.922 -4.707 -2.211 1 80.31 344 LYS A O 1
ATOM 2688 N N . PRO A 1 345 ? -25.125 -4.762 -1.609 1 87.62 345 PRO A N 1
ATOM 2689 C CA . PRO A 1 345 ? -24.828 -5.691 -0.516 1 87.62 345 PRO A CA 1
ATOM 2690 C C . PRO A 1 345 ? -24.422 -7.078 -1.013 1 87.62 345 PRO A C 1
ATOM 2692 O O . PRO A 1 345 ? -24.703 -7.43 -2.162 1 87.62 345 PRO A O 1
ATOM 2695 N N . GLU A 1 346 ? -23.812 -7.797 -0.179 1 93.12 346 GLU A N 1
ATOM 2696 C CA . GLU A 1 346 ? -23.406 -9.164 -0.474 1 93.12 346 GLU A CA 1
ATOM 2697 C C . GLU A 1 346 ? -24.609 -10.039 -0.827 1 93.12 346 GLU A C 1
ATOM 2699 O O . GLU A 1 346 ? -25.672 -9.906 -0.222 1 93.12 346 GLU A O 1
ATOM 2704 N N . ARG A 1 347 ? -24.438 -10.977 -1.685 1 93.56 347 ARG A N 1
ATOM 2705 C CA . ARG A 1 347 ? -25.5 -11.867 -2.129 1 93.56 347 ARG A CA 1
ATOM 2706 C C . ARG A 1 347 ? -25.938 -12.805 -1.004 1 93.56 347 ARG A C 1
ATOM 2708 O O . ARG A 1 347 ? -25.094 -13.469 -0.384 1 93.56 347 ARG A O 1
ATOM 2715 N N . ALA A 1 348 ? -27.234 -12.883 -0.853 1 94.75 348 ALA A N 1
ATOM 2716 C CA . ALA A 1 348 ? -27.781 -13.789 0.157 1 94.75 348 ALA A CA 1
ATOM 2717 C C . ALA A 1 348 ? -27.438 -15.242 -0.169 1 94.75 348 ALA A C 1
ATOM 2719 O O . ALA A 1 348 ? -27.234 -16.047 0.733 1 94.75 348 ALA A O 1
ATOM 2720 N N . THR A 1 349 ? -27.391 -15.562 -1.414 1 96.5 349 THR A N 1
ATOM 2721 C CA . THR A 1 349 ? -27.094 -16.922 -1.843 1 96.5 349 THR A CA 1
ATOM 2722 C C . THR A 1 349 ? -25.688 -17.328 -1.442 1 96.5 349 THR A C 1
ATOM 2724 O O . THR A 1 349 ? -25.438 -18.484 -1.074 1 96.5 349 THR A O 1
ATOM 2727 N N . TRP A 1 350 ? -24.781 -16.438 -1.509 1 98 350 TRP A N 1
ATOM 2728 C CA . TRP A 1 350 ? -23.406 -16.703 -1.067 1 98 350 TRP A CA 1
ATOM 2729 C C . TRP A 1 350 ? -23.359 -16.922 0.439 1 98 350 TRP A C 1
ATOM 2731 O O . TRP A 1 350 ? -22.766 -17.891 0.906 1 98 350 TRP A O 1
ATOM 2741 N N . ARG A 1 351 ? -24.031 -16.109 1.106 1 96.56 351 ARG A N 1
ATOM 2742 C CA . ARG A 1 351 ? -24.094 -16.266 2.557 1 96.56 351 ARG A CA 1
ATOM 2743 C C . ARG A 1 351 ? -24.703 -17.625 2.93 1 96.56 351 ARG A C 1
ATOM 2745 O O . ARG A 1 351 ? -24.297 -18.234 3.914 1 96.56 351 ARG A O 1
ATOM 2752 N N . GLY A 1 352 ? -25.688 -17.969 2.188 1 97.31 352 GLY A N 1
ATOM 2753 C CA . GLY A 1 352 ? -26.297 -19.266 2.404 1 97.31 352 GLY A CA 1
ATOM 2754 C C . GLY A 1 352 ? -25.328 -20.422 2.236 1 97.31 352 GLY A C 1
ATOM 2755 O O . GLY A 1 352 ? -25.344 -21.375 3.027 1 97.31 352 GLY A O 1
ATOM 2756 N N . ILE A 1 353 ? -24.484 -20.359 1.247 1 98.06 353 ILE A N 1
ATOM 2757 C CA . ILE A 1 353 ? -23.484 -21.391 1.018 1 98.06 353 ILE A CA 1
ATOM 2758 C C . ILE A 1 353 ? -22.547 -21.484 2.229 1 98.06 353 ILE A C 1
ATOM 2760 O O . ILE A 1 353 ? -22.281 -22.578 2.717 1 98.06 353 ILE A O 1
ATOM 2764 N N . LEU A 1 354 ? -22.125 -20.344 2.697 1 98 354 LEU A N 1
ATOM 2765 C CA . LEU A 1 354 ? -21.188 -20.344 3.812 1 98 354 LEU A CA 1
ATOM 2766 C C . LEU A 1 354 ? -21.859 -20.844 5.086 1 98 354 LEU A C 1
ATOM 2768 O O . LEU A 1 354 ? -21.219 -21.5 5.91 1 98 354 LEU A O 1
ATOM 2772 N N . ALA A 1 355 ? -23.109 -20.5 5.23 1 96 355 ALA A N 1
ATOM 2773 C CA . ALA A 1 355 ? -23.859 -20.969 6.398 1 96 355 ALA A CA 1
ATOM 2774 C C . ALA A 1 355 ? -23.969 -22.484 6.406 1 96 355 ALA A C 1
ATOM 2776 O O . ALA A 1 355 ? -24.031 -23.109 7.473 1 96 355 ALA A O 1
ATOM 2777 N N . ASP A 1 356 ? -23.922 -23.078 5.281 1 94.94 356 ASP A N 1
ATOM 2778 C CA . ASP A 1 356 ? -24.125 -24.516 5.137 1 94.94 356 ASP A CA 1
ATOM 2779 C C . ASP A 1 356 ? -22.828 -25.281 5.324 1 94.94 356 ASP A C 1
ATOM 2781 O O . ASP A 1 356 ? -22.828 -26.516 5.363 1 94.94 356 ASP A O 1
ATOM 2785 N N . LEU A 1 357 ? -21.766 -24.531 5.465 1 96.75 357 LEU A N 1
ATOM 2786 C CA . LEU A 1 357 ? -20.5 -25.234 5.613 1 96.75 357 LEU A CA 1
ATOM 2787 C C . LEU A 1 357 ? -20.391 -25.891 6.98 1 96.75 357 LEU A C 1
ATOM 2789 O O . LEU A 1 357 ? -20.781 -25.312 7.992 1 96.75 357 LEU A O 1
ATOM 2793 N N . PRO A 1 358 ? -19.922 -27.109 7.027 1 94.94 358 PRO A N 1
ATOM 2794 C CA . PRO A 1 358 ? -19.875 -27.859 8.281 1 94.94 358 PRO A CA 1
ATOM 2795 C C . PRO A 1 358 ? -18.781 -27.344 9.234 1 94.94 358 PRO A C 1
ATOM 2797 O O . PRO A 1 358 ? -17.797 -26.781 8.789 1 94.94 358 PRO A O 1
ATOM 2800 N N . GLU A 1 359 ? -18.969 -27.656 10.461 1 92.94 359 GLU A N 1
ATOM 2801 C CA . GLU A 1 359 ? -17.969 -27.375 11.492 1 92.94 359 GLU A CA 1
ATOM 2802 C C . GLU A 1 359 ? -16.766 -28.281 11.352 1 92.94 359 GLU A C 1
ATOM 2804 O O . GLU A 1 359 ? -16.844 -29.328 10.695 1 92.94 359 GLU A O 1
ATOM 2809 N N . PRO A 1 360 ? -15.695 -27.797 11.984 1 91.38 360 PRO A N 1
ATOM 2810 C CA . PRO A 1 360 ? -14.516 -28.672 11.922 1 91.38 360 PRO A CA 1
ATOM 2811 C C . PRO A 1 360 ? -14.758 -30.031 12.57 1 91.38 360 PRO A C 1
ATOM 2813 O O . PRO A 1 360 ? -15.523 -30.125 13.539 1 91.38 360 PRO A O 1
ATOM 2816 N N . GLU A 1 361 ? -14.219 -31 11.938 1 76.88 361 GLU A N 1
ATOM 2817 C CA . GLU A 1 361 ? -14.32 -32.312 12.547 1 76.88 361 GLU A CA 1
ATOM 2818 C C . GLU A 1 361 ? -13.562 -32.375 13.867 1 76.88 361 GLU A C 1
ATOM 2820 O O . GLU A 1 361 ? -12.469 -31.812 13.984 1 76.88 361 GLU A O 1
ATOM 2825 N N . ILE A 1 362 ? -14.32 -32.469 15.023 1 55.47 362 ILE A N 1
ATOM 2826 C CA . ILE A 1 362 ? -13.672 -32.656 16.312 1 55.47 362 ILE A CA 1
ATOM 2827 C C . ILE A 1 362 ? -12.719 -33.844 16.25 1 55.47 362 ILE A C 1
ATOM 2829 O O . ILE A 1 362 ? -13.07 -34.906 15.727 1 55.47 362 ILE A O 1
ATOM 2833 N N . ALA A 1 363 ? -11.32 -33.531 16.094 1 47.69 363 ALA A N 1
ATOM 2834 C CA . ALA A 1 363 ? -10.422 -34.656 16.266 1 47.69 363 ALA A CA 1
ATOM 2835 C C . ALA A 1 363 ? -10.961 -35.625 17.312 1 47.69 363 ALA A C 1
ATOM 2837 O O . ALA A 1 363 ? -11.25 -35.25 18.438 1 47.69 363 ALA A O 1
ATOM 2838 N N . ALA A 1 364 ? -11.5 -36.812 16.891 1 32.09 364 ALA A N 1
ATOM 2839 C CA . ALA A 1 364 ? -11.711 -37.812 17.906 1 32.09 364 ALA A CA 1
ATOM 2840 C C . ALA A 1 364 ? -10.438 -38.062 18.719 1 32.09 364 ALA A C 1
ATOM 2842 O O . ALA A 1 364 ? -9.328 -37.969 18.188 1 32.09 364 ALA A O 1
ATOM 2843 N N . MET B 1 1 ? -3.973 18.484 37.844 1 23.31 1 MET B N 1
ATOM 2844 C CA . MET B 1 1 ? -5.125 17.594 37.844 1 23.31 1 MET B CA 1
ATOM 2845 C C . MET B 1 1 ? -6.164 18.047 36.812 1 23.31 1 MET B C 1
ATOM 2847 O O . MET B 1 1 ? -7.09 18.781 37.156 1 23.31 1 MET B O 1
ATOM 2851 N N . ASP B 1 2 ? -5.691 18.531 35.594 1 27.38 2 ASP B N 1
ATOM 2852 C CA . ASP B 1 2 ? -6.457 19.25 34.594 1 27.38 2 ASP B CA 1
ATOM 2853 C C . ASP B 1 2 ? -7.664 18.422 34.125 1 27.38 2 ASP B C 1
ATOM 2855 O O . ASP B 1 2 ? -7.547 17.234 33.875 1 27.38 2 ASP B O 1
ATOM 2859 N N . GLN B 1 3 ? -8.797 18.75 34.562 1 29.11 3 GLN B N 1
ATOM 2860 C CA . GLN B 1 3 ? -10.102 18.125 34.406 1 29.11 3 GLN B CA 1
ATOM 2861 C C . GLN B 1 3 ? -10.344 17.703 32.969 1 29.11 3 GLN B C 1
ATOM 2863 O O . GLN B 1 3 ? -10.289 18.531 32.062 1 29.11 3 GLN B O 1
ATOM 2868 N N . ILE B 1 4 ? -9.945 16.531 32.562 1 37.38 4 ILE B N 1
ATOM 2869 C CA . ILE B 1 4 ? -10.461 15.922 31.344 1 37.38 4 ILE B CA 1
ATOM 2870 C C . ILE B 1 4 ? -11.945 16.266 31.188 1 37.38 4 ILE B C 1
ATOM 2872 O O . ILE B 1 4 ? -12.766 15.922 32.031 1 37.38 4 ILE B O 1
ATOM 2876 N N . LEU B 1 5 ? -12.188 17.438 30.75 1 39.31 5 LEU B N 1
ATOM 2877 C CA . LEU B 1 5 ? -13.586 17.797 30.547 1 39.31 5 LEU B CA 1
ATOM 2878 C C . LEU B 1 5 ? -14.367 16.641 29.938 1 39.31 5 LEU B C 1
ATOM 2880 O O . LEU B 1 5 ? -14.102 16.234 28.797 1 39.31 5 LEU B O 1
ATOM 2884 N N . THR B 1 6 ? -14.516 15.633 30.609 1 45.84 6 THR B N 1
ATOM 2885 C CA . THR B 1 6 ? -15.555 14.68 30.234 1 45.84 6 THR B CA 1
ATOM 2886 C C . THR B 1 6 ? -16.859 15.398 29.906 1 45.84 6 THR B C 1
ATOM 2888 O O . THR B 1 6 ? -17.906 15.07 30.453 1 45.84 6 THR B O 1
ATOM 2891 N N . GLY B 1 7 ? -16.797 16.719 29.688 1 50.44 7 GLY B N 1
ATOM 2892 C CA . GLY B 1 7 ? -18.047 17.422 29.547 1 50.44 7 GLY B CA 1
ATOM 2893 C C . GLY B 1 7 ? -18.844 17 28.328 1 50.44 7 GLY B C 1
ATOM 2894 O O . GLY B 1 7 ? -18.312 16.359 27.422 1 50.44 7 GLY B O 1
ATOM 2895 N N . SER B 1 8 ? -20.125 17.125 28.422 1 66.94 8 SER B N 1
ATOM 2896 C CA . SER B 1 8 ? -21.156 16.953 27.406 1 66.94 8 SER B CA 1
ATOM 2897 C C . SER B 1 8 ? -20.859 17.766 26.156 1 66.94 8 SER B C 1
ATOM 2899 O O . SER B 1 8 ? -20.047 18.703 26.203 1 66.94 8 SER B O 1
ATOM 2901 N N . LEU B 1 9 ? -21.188 17.25 25.094 1 71.75 9 LEU B N 1
ATOM 2902 C CA . LEU B 1 9 ? -21.047 17.891 23.797 1 71.75 9 LEU B CA 1
ATOM 2903 C C . LEU B 1 9 ? -21.359 19.391 23.891 1 71.75 9 LEU B C 1
ATOM 2905 O O . LEU B 1 9 ? -20.625 20.219 23.344 1 71.75 9 LEU B O 1
ATOM 2909 N N . PRO B 1 10 ? -22.391 19.812 24.625 1 68.38 10 PRO B N 1
ATOM 2910 C CA . PRO B 1 10 ? -22.656 21.25 24.734 1 68.38 10 PRO B CA 1
ATOM 2911 C C . PRO B 1 10 ? -21.547 21.984 25.484 1 68.38 10 PRO B C 1
ATOM 2913 O O . PRO B 1 10 ? -21.203 23.125 25.141 1 68.38 10 PRO B O 1
ATOM 2916 N N . ASP B 1 11 ? -20.984 21.25 26.312 1 75.69 11 ASP B N 1
ATOM 2917 C CA . ASP B 1 11 ? -19.922 21.859 27.094 1 75.69 11 ASP B CA 1
ATOM 2918 C C . ASP B 1 11 ? -18.672 22.078 26.25 1 75.69 11 ASP B C 1
ATOM 2920 O O . ASP B 1 11 ? -18 23.094 26.359 1 75.69 11 ASP B O 1
ATOM 2924 N N . LEU B 1 12 ? -18.516 21.188 25.359 1 80.69 12 LEU B N 1
ATOM 2925 C CA . LEU B 1 12 ? -17.328 21.297 24.516 1 80.69 12 LEU B CA 1
ATOM 2926 C C . LEU B 1 12 ? -17.453 22.484 23.578 1 80.69 12 LEU B C 1
ATOM 2928 O O . LEU B 1 12 ? -16.484 23.234 23.391 1 80.69 12 LEU B O 1
ATOM 2932 N N . LYS B 1 13 ? -18.594 22.703 23.062 1 78.31 13 LYS B N 1
ATOM 2933 C CA . LYS B 1 13 ? -18.844 23.844 22.172 1 78.31 13 LYS B CA 1
ATOM 2934 C C . LYS B 1 13 ? -18.656 25.156 22.906 1 78.31 13 LYS B C 1
ATOM 2936 O O . LYS B 1 13 ? -18 26.078 22.391 1 78.31 13 LYS B O 1
ATOM 2941 N N . ALA B 1 14 ? -19.188 25.188 24.031 1 79.12 14 ALA B N 1
ATOM 2942 C CA . ALA B 1 14 ? -19.094 26.406 24.844 1 79.12 14 ALA B CA 1
ATOM 2943 C C . ALA B 1 14 ? -17.641 26.672 25.234 1 79.12 14 ALA B C 1
ATOM 2945 O O . ALA B 1 14 ? -17.188 27.828 25.203 1 79.12 14 ALA B O 1
ATOM 2946 N N . ALA B 1 15 ? -17.031 25.625 25.547 1 78.38 15 ALA B N 1
ATOM 2947 C CA . ALA B 1 15 ? -15.633 25.75 25.953 1 78.38 15 ALA B CA 1
ATOM 2948 C C . ALA B 1 15 ? -14.773 26.234 24.781 1 78.38 15 ALA B C 1
ATOM 2950 O O . ALA B 1 15 ? -13.875 27.062 24.969 1 78.38 15 ALA B O 1
ATOM 2951 N N . TRP B 1 16 ? -15.055 25.797 23.672 1 78.38 16 TRP B N 1
ATOM 2952 C CA . TRP B 1 16 ? -14.352 26.203 22.469 1 78.38 16 TRP B CA 1
ATOM 2953 C C . TRP B 1 16 ? -14.555 27.688 22.188 1 78.38 16 TRP B C 1
ATOM 2955 O O . TRP B 1 16 ? -13.594 28.422 21.938 1 78.38 16 TRP B O 1
ATOM 2965 N N . LEU B 1 17 ? -15.75 28.062 22.281 1 73.94 17 LEU B N 1
ATOM 2966 C CA . LEU B 1 17 ? -16.078 29.469 22.016 1 73.94 17 LEU B CA 1
ATOM 2967 C C . LEU B 1 17 ? -15.406 30.375 23.031 1 73.94 17 LEU B C 1
ATOM 2969 O O . LEU B 1 17 ? -14.906 31.453 22.672 1 73.94 17 LEU B O 1
ATOM 2973 N N . ARG B 1 18 ? -15.336 29.906 24.172 1 76.62 18 ARG B N 1
ATOM 2974 C CA . ARG B 1 18 ? -14.68 30.688 25.219 1 76.62 18 ARG B CA 1
ATOM 2975 C C . ARG B 1 18 ? -13.18 30.797 24.969 1 76.62 18 ARG B C 1
ATOM 2977 O O . ARG B 1 18 ? -12.586 31.875 25.156 1 76.62 18 ARG B O 1
ATOM 2984 N N . LEU B 1 19 ? -12.695 29.719 24.531 1 78.75 19 LEU B N 1
ATOM 2985 C CA . LEU B 1 19 ? -11.266 29.703 24.25 1 78.75 19 LEU B CA 1
ATOM 2986 C C . LEU B 1 19 ? -10.922 30.625 23.078 1 78.75 19 LEU B C 1
ATOM 2988 O O . LEU B 1 19 ? -9.898 31.312 23.109 1 78.75 19 LEU B O 1
ATOM 2992 N N . LEU B 1 20 ? -11.773 30.641 22.109 1 73.75 20 LEU B N 1
ATOM 2993 C CA . LEU B 1 20 ? -11.547 31.5 20.953 1 73.75 20 LEU B CA 1
ATOM 2994 C C . LEU B 1 20 ? -11.586 32.969 21.359 1 73.75 20 LEU B C 1
ATOM 2996 O O . LEU B 1 20 ? -10.852 33.812 20.797 1 73.75 20 LEU B O 1
ATOM 3000 N N . GLU B 1 21 ? -12.383 33.219 22.328 1 74.38 21 GLU B N 1
ATOM 3001 C CA . GLU B 1 21 ? -12.516 34.594 22.812 1 74.38 21 GLU B CA 1
ATOM 3002 C C . GLU B 1 21 ? -11.32 35 23.672 1 74.38 21 GLU B C 1
ATOM 3004 O O . GLU B 1 21 ? -10.812 36.094 23.547 1 74.38 21 GLU B O 1
ATOM 3009 N N . THR B 1 22 ? -10.859 34.125 24.406 1 77.44 22 THR B N 1
ATOM 3010 C CA . THR B 1 22 ? -9.844 34.469 25.406 1 77.44 22 THR B CA 1
ATOM 3011 C C . THR B 1 22 ? -8.445 34.375 24.812 1 77.44 22 THR B C 1
ATOM 3013 O O . THR B 1 22 ? -7.504 35 25.297 1 77.44 22 THR B O 1
ATOM 3016 N N . THR B 1 23 ? -8.297 33.562 23.859 1 76.25 23 THR B N 1
ATOM 3017 C CA . THR B 1 23 ? -6.992 33.406 23.219 1 76.25 23 THR B CA 1
ATOM 3018 C C . THR B 1 23 ? -7.113 33.5 21.703 1 76.25 23 THR B C 1
ATOM 3020 O O . THR B 1 23 ? -7.094 32.5 21 1 76.25 23 THR B O 1
ATOM 3023 N N . PRO B 1 24 ? -7.145 34.812 21.344 1 70.94 24 PRO B N 1
ATOM 3024 C CA . PRO B 1 24 ? -7.27 35.031 19.906 1 70.94 24 PRO B CA 1
ATOM 3025 C C . PRO B 1 24 ? -6.07 34.5 19.125 1 70.94 24 PRO B C 1
ATOM 3027 O O . PRO B 1 24 ? -4.934 34.594 19.594 1 70.94 24 PRO B O 1
ATOM 3030 N N . GLY B 1 25 ? -6.312 33.781 18.062 1 68.94 25 GLY B N 1
ATOM 3031 C CA . GLY B 1 25 ? -5.246 33.281 17.203 1 68.94 25 GLY B CA 1
ATOM 3032 C C . GLY B 1 25 ? -4.859 31.844 17.516 1 68.94 25 GLY B C 1
ATOM 3033 O O . GLY B 1 25 ? -3.984 31.266 16.859 1 68.94 25 GLY B O 1
ATOM 3034 N N . LEU B 1 26 ? -5.512 31.359 18.531 1 76.31 26 LEU B N 1
ATOM 3035 C CA . LEU B 1 26 ? -5.211 29.984 18.891 1 76.31 26 LEU B CA 1
ATOM 3036 C C . LEU B 1 26 ? -5.582 29.031 17.766 1 76.31 26 LEU B C 1
ATOM 3038 O O . LEU B 1 26 ? -6.699 29.094 17.234 1 76.31 26 LEU B O 1
ATOM 3042 N N . ARG B 1 27 ? -4.586 28.266 17.406 1 77.88 27 ARG B N 1
ATOM 3043 C CA . ARG B 1 27 ? -4.828 27.297 16.344 1 77.88 27 ARG B CA 1
ATOM 3044 C C . ARG B 1 27 ? -5.73 26.172 16.828 1 77.88 27 ARG B C 1
ATOM 3046 O O . ARG B 1 27 ? -5.723 25.828 18 1 77.88 27 ARG B O 1
ATOM 3053 N N . ALA B 1 28 ? -6.535 25.672 15.93 1 77.88 28 ALA B N 1
ATOM 3054 C CA . ALA B 1 28 ? -7.531 24.656 16.234 1 77.88 28 ALA B CA 1
ATOM 3055 C C . ALA B 1 28 ? -6.891 23.453 16.953 1 77.88 28 ALA B C 1
ATOM 3057 O O . ALA B 1 28 ? -7.43 22.953 17.938 1 77.88 28 ALA B O 1
ATOM 3058 N N . ARG B 1 29 ? -5.762 23.016 16.516 1 82.25 29 ARG B N 1
ATOM 3059 C CA . ARG B 1 29 ? -5.07 21.875 17.109 1 82.25 29 ARG B CA 1
ATOM 3060 C C . ARG B 1 29 ? -4.691 22.156 18.562 1 82.25 29 ARG B C 1
ATOM 3062 O O . ARG B 1 29 ? -4.859 21.312 19.438 1 82.25 29 ARG B O 1
ATOM 3069 N N . ASP B 1 30 ? -4.219 23.344 18.766 1 82.5 30 ASP B N 1
ATOM 3070 C CA . ASP B 1 30 ? -3.814 23.734 20.109 1 82.5 30 ASP B CA 1
ATOM 3071 C C . ASP B 1 30 ? -5.027 23.875 21.031 1 82.5 30 ASP B C 1
ATOM 3073 O O . ASP B 1 30 ? -4.969 23.5 22.203 1 82.5 30 ASP B O 1
ATOM 3077 N N . ALA B 1 31 ? -6.043 24.406 20.484 1 81.88 31 ALA B N 1
ATOM 3078 C CA . ALA B 1 31 ? -7.285 24.531 21.234 1 81.88 31 ALA B CA 1
ATOM 3079 C C . ALA B 1 31 ? -7.809 23.172 21.672 1 81.88 31 ALA B C 1
ATOM 3081 O O . ALA B 1 31 ? -8.203 22.984 22.828 1 81.88 31 ALA B O 1
ATOM 3082 N N . ALA B 1 32 ? -7.762 22.219 20.766 1 86.31 32 ALA B N 1
ATOM 3083 C CA . ALA B 1 32 ? -8.219 20.875 21.062 1 86.31 32 ALA B CA 1
ATOM 3084 C C . ALA B 1 32 ? -7.387 20.219 22.156 1 86.31 32 ALA B C 1
ATOM 3086 O O . ALA B 1 32 ? -7.934 19.609 23.078 1 86.31 32 ALA B O 1
ATOM 3087 N N . ALA B 1 33 ? -6.133 20.391 22.062 1 84.12 33 ALA B N 1
ATOM 3088 C CA . ALA B 1 33 ? -5.227 19.844 23.062 1 84.12 33 ALA B CA 1
ATOM 3089 C C . ALA B 1 33 ? -5.531 20.406 24.453 1 84.12 33 ALA B C 1
ATOM 3091 O O . ALA B 1 33 ? -5.551 19.672 25.438 1 84.12 33 ALA B O 1
ATOM 3092 N N . ARG B 1 34 ? -5.816 21.703 24.516 1 83.31 34 ARG B N 1
ATOM 3093 C CA . ARG B 1 34 ? -6.121 22.375 25.781 1 83.31 34 ARG B CA 1
ATOM 3094 C C . ARG B 1 34 ? -7.434 21.859 26.359 1 83.31 34 ARG B C 1
ATOM 3096 O O . ARG B 1 34 ? -7.586 21.781 27.594 1 83.31 34 ARG B O 1
ATOM 3103 N N . LEU B 1 35 ? -8.328 21.531 25.516 1 86.19 35 LEU B N 1
ATOM 3104 C CA . LEU B 1 35 ? -9.648 21.078 25.938 1 86.19 35 LEU B CA 1
ATOM 3105 C C . LEU B 1 35 ? -9.656 19.562 26.156 1 86.19 35 LEU B C 1
ATOM 3107 O O . LEU B 1 35 ? -10.664 19.016 26.609 1 86.19 35 LEU B O 1
ATOM 3111 N N . GLY B 1 36 ? -8.57 18.875 25.781 1 86.81 36 GLY B N 1
ATOM 3112 C CA . GLY B 1 36 ? -8.438 17.453 26.016 1 86.81 36 GLY B CA 1
ATOM 3113 C C . GLY B 1 36 ? -9.219 16.609 25.016 1 86.81 36 GLY B C 1
ATOM 3114 O O . GLY B 1 36 ? -9.719 15.531 25.359 1 86.81 36 GLY B O 1
ATOM 3115 N N . VAL B 1 37 ? -9.523 17.203 23.859 1 90.38 37 VAL B N 1
ATOM 3116 C CA . VAL B 1 37 ? -10.219 16.469 22.797 1 90.38 37 VAL B CA 1
ATOM 3117 C C . VAL B 1 37 ? -9.383 16.516 21.516 1 90.38 37 VAL B C 1
ATOM 3119 O O . VAL B 1 37 ? -8.414 17.25 21.422 1 90.38 37 VAL B O 1
ATOM 3122 N N . SER B 1 38 ? -9.711 15.602 20.594 1 93.56 38 SER B N 1
ATOM 3123 C CA . SER B 1 38 ? -9.039 15.641 19.297 1 93.56 38 SER B CA 1
ATOM 3124 C C . SER B 1 38 ? -9.523 16.812 18.453 1 93.56 38 SER B C 1
ATOM 3126 O O . SER B 1 38 ? -10.586 17.375 18.719 1 93.56 38 SER B O 1
ATOM 3128 N N . GLU B 1 39 ? -8.727 17.25 17.516 1 94.19 39 GLU B N 1
ATOM 3129 C CA . GLU B 1 39 ? -9.141 18.312 16.594 1 94.19 39 GLU B CA 1
ATOM 3130 C C . GLU B 1 39 ? -10.445 17.938 15.898 1 94.19 39 GLU B C 1
ATOM 3132 O O . GLU B 1 39 ? -11.32 18.797 15.719 1 94.19 39 GLU B O 1
ATOM 3137 N N . GLY B 1 40 ? -10.562 16.688 15.508 1 95.94 40 GLY B N 1
ATOM 3138 C CA . GLY B 1 40 ? -11.781 16.219 14.859 1 95.94 40 GLY B CA 1
ATOM 3139 C C . GLY B 1 40 ? -13.016 16.359 15.734 1 95.94 40 GLY B C 1
ATOM 3140 O O . GLY B 1 40 ? -14.07 16.781 15.258 1 95.94 40 GLY B O 1
ATOM 3141 N N . GLU B 1 41 ? -12.836 16.016 16.953 1 93.88 41 GLU B N 1
ATOM 3142 C CA . GLU B 1 41 ? -13.953 16.141 17.875 1 93.88 41 GLU B CA 1
ATOM 3143 C C . GLU B 1 41 ? -14.367 17.609 18.047 1 93.88 41 GLU B C 1
ATOM 3145 O O . GLU B 1 41 ? -15.555 17.906 18.172 1 93.88 41 GLU B O 1
ATOM 3150 N N . LEU B 1 42 ? -13.43 18.484 18.078 1 91.62 42 LEU B N 1
ATOM 3151 C CA . LEU B 1 42 ? -13.727 19.906 18.203 1 91.62 42 LEU B CA 1
ATOM 3152 C C . LEU B 1 42 ? -14.508 20.406 16.984 1 91.62 42 LEU B C 1
ATOM 3154 O O . LEU B 1 42 ? -15.477 21.156 17.125 1 91.62 42 LEU B O 1
ATOM 3158 N N . VAL B 1 43 ? -14.086 20.031 15.797 1 93.12 43 VAL B N 1
ATOM 3159 C CA . VAL B 1 43 ? -14.797 20.406 14.57 1 93.12 43 VAL B CA 1
ATOM 3160 C C . VAL B 1 43 ? -16.203 19.797 14.578 1 93.12 43 VAL B C 1
ATOM 3162 O O . VAL B 1 43 ? -17.188 20.484 14.305 1 93.12 43 VAL B O 1
ATOM 3165 N N . ALA B 1 44 ? -16.297 18.547 14.961 1 93.75 44 ALA B N 1
ATOM 3166 C CA . ALA B 1 44 ? -17.562 17.828 14.953 1 93.75 44 ALA B CA 1
ATOM 3167 C C . ALA B 1 44 ? -18.562 18.438 15.93 1 93.75 44 ALA B C 1
ATOM 3169 O O . ALA B 1 44 ? -19.766 18.391 15.695 1 93.75 44 ALA B O 1
ATOM 3170 N N . ALA B 1 45 ? -18.062 18.984 16.984 1 89.56 45 ALA B N 1
ATOM 3171 C CA . ALA B 1 45 ? -18.922 19.594 18 1 89.56 45 ALA B CA 1
ATOM 3172 C C . ALA B 1 45 ? -19.688 20.781 17.438 1 89.56 45 ALA B C 1
ATOM 3174 O O . ALA B 1 45 ? -20.703 21.188 17.984 1 89.56 45 ALA B O 1
ATOM 3175 N N . ARG B 1 46 ? -19.203 21.297 16.344 1 88.19 46 ARG B N 1
ATOM 3176 C CA . ARG B 1 46 ? -19.766 22.516 15.773 1 88.19 46 ARG B CA 1
ATOM 3177 C C . ARG B 1 46 ? -20.703 22.203 14.609 1 88.19 46 ARG B C 1
ATOM 3179 O O . ARG B 1 46 ? -21.188 23.109 13.93 1 88.19 46 ARG B O 1
ATOM 3186 N N . VAL B 1 47 ? -20.906 20.922 14.414 1 91.56 47 VAL B N 1
ATOM 3187 C CA . VAL B 1 47 ? -21.797 20.531 13.328 1 91.56 47 VAL B CA 1
ATOM 3188 C C . VAL B 1 47 ? -23.219 21.016 13.609 1 91.56 47 VAL B C 1
ATOM 3190 O O . VAL B 1 47 ? -23.688 20.938 14.75 1 91.56 47 VAL B O 1
ATOM 3193 N N . GLY B 1 48 ? -23.953 21.297 12.578 1 78.62 48 GLY B N 1
ATOM 3194 C CA . GLY B 1 48 ? -25.328 21.734 12.688 1 78.62 48 GLY B CA 1
ATOM 3195 C C . GLY B 1 48 ? -25.484 23.234 12.57 1 78.62 48 GLY B C 1
ATOM 3196 O O . GLY B 1 48 ? -24.562 23.938 12.141 1 78.62 48 GLY B O 1
ATOM 3197 N N . GLU B 1 49 ? -26.688 23.609 12.773 1 63.16 49 GLU B N 1
ATOM 3198 C CA . GLU B 1 49 ? -27.031 25.016 12.594 1 63.16 49 GLU B CA 1
ATOM 3199 C C . GLU B 1 49 ? -26.453 25.875 13.719 1 63.16 49 GLU B C 1
ATOM 3201 O O . GLU B 1 49 ? -26.406 25.438 14.875 1 63.16 49 GLU B O 1
ATOM 3206 N N . GLY B 1 50 ? -25.266 26.5 13.594 1 55.38 50 GLY B N 1
ATOM 3207 C CA . GLY B 1 50 ? -24.781 27.422 14.609 1 55.38 50 GLY B CA 1
ATOM 3208 C C . GLY B 1 50 ? -25.078 28.875 14.281 1 55.38 50 GLY B C 1
ATOM 3209 O O . GLY B 1 50 ? -25.516 29.188 13.172 1 55.38 50 GLY B O 1
ATOM 3210 N N . PRO B 1 51 ? -24.969 29.594 15.422 1 51.56 51 PRO B N 1
ATOM 3211 C CA . PRO B 1 51 ? -25.172 31.031 15.25 1 51.56 51 PRO B CA 1
ATOM 3212 C C . PRO B 1 51 ? -24.125 31.672 14.336 1 51.56 51 PRO B C 1
ATOM 3214 O O . PRO B 1 51 ? -22.953 31.266 14.359 1 51.56 51 PRO B O 1
ATOM 3217 N N . GLY B 1 52 ? -24.516 32.562 13.445 1 54.81 52 GLY B N 1
ATOM 3218 C CA . GLY B 1 52 ? -23.734 33.375 12.531 1 54.81 52 GLY B CA 1
ATOM 3219 C C . GLY B 1 52 ? -23.297 32.625 11.281 1 54.81 52 GLY B C 1
ATOM 3220 O O . GLY B 1 52 ? -24.016 31.766 10.789 1 54.81 52 GLY B O 1
ATOM 3221 N N . ALA B 1 53 ? -22.141 33.156 10.758 1 58.41 53 ALA B N 1
ATOM 3222 C CA . ALA B 1 53 ? -21.656 32.719 9.453 1 58.41 53 ALA B CA 1
ATOM 3223 C C . ALA B 1 53 ? -20.844 31.438 9.578 1 58.41 53 ALA B C 1
ATOM 3225 O O . ALA B 1 53 ? -20.641 30.719 8.594 1 58.41 53 ALA B O 1
ATOM 3226 N N . ALA B 1 54 ? -20.438 31.016 10.875 1 64 54 ALA B N 1
ATOM 3227 C CA . ALA B 1 54 ? -19.641 29.797 11.031 1 64 54 ALA B CA 1
ATOM 3228 C C . ALA B 1 54 ? -20.531 28.562 11.031 1 64 54 ALA B C 1
ATOM 3230 O O . ALA B 1 54 ? -21.594 28.547 11.648 1 64 54 ALA B O 1
ATOM 3231 N N . ARG B 1 55 ? -20.156 27.688 10.156 1 83.94 55 ARG B N 1
ATOM 3232 C CA . ARG B 1 55 ? -20.953 26.484 9.969 1 83.94 55 ARG B CA 1
ATOM 3233 C C . ARG B 1 55 ? -20.047 25.297 9.641 1 83.94 55 ARG B C 1
ATOM 3235 O O . ARG B 1 55 ? -19.047 25.438 8.938 1 83.94 55 ARG B O 1
ATOM 3242 N N . VAL B 1 56 ? -20.344 24.25 10.367 1 93.44 56 VAL B N 1
ATOM 3243 C CA . VAL B 1 56 ? -19.688 22.984 10.016 1 93.44 56 VAL B CA 1
ATOM 3244 C C . VAL B 1 56 ? -20.719 22 9.469 1 93.44 56 VAL B C 1
ATOM 3246 O O . VAL B 1 56 ? -21.766 21.781 10.086 1 93.44 56 VAL B O 1
ATOM 3249 N N . VAL B 1 57 ? -20.469 21.531 8.297 1 95.5 57 VAL B N 1
ATOM 3250 C CA . VAL B 1 57 ? -21.297 20.5 7.668 1 95.5 57 VAL B CA 1
ATOM 3251 C C . VAL B 1 57 ? -20.562 19.172 7.652 1 95.5 57 VAL B C 1
ATOM 3253 O O . VAL B 1 57 ? -19.438 19.078 7.152 1 95.5 57 VAL B O 1
ATOM 3256 N N . ARG B 1 58 ? -21.172 18.156 8.266 1 96.81 58 ARG B N 1
ATOM 3257 C CA . ARG B 1 58 ? -20.609 16.812 8.195 1 96.81 58 ARG B CA 1
ATOM 3258 C C . ARG B 1 58 ? -20.766 16.219 6.793 1 96.81 58 ARG B C 1
ATOM 3260 O O . ARG B 1 58 ? -21.828 16.328 6.188 1 96.81 58 ARG B O 1
ATOM 3267 N N . LEU B 1 59 ? -19.719 15.648 6.293 1 97.06 59 LEU B N 1
ATOM 3268 C CA . LEU B 1 59 ? -19.75 15.016 4.98 1 97.06 59 LEU B CA 1
ATOM 3269 C C . LEU B 1 59 ? -19.812 13.492 5.109 1 97.06 59 LEU B C 1
ATOM 3271 O O . LEU B 1 59 ? -19.453 12.945 6.156 1 97.06 59 LEU B O 1
ATOM 3275 N N . ASP B 1 60 ? -20.281 12.852 4.074 1 94.25 60 ASP B N 1
ATOM 3276 C CA . ASP B 1 60 ? -20.375 11.398 3.99 1 94.25 60 ASP B CA 1
ATOM 3277 C C . ASP B 1 60 ? -20.016 10.898 2.59 1 94.25 60 ASP B C 1
ATOM 3279 O O . ASP B 1 60 ? -20.656 11.289 1.609 1 94.25 60 ASP B O 1
ATOM 3283 N N . PRO B 1 61 ? -19 10.07 2.488 1 89.94 61 PRO B N 1
ATOM 3284 C CA . PRO B 1 61 ? -18.641 9.578 1.157 1 89.94 61 PRO B CA 1
ATOM 3285 C C . PRO B 1 61 ? -19.672 8.625 0.572 1 89.94 61 PRO B C 1
ATOM 3287 O O . PRO B 1 61 ? -19.594 8.266 -0.605 1 89.94 61 PRO B O 1
ATOM 3290 N N . GLY B 1 62 ? -20.688 8.266 1.309 1 81 62 GLY B N 1
ATOM 3291 C CA . GLY B 1 62 ? -21.734 7.379 0.823 1 81 62 GLY B CA 1
ATOM 3292 C C . GLY B 1 62 ? -21.25 5.953 0.625 1 81 62 GLY B C 1
ATOM 3293 O O . GLY B 1 62 ? -20.359 5.484 1.332 1 81 62 GLY B O 1
ATOM 3294 N N . THR B 1 63 ? -22.031 5.301 -0.266 1 67.94 63 THR B N 1
ATOM 3295 C CA . THR B 1 63 ? -21.781 3.875 -0.455 1 67.94 63 THR B CA 1
ATOM 3296 C C . THR B 1 63 ? -20.906 3.643 -1.688 1 67.94 63 THR B C 1
ATOM 3298 O O . THR B 1 63 ? -20.75 2.504 -2.135 1 67.94 63 THR B O 1
ATOM 3301 N N . ALA B 1 64 ? -20.391 4.762 -2.076 1 66.75 64 ALA B N 1
ATOM 3302 C CA . ALA B 1 64 ? -19.562 4.578 -3.256 1 66.75 64 ALA B CA 1
ATOM 3303 C C . ALA B 1 64 ? -18.344 3.713 -2.934 1 66.75 64 ALA B C 1
ATOM 3305 O O . ALA B 1 64 ? -17.812 3.77 -1.822 1 66.75 64 ALA B O 1
ATOM 3306 N N . ALA B 1 65 ? -17.953 2.969 -3.906 1 64.88 65 ALA B N 1
ATOM 3307 C CA . ALA B 1 65 ? -16.922 1.948 -3.781 1 64.88 65 ALA B CA 1
ATOM 3308 C C . ALA B 1 65 ? -15.594 2.562 -3.326 1 64.88 65 ALA B C 1
ATOM 3310 O O . ALA B 1 65 ? -14.812 1.921 -2.615 1 64.88 65 ALA B O 1
ATOM 3311 N N . ASN B 1 66 ? -15.414 3.779 -3.598 1 78.06 66 ASN B N 1
ATOM 3312 C CA . ASN B 1 66 ? -14.094 4.328 -3.311 1 78.06 66 ASN B CA 1
ATOM 3313 C C . ASN B 1 66 ? -14.102 5.156 -2.027 1 78.06 66 ASN B C 1
ATOM 3315 O O . ASN B 1 66 ? -13.078 5.742 -1.657 1 78.06 66 ASN B O 1
ATOM 3319 N N . GLY B 1 67 ? -15.211 5.277 -1.336 1 87.44 67 GLY B N 1
ATOM 3320 C CA . GLY B 1 67 ? -15.266 6.047 -0.105 1 87.44 67 GLY B CA 1
ATOM 3321 C C . GLY B 1 67 ? -14.867 7.5 -0.294 1 87.44 67 GLY B C 1
ATOM 3322 O O . GLY B 1 67 ? -15.383 8.18 -1.186 1 87.44 67 GLY B O 1
ATOM 3323 N N . TRP B 1 68 ? -13.93 7.906 0.506 1 94.31 68 TRP B N 1
ATOM 3324 C CA . TRP B 1 68 ? -13.461 9.289 0.429 1 94.31 68 TRP B CA 1
ATOM 3325 C C . TRP B 1 68 ? -12.711 9.531 -0.874 1 94.31 68 TRP B C 1
ATOM 3327 O O . TRP B 1 68 ? -12.547 10.68 -1.297 1 94.31 68 TRP B O 1
ATOM 3337 N N . GLY B 1 69 ? -12.188 8.461 -1.456 1 94.31 69 GLY B N 1
ATOM 3338 C CA . GLY B 1 69 ? -11.586 8.609 -2.773 1 94.31 69 GLY B CA 1
ATOM 3339 C C . GLY B 1 69 ? -12.523 9.227 -3.791 1 94.31 69 GLY B C 1
ATOM 3340 O O . GLY B 1 69 ? -12.094 9.969 -4.672 1 94.31 69 GLY B O 1
ATOM 3341 N N . GLY B 1 70 ? -13.812 8.906 -3.688 1 93.25 70 GLY B N 1
ATOM 3342 C CA . GLY B 1 70 ? -14.805 9.484 -4.582 1 93.25 70 GLY B CA 1
ATOM 3343 C C . GLY B 1 70 ? -14.875 11 -4.492 1 93.25 70 GLY B C 1
ATOM 3344 O O . GLY B 1 70 ? -15.031 11.68 -5.504 1 93.25 70 GLY B O 1
ATOM 3345 N N . LEU B 1 71 ? -14.82 11.492 -3.303 1 96.25 71 LEU B N 1
ATOM 3346 C CA . LEU B 1 71 ? -14.812 12.938 -3.109 1 96.25 71 LEU B CA 1
ATOM 3347 C C . LEU B 1 71 ? -13.523 13.547 -3.648 1 96.25 71 LEU B C 1
ATOM 3349 O O . LEU B 1 71 ? -13.555 14.578 -4.324 1 96.25 71 LEU B O 1
ATOM 3353 N N . ILE B 1 72 ? -12.391 12.922 -3.395 1 97.38 72 ILE B N 1
ATOM 3354 C CA . ILE B 1 72 ? -11.086 13.438 -3.797 1 97.38 72 ILE B CA 1
ATOM 3355 C C . ILE B 1 72 ? -11.016 13.523 -5.32 1 97.38 72 ILE B C 1
ATOM 3357 O O . ILE B 1 72 ? -10.422 14.453 -5.871 1 97.38 72 ILE B O 1
ATOM 3361 N N . GLU B 1 73 ? -11.641 12.594 -5.984 1 95.88 73 GLU B N 1
ATOM 3362 C CA . GLU B 1 73 ? -11.672 12.555 -7.441 1 95.88 73 GLU B CA 1
ATOM 3363 C C . GLU B 1 73 ? -12.375 13.781 -8.016 1 95.88 73 GLU B C 1
ATOM 3365 O O . GLU B 1 73 ? -12.188 14.125 -9.18 1 95.88 73 GLU B O 1
ATOM 3370 N N . GLN B 1 74 ? -13.148 14.484 -7.203 1 96.44 74 GLN B N 1
ATOM 3371 C CA . GLN B 1 74 ? -13.906 15.648 -7.664 1 96.44 74 GLN B CA 1
ATOM 3372 C C . GLN B 1 74 ? -13.156 16.938 -7.359 1 96.44 74 GLN B C 1
ATOM 3374 O O . GLN B 1 74 ? -13.539 18.016 -7.836 1 96.44 74 GLN B O 1
ATOM 3379 N N . LEU B 1 75 ? -12.086 16.859 -6.691 1 98.25 75 LEU B N 1
ATOM 3380 C CA . LEU B 1 75 ? -11.398 18.062 -6.223 1 98.25 75 LEU B CA 1
ATOM 3381 C C . LEU B 1 75 ? -10.812 18.844 -7.391 1 98.25 75 LEU B C 1
ATOM 3383 O O . LEU B 1 75 ? -10.625 20.062 -7.293 1 98.25 75 LEU B O 1
ATOM 3387 N N . PRO B 1 76 ? -10.484 18.203 -8.531 1 98.38 76 PRO B N 1
ATOM 3388 C CA . PRO B 1 76 ? -10.023 18.969 -9.68 1 98.38 76 PRO B CA 1
ATOM 3389 C C . PRO B 1 76 ? -11.031 20.031 -10.125 1 98.38 76 PRO B C 1
ATOM 3391 O O . PRO B 1 76 ? -10.641 21.078 -10.672 1 98.38 76 PRO B O 1
ATOM 3394 N N . THR B 1 77 ? -12.266 19.859 -9.867 1 98.25 77 THR B N 1
ATOM 3395 C CA . THR B 1 77 ? -13.305 20.797 -10.312 1 98.25 77 THR B CA 1
ATOM 3396 C C . THR B 1 77 ? -13.211 22.109 -9.555 1 98.25 77 THR B C 1
ATOM 3398 O O . THR B 1 77 ? -13.781 23.125 -9.977 1 98.25 77 THR B O 1
ATOM 3401 N N . LEU B 1 78 ? -12.492 22.156 -8.477 1 98.62 78 LEU B N 1
ATOM 3402 C CA . LEU B 1 78 ? -12.445 23.328 -7.613 1 98.62 78 LEU B CA 1
ATOM 3403 C C . LEU B 1 78 ? -11.492 24.375 -8.172 1 98.62 78 LEU B C 1
ATOM 3405 O O . LEU B 1 78 ? -11.508 25.531 -7.742 1 98.62 78 LEU B O 1
ATOM 3409 N N . GLY B 1 79 ? -10.656 23.969 -9.117 1 98.31 79 GLY B N 1
ATOM 3410 C CA . GLY B 1 79 ? -9.594 24.875 -9.523 1 98.31 79 GLY B CA 1
ATOM 3411 C C . GLY B 1 79 ? -8.492 25 -8.484 1 98.31 79 GLY B C 1
ATOM 3412 O O . GLY B 1 79 ? -8.102 24.016 -7.863 1 98.31 79 GLY B O 1
ATOM 3413 N N . GLU B 1 80 ? -7.977 26.203 -8.336 1 98.31 80 GLU B N 1
ATOM 3414 C CA . GLU B 1 80 ? -6.859 26.391 -7.422 1 98.31 80 GLU B CA 1
ATOM 3415 C C . GLU B 1 80 ? -7.332 26.422 -5.973 1 98.31 80 GLU B C 1
ATOM 3417 O O . GLU B 1 80 ? -8.32 27.094 -5.652 1 98.31 80 GLU B O 1
ATOM 3422 N N . VAL B 1 81 ? -6.656 25.719 -5.145 1 98.75 81 VAL B N 1
ATOM 3423 C CA . VAL B 1 81 ? -6.926 25.641 -3.711 1 98.75 81 VAL B CA 1
ATOM 3424 C C . VAL B 1 81 ? -5.613 25.719 -2.936 1 98.75 81 VAL B C 1
ATOM 3426 O O . VAL B 1 81 ? -4.535 25.828 -3.533 1 98.75 81 VAL B O 1
ATOM 3429 N N . MET B 1 82 ? -5.695 25.766 -1.654 1 98.62 82 MET B N 1
ATOM 3430 C CA . MET B 1 82 ? -4.551 25.578 -0.769 1 98.62 82 MET B CA 1
ATOM 3431 C C . MET B 1 82 ? -4.719 24.312 0.067 1 98.62 82 MET B C 1
ATOM 3433 O O . MET B 1 82 ? -5.734 24.141 0.745 1 98.62 82 MET B O 1
ATOM 3437 N N . THR B 1 83 ? -3.771 23.406 -0.045 1 98.88 83 THR B N 1
ATOM 3438 C CA . THR B 1 83 ? -3.828 22.172 0.715 1 98.88 83 THR B CA 1
ATOM 3439 C C . THR B 1 83 ? -2.869 22.219 1.901 1 98.88 83 THR B C 1
ATOM 3441 O O . THR B 1 83 ? -1.827 22.875 1.839 1 98.88 83 THR B O 1
ATOM 3444 N N . LEU B 1 84 ? -3.285 21.594 2.926 1 98.62 84 LEU B N 1
ATOM 3445 C CA . LEU B 1 84 ? -2.484 21.562 4.145 1 98.62 84 LEU B CA 1
ATOM 3446 C C . LEU B 1 84 ? -2.42 20.156 4.719 1 98.62 84 LEU B C 1
ATOM 3448 O O . LEU B 1 84 ? -3.455 19.516 4.934 1 98.62 84 LEU B O 1
ATOM 3452 N N . THR B 1 85 ? -1.233 19.609 4.852 1 98.75 85 THR B N 1
ATOM 3453 C CA . THR B 1 85 ? -0.931 18.391 5.586 1 98.75 85 THR B CA 1
ATOM 3454 C C . THR B 1 85 ? 0.078 18.656 6.699 1 98.75 85 THR B C 1
ATOM 3456 O O . THR B 1 85 ? 1.015 19.438 6.516 1 98.75 85 THR B O 1
ATOM 3459 N N . ARG B 1 86 ? -0.13 18 7.781 1 97.81 86 ARG B N 1
ATOM 3460 C CA . ARG B 1 86 ? 0.797 18.266 8.875 1 97.81 86 ARG B CA 1
ATOM 3461 C C . ARG B 1 86 ? 1.014 17.031 9.734 1 97.81 86 ARG B C 1
ATOM 3463 O O . ARG B 1 86 ? 0.265 16.047 9.625 1 97.81 86 ARG B O 1
ATOM 3470 N N . ASN B 1 87 ? 2.057 17 10.453 1 97.56 87 ASN B N 1
ATOM 3471 C CA . ASN B 1 87 ? 2.279 16.125 11.602 1 97.56 87 ASN B CA 1
ATOM 3472 C C . ASN B 1 87 ? 2.609 16.938 12.859 1 97.56 87 ASN B C 1
ATOM 3474 O O . ASN B 1 87 ? 2.307 18.125 12.93 1 97.56 87 ASN B O 1
ATOM 3478 N N . GLU B 1 88 ? 3.068 16.297 13.844 1 94.81 88 GLU B N 1
ATOM 3479 C CA . GLU B 1 88 ? 3.264 16.969 15.125 1 94.81 88 GLU B CA 1
ATOM 3480 C C . GLU B 1 88 ? 4.273 18.094 15.008 1 94.81 88 GLU B C 1
ATOM 3482 O O . GLU B 1 88 ? 4.176 19.109 15.719 1 94.81 88 GLU B O 1
ATOM 3487 N N . HIS B 1 89 ? 5.188 17.984 14.039 1 97.81 89 HIS B N 1
ATOM 3488 C CA . HIS B 1 89 ? 6.332 18.891 14.086 1 97.81 89 HIS B CA 1
ATOM 3489 C C . HIS B 1 89 ? 6.469 19.672 12.789 1 97.81 89 HIS B C 1
ATOM 3491 O O . HIS B 1 89 ? 7.344 20.531 12.672 1 97.81 89 HIS B O 1
ATOM 3497 N N . ALA B 1 90 ? 5.605 19.406 11.859 1 98.62 90 ALA B N 1
ATOM 3498 C CA . ALA B 1 90 ? 5.723 20.078 10.57 1 98.62 90 ALA B CA 1
ATOM 3499 C C . ALA B 1 90 ? 4.352 20.375 9.969 1 98.62 90 ALA B C 1
ATOM 3501 O O . ALA B 1 90 ? 3.436 19.547 10.078 1 98.62 90 ALA B O 1
ATOM 3502 N N . VAL B 1 91 ? 4.203 21.547 9.383 1 98.25 91 VAL B N 1
ATOM 3503 C CA . VAL B 1 91 ? 3.035 21.938 8.609 1 98.25 91 VAL B CA 1
ATOM 3504 C C . VAL B 1 91 ? 3.445 22.25 7.168 1 98.25 91 VAL B C 1
ATOM 3506 O O . VAL B 1 91 ? 4.371 23.031 6.93 1 98.25 91 VAL B O 1
ATOM 3509 N N . HIS B 1 92 ? 2.855 21.594 6.215 1 98.81 92 HIS B N 1
ATOM 3510 C CA . HIS B 1 92 ? 3.109 21.719 4.785 1 98.81 92 HIS B CA 1
ATOM 3511 C C . HIS B 1 92 ? 1.894 22.281 4.055 1 98.81 92 HIS B C 1
ATOM 3513 O O . HIS B 1 92 ? 0.836 21.656 4.023 1 98.81 92 HIS B O 1
ATOM 3519 N N . GLU B 1 93 ? 2.049 23.484 3.535 1 98.69 93 GLU B N 1
ATOM 3520 C CA . GLU B 1 93 ? 0.976 24.156 2.805 1 98.69 93 GLU B CA 1
ATOM 3521 C C . GLU B 1 93 ? 1.364 24.391 1.348 1 98.69 93 GLU B C 1
ATOM 3523 O O . GLU B 1 93 ? 2.471 24.859 1.062 1 98.69 93 GLU B O 1
ATOM 3528 N N . LYS B 1 94 ? 0.472 24.078 0.486 1 98.75 94 LYS B N 1
ATOM 3529 C CA . LYS B 1 94 ? 0.756 24.203 -0.94 1 98.75 94 LYS B CA 1
ATOM 3530 C C . LYS B 1 94 ? -0.452 24.75 -1.694 1 98.75 94 LYS B C 1
ATOM 3532 O O . LYS B 1 94 ? -1.58 24.312 -1.481 1 98.75 94 LYS B O 1
ATOM 3537 N N . HIS B 1 95 ? -0.203 25.781 -2.527 1 98.56 95 HIS B N 1
ATOM 3538 C CA . HIS B 1 95 ? -1.224 26.281 -3.436 1 98.56 95 HIS B CA 1
ATOM 3539 C C . HIS B 1 95 ? -1.139 25.609 -4.797 1 98.56 95 HIS B C 1
ATOM 3541 O O . HIS B 1 95 ? -0.044 25.391 -5.324 1 98.56 95 HIS B O 1
ATOM 3547 N N . GLY B 1 96 ? -2.26 25.172 -5.312 1 98.38 96 GLY B N 1
ATOM 3548 C CA . GLY B 1 96 ? -2.258 24.562 -6.633 1 98.38 96 GLY B CA 1
ATOM 3549 C C . GLY B 1 96 ? -3.582 23.906 -6.992 1 98.38 96 GLY B C 1
ATOM 3550 O O . GLY B 1 96 ? -4.582 24.109 -6.301 1 98.38 96 GLY B O 1
ATOM 3551 N N . THR B 1 97 ? -3.561 23.281 -8.109 1 98.38 97 THR B N 1
ATOM 3552 C CA . THR B 1 97 ? -4.734 22.578 -8.602 1 98.38 97 THR B CA 1
ATOM 3553 C C . THR B 1 97 ? -4.512 21.062 -8.555 1 98.38 97 THR B C 1
ATOM 3555 O O . THR B 1 97 ? -3.416 20.578 -8.867 1 98.38 97 THR B O 1
ATOM 3558 N N . PHE B 1 98 ? -5.574 20.391 -8.109 1 98.44 98 PHE B N 1
ATOM 3559 C CA . PHE B 1 98 ? -5.555 18.938 -8.32 1 98.44 98 PHE B CA 1
ATOM 3560 C C . PHE B 1 98 ? -5.602 18.609 -9.805 1 98.44 98 PHE B C 1
ATOM 3562 O O . PHE B 1 98 ? -6.508 19.062 -10.516 1 98.44 98 PHE B O 1
ATOM 3569 N N . GLU B 1 99 ? -4.645 17.859 -10.297 1 97.56 99 GLU B N 1
ATOM 3570 C CA . GLU B 1 99 ? -4.602 17.578 -11.727 1 97.56 99 GLU B CA 1
ATOM 3571 C C . GLU B 1 99 ? -4.996 16.125 -12.023 1 97.56 99 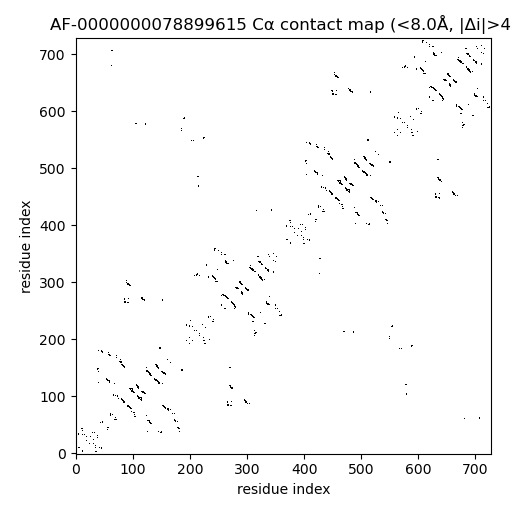GLU B C 1
ATOM 3573 O O . GLU B 1 99 ? -6.117 15.867 -12.453 1 97.56 99 GLU B O 1
ATOM 3578 N N . THR B 1 100 ? -4.086 15.227 -11.695 1 95.69 100 THR B N 1
ATOM 3579 C CA . THR B 1 100 ? -4.379 13.812 -11.93 1 95.69 100 THR B CA 1
ATOM 3580 C C . THR B 1 100 ? -4.605 13.086 -10.602 1 95.69 100 THR B C 1
ATOM 3582 O O . THR B 1 100 ? -3.717 13.047 -9.75 1 95.69 100 THR B O 1
ATOM 3585 N N . VAL B 1 101 ? -5.824 12.578 -10.5 1 95.88 101 VAL B N 1
ATOM 3586 C CA . VAL B 1 101 ? -6.18 11.836 -9.297 1 95.88 101 VAL B CA 1
ATOM 3587 C C . VAL B 1 101 ? -6.422 10.375 -9.641 1 95.88 101 VAL B C 1
ATOM 3589 O O . VAL B 1 101 ? -7.223 10.062 -10.531 1 95.88 101 VAL B O 1
ATOM 3592 N N . SER B 1 102 ? -5.676 9.523 -8.992 1 92.69 102 SER B N 1
ATOM 3593 C CA . SER B 1 102 ? -5.848 8.078 -9.148 1 92.69 102 SER B CA 1
ATOM 3594 C C . SER B 1 102 ? -6.184 7.418 -7.816 1 92.69 102 SER B C 1
ATOM 3596 O O . SER B 1 102 ? -5.383 7.465 -6.879 1 92.69 102 SER B O 1
ATOM 3598 N N . ILE B 1 103 ? -7.375 6.781 -7.77 1 91.5 103 ILE B N 1
ATOM 3599 C CA . ILE B 1 103 ? -7.816 6.137 -6.539 1 91.5 103 ILE B CA 1
ATOM 3600 C C . ILE B 1 103 ? -7.855 4.621 -6.734 1 91.5 103 ILE B C 1
ATOM 3602 O O . ILE B 1 103 ? -8.453 4.129 -7.691 1 91.5 103 ILE B O 1
ATOM 3606 N N . GLY B 1 104 ? -7.094 3.92 -5.922 1 85.88 104 GLY B N 1
ATOM 3607 C CA . GLY B 1 104 ? -7.141 2.467 -5.871 1 85.88 104 GLY B CA 1
ATOM 3608 C C . GLY B 1 104 ? -7.66 1.93 -4.551 1 85.88 104 GLY B C 1
ATOM 3609 O O . GLY B 1 104 ? -8.133 2.695 -3.709 1 85.88 104 GLY B O 1
ATOM 3610 N N . PRO B 1 105 ? -7.617 0.591 -4.434 1 84.31 105 PRO B N 1
ATOM 3611 C CA . PRO B 1 105 ? -8.062 0.002 -3.168 1 84.31 105 PRO B CA 1
ATOM 3612 C C . PRO B 1 105 ? -7.227 0.457 -1.976 1 84.31 105 PRO B C 1
ATOM 3614 O O . PRO B 1 105 ? -6.055 0.083 -1.861 1 84.31 105 PRO B O 1
ATOM 3617 N N . GLY B 1 106 ? -7.84 1.301 -1.176 1 87.75 106 GLY B N 1
ATOM 3618 C CA . GLY B 1 106 ? -7.23 1.711 0.079 1 87.75 106 GLY B CA 1
ATOM 3619 C C . GLY B 1 106 ? -6.188 2.799 -0.092 1 87.75 106 GLY B C 1
ATOM 3620 O O . GLY B 1 106 ? -5.57 3.234 0.883 1 87.75 106 GLY B O 1
ATOM 3621 N N . SER B 1 107 ? -5.93 3.182 -1.276 1 91.81 107 SER B N 1
ATOM 3622 C CA . SER B 1 107 ? -4.887 4.18 -1.485 1 91.81 107 SER B CA 1
ATOM 3623 C C . SER B 1 107 ? -5.246 5.121 -2.629 1 91.81 107 SER B C 1
ATOM 3625 O O . SER B 1 107 ? -6.156 4.844 -3.41 1 91.81 107 SER B O 1
ATOM 3627 N N . GLY B 1 108 ? -4.578 6.266 -2.684 1 93.88 108 GLY B N 1
ATOM 3628 C CA . GLY B 1 108 ? -4.73 7.246 -3.748 1 93.88 108 GLY B CA 1
ATOM 3629 C C . GLY B 1 108 ? -3.441 7.977 -4.07 1 93.88 108 GLY B C 1
ATOM 3630 O O . GLY B 1 108 ? -2.512 7.996 -3.262 1 93.88 108 GLY B O 1
ATOM 3631 N N . LEU B 1 109 ? -3.393 8.461 -5.273 1 95.38 109 LEU B N 1
ATOM 3632 C CA . LEU B 1 109 ? -2.264 9.234 -5.781 1 95.38 109 LEU B CA 1
ATOM 3633 C C . LEU B 1 109 ? -2.746 10.5 -6.477 1 95.38 109 LEU B C 1
ATOM 3635 O O . LEU B 1 109 ? -3.648 10.453 -7.316 1 95.38 109 LEU B O 1
ATOM 3639 N N . VAL B 1 110 ? -2.227 11.586 -6.035 1 97.38 110 VAL B N 1
ATOM 3640 C CA . VAL B 1 110 ? -2.465 12.852 -6.719 1 97.38 110 VAL B CA 1
ATOM 3641 C C . VAL B 1 110 ? -1.157 13.375 -7.305 1 97.38 110 VAL B C 1
ATOM 3643 O O . VAL B 1 110 ? -0.182 13.578 -6.578 1 97.38 110 VAL B O 1
ATOM 3646 N N . LEU B 1 111 ? -1.203 13.562 -8.609 1 94.56 111 LEU B N 1
ATOM 3647 C CA . LEU B 1 111 ? -0.03 14.094 -9.297 1 94.56 111 LEU B CA 1
ATOM 3648 C C . LEU B 1 111 ? -0.359 15.406 -10.008 1 94.56 111 LEU B C 1
ATOM 3650 O O . LEU B 1 111 ? -1.423 15.539 -10.617 1 94.56 111 LEU B O 1
ATOM 3654 N N . GLY B 1 112 ? 0.493 16.266 -9.828 1 94.25 112 GLY B N 1
ATOM 3655 C CA . GLY B 1 112 ? 0.385 17.562 -10.477 1 94.25 112 GLY B CA 1
ATOM 3656 C C . GLY B 1 112 ? 1.634 18.406 -10.328 1 94.25 112 GLY B C 1
ATOM 3657 O O . GLY B 1 112 ? 2.572 18.016 -9.625 1 94.25 112 GLY B O 1
ATOM 3658 N N . LEU B 1 113 ? 1.586 19.516 -11.016 1 91.5 113 LEU B N 1
ATOM 3659 C CA . LEU B 1 113 ? 2.711 20.438 -10.953 1 91.5 113 LEU B CA 1
ATOM 3660 C C . LEU B 1 113 ? 2.91 20.969 -9.539 1 91.5 113 LEU B C 1
ATOM 3662 O O . LEU B 1 113 ? 4.043 21.078 -9.07 1 91.5 113 LEU B O 1
ATOM 3666 N N . GLU B 1 114 ? 1.76 21.266 -8.898 1 96.25 114 GLU B N 1
ATOM 3667 C CA . GLU B 1 114 ? 1.845 21.859 -7.574 1 96.25 114 GLU B CA 1
ATOM 3668 C C . GLU B 1 114 ? 1.384 20.875 -6.496 1 96.25 114 GLU B C 1
ATOM 3670 O O . GLU B 1 114 ? 2.104 20.625 -5.527 1 96.25 114 GLU B O 1
ATOM 3675 N N . ILE B 1 115 ? 0.241 20.297 -6.645 1 98.31 115 ILE B N 1
ATOM 3676 C CA . ILE B 1 115 ? -0.3 19.406 -5.621 1 98.31 115 ILE B CA 1
ATOM 3677 C C . ILE B 1 115 ? 0.13 17.969 -5.906 1 98.31 115 ILE B C 1
ATOM 3679 O O . ILE B 1 115 ? -0.228 17.406 -6.941 1 98.31 115 ILE B O 1
ATOM 3683 N N . ASP B 1 116 ? 0.887 17.422 -5.055 1 97.69 116 ASP B N 1
ATOM 3684 C CA . ASP B 1 116 ? 1.439 16.078 -5.098 1 97.69 116 ASP B CA 1
ATOM 3685 C C . ASP B 1 116 ? 1.225 15.352 -3.77 1 97.69 116 ASP B C 1
ATOM 3687 O O . ASP B 1 116 ? 1.834 15.703 -2.758 1 97.69 116 ASP B O 1
ATOM 3691 N N . LEU B 1 117 ? 0.321 14.289 -3.807 1 98.38 117 LEU B N 1
ATOM 3692 C CA . LEU B 1 117 ? -0.09 13.641 -2.568 1 98.38 117 LEU B CA 1
ATOM 3693 C C . LEU B 1 117 ? -0.02 12.117 -2.701 1 98.38 117 LEU B C 1
ATOM 3695 O O . LEU B 1 117 ? -0.294 11.57 -3.771 1 98.38 117 LEU B O 1
ATOM 3699 N N . ARG B 1 118 ? 0.398 11.461 -1.662 1 96.88 118 ARG B N 1
ATOM 3700 C CA . ARG B 1 118 ? 0.132 10.047 -1.416 1 96.88 118 ARG B CA 1
ATOM 3701 C C . ARG B 1 118 ? -0.945 9.867 -0.352 1 96.88 118 ARG B C 1
ATOM 3703 O O . ARG B 1 118 ? -0.817 10.383 0.761 1 96.88 118 ARG B O 1
ATOM 3710 N N . LEU B 1 119 ? -1.958 9.109 -0.687 1 97.31 119 LEU B N 1
ATOM 3711 C CA . LEU B 1 119 ? -3.109 9 0.201 1 97.31 119 LEU B CA 1
ATOM 3712 C C . LEU B 1 119 ? -3.256 7.574 0.724 1 97.31 119 LEU B C 1
ATOM 3714 O O . LEU B 1 119 ? -3.178 6.617 -0.046 1 97.31 119 LEU B O 1
ATOM 3718 N N . PHE B 1 120 ? -3.465 7.445 1.949 1 95.69 120 PHE B N 1
ATOM 3719 C CA . PHE B 1 120 ? -3.773 6.191 2.627 1 95.69 120 PHE B CA 1
ATOM 3720 C C . PHE B 1 120 ? -5.18 6.223 3.213 1 95.69 120 PHE B C 1
ATOM 3722 O O . PHE B 1 120 ? -5.375 6.668 4.348 1 95.69 120 PHE B O 1
ATOM 3729 N N . LEU B 1 121 ? -6.051 5.668 2.561 1 95.06 121 LEU B N 1
ATOM 3730 C CA . LEU B 1 121 ? -7.465 5.996 2.713 1 95.06 121 LEU B CA 1
ATOM 3731 C C . LEU B 1 121 ? -8.062 5.281 3.922 1 95.06 121 LEU B C 1
ATOM 3733 O O . LEU B 1 121 ? -9.125 5.66 4.406 1 95.06 121 LEU B O 1
ATOM 3737 N N . ASN B 1 122 ? -7.414 4.262 4.418 1 93.56 122 ASN B N 1
ATOM 3738 C CA . ASN B 1 122 ? -7.875 3.635 5.652 1 93.56 122 ASN B CA 1
ATOM 3739 C C . ASN B 1 122 ? -7.816 4.605 6.828 1 93.56 122 ASN B C 1
ATOM 3741 O O . ASN B 1 122 ? -8.445 4.371 7.863 1 93.56 122 ASN B O 1
ATOM 3745 N N . HIS B 1 123 ? -7.117 5.719 6.641 1 96.81 123 HIS B N 1
ATOM 3746 C CA . HIS B 1 123 ? -6.992 6.711 7.703 1 96.81 123 HIS B CA 1
ATOM 3747 C C . HIS B 1 123 ? -7.867 7.93 7.426 1 96.81 123 HIS B C 1
ATOM 3749 O O . HIS B 1 123 ? -7.738 8.953 8.094 1 96.81 123 HIS B O 1
ATOM 3755 N N . TRP B 1 124 ? -8.617 7.918 6.453 1 96.56 124 TRP B N 1
ATOM 3756 C CA . TRP B 1 124 ? -9.625 8.938 6.168 1 96.56 124 TRP B CA 1
ATOM 3757 C C . TRP B 1 124 ? -11 8.492 6.656 1 96.56 124 TRP B C 1
ATOM 3759 O O . TRP B 1 124 ? -11.727 7.805 5.941 1 96.56 124 TRP B O 1
ATOM 3769 N N . ARG B 1 125 ? -11.391 8.969 7.801 1 95.88 125 ARG B N 1
ATOM 3770 C CA . ARG B 1 125 ? -12.562 8.398 8.453 1 95.88 125 ARG B CA 1
ATOM 3771 C C . ARG B 1 125 ? -13.703 9.406 8.516 1 95.88 125 ARG B C 1
ATOM 3773 O O . ARG B 1 125 ? -14.875 9.039 8.414 1 95.88 125 ARG B O 1
ATOM 3780 N N . HIS B 1 126 ? -13.352 10.648 8.781 1 96.81 126 HIS B N 1
ATOM 3781 C CA . HIS B 1 126 ? -14.344 11.711 8.906 1 96.81 126 HIS B CA 1
ATOM 3782 C C . HIS B 1 126 ? -14.023 12.883 7.992 1 96.81 126 HIS B C 1
ATOM 3784 O O . HIS B 1 126 ? -12.852 13.156 7.711 1 96.81 126 HIS B O 1
ATOM 3790 N N . GLY B 1 127 ? -15.039 13.484 7.492 1 97.62 127 GLY B N 1
ATOM 3791 C CA . GLY B 1 127 ? -14.883 14.68 6.68 1 97.62 127 GLY B CA 1
ATOM 3792 C C . GLY B 1 127 ? -15.883 15.766 7.012 1 97.62 127 GLY B C 1
ATOM 3793 O O . GLY B 1 127 ? -17.031 15.469 7.348 1 97.62 127 GLY B O 1
ATOM 3794 N N . PHE B 1 128 ? -15.438 17 6.934 1 97.81 128 PHE B N 1
ATOM 3795 C CA . PHE B 1 128 ? -16.281 18.141 7.23 1 97.81 128 PHE B CA 1
ATOM 3796 C C . PHE B 1 128 ? -16 19.297 6.266 1 97.81 128 PHE B C 1
ATOM 3798 O O . PHE B 1 128 ? -14.859 19.484 5.844 1 97.81 128 PHE B O 1
ATOM 3805 N N . ALA B 1 129 ? -17.047 19.984 5.914 1 97.25 129 ALA B N 1
ATOM 3806 C CA . ALA B 1 129 ? -16.906 21.328 5.359 1 97.25 129 ALA B CA 1
ATOM 3807 C C . ALA B 1 129 ? -17.016 22.375 6.457 1 97.25 129 ALA B C 1
ATOM 3809 O O . ALA B 1 129 ? -18.016 22.438 7.18 1 97.25 129 ALA B O 1
ATOM 3810 N N . VAL B 1 130 ? -16.016 23.219 6.551 1 95.06 130 VAL B N 1
ATOM 3811 C CA . VAL B 1 130 ? -15.922 24.156 7.668 1 95.06 130 VAL B CA 1
ATOM 3812 C C . VAL B 1 130 ? -15.922 25.578 7.145 1 95.06 130 VAL B C 1
ATOM 3814 O O . VAL B 1 130 ? -15.156 25.922 6.238 1 95.06 130 VAL B O 1
ATOM 3817 N N . ARG B 1 131 ? -16.797 26.344 7.621 1 92.12 131 ARG B N 1
ATOM 3818 C CA . ARG B 1 131 ? -16.828 27.797 7.445 1 92.12 131 ARG B CA 1
ATOM 3819 C C . ARG B 1 131 ? -16.453 28.5 8.742 1 92.12 131 ARG B C 1
ATOM 3821 O O . ARG B 1 131 ? -17.156 28.375 9.75 1 92.12 131 ARG B O 1
ATOM 3828 N N . GLU B 1 132 ? -15.367 29.172 8.727 1 84.94 132 GLU B N 1
ATOM 3829 C CA . GLU B 1 132 ? -14.922 29.844 9.945 1 84.94 132 GLU B CA 1
ATOM 3830 C C . GLU B 1 132 ? -14.578 31.312 9.68 1 84.94 132 GLU B C 1
ATOM 3832 O O . GLU B 1 132 ? -14.102 31.641 8.594 1 84.94 132 GLU B O 1
ATOM 3837 N N . GLU B 1 133 ? -14.828 32.062 10.609 1 81 133 GLU B N 1
ATOM 3838 C CA . GLU B 1 133 ? -14.453 33.5 10.539 1 81 133 GLU B CA 1
ATOM 3839 C C . GLU B 1 133 ? -13.055 33.719 11.109 1 81 133 GLU B C 1
ATOM 3841 O O . GLU B 1 133 ? -12.773 33.344 12.25 1 81 133 GLU B O 1
ATOM 3846 N N . VAL B 1 134 ? -12.211 34.188 10.273 1 78.25 134 VAL B N 1
ATOM 3847 C CA . VAL B 1 134 ? -10.859 34.531 10.711 1 78.25 134 VAL B CA 1
ATOM 3848 C C . VAL B 1 134 ? -10.617 36.031 10.492 1 78.25 134 VAL B C 1
ATOM 3850 O O . VAL B 1 134 ? -11.523 36.75 10.07 1 78.25 134 VAL B O 1
ATOM 3853 N N . LYS B 1 135 ? -9.508 36.469 10.82 1 76.44 135 LYS B N 1
ATOM 3854 C CA . LYS B 1 135 ? -9.203 37.906 10.719 1 76.44 135 LYS B CA 1
ATOM 3855 C C . LYS B 1 135 ? -9.367 38.406 9.289 1 76.44 135 LYS B C 1
ATOM 3857 O O . LYS B 1 135 ? -9.867 39.5 9.07 1 76.44 135 LYS B O 1
ATOM 3862 N N . SER B 1 136 ? -9.039 37.562 8.398 1 79 136 SER B N 1
ATOM 3863 C CA . SER B 1 136 ? -9.062 37.938 6.988 1 79 136 SER B CA 1
ATOM 3864 C C . SER B 1 136 ? -10.445 37.75 6.379 1 79 136 SER B C 1
ATOM 3866 O O . SER B 1 136 ? -10.664 38.094 5.215 1 79 136 SER B O 1
ATOM 3868 N N . GLY B 1 137 ? -11.375 37.281 7.121 1 80.88 137 GLY B N 1
ATOM 3869 C CA . GLY B 1 137 ? -12.727 37.062 6.621 1 80.88 137 GLY B CA 1
ATOM 3870 C C . GLY B 1 137 ? -13.188 35.625 6.77 1 80.88 137 GLY B C 1
ATOM 3871 O O . GLY B 1 137 ? -12.711 34.875 7.645 1 80.88 137 GLY B O 1
ATOM 3872 N N . LEU B 1 138 ? -14.188 35.312 5.961 1 86 138 LEU B N 1
ATOM 3873 C CA . LEU B 1 138 ? -14.766 33.969 6.012 1 86 138 LEU B CA 1
ATOM 3874 C C . LEU B 1 138 ? -13.906 33 5.246 1 86 138 LEU B C 1
ATOM 3876 O O . LEU B 1 138 ? -13.586 33.219 4.078 1 86 138 LEU B O 1
ATOM 3880 N N . ARG B 1 139 ? -13.5 31.969 5.934 1 92 139 ARG B N 1
ATOM 3881 C CA . ARG B 1 139 ? -12.648 30.938 5.336 1 92 139 ARG B CA 1
ATOM 3882 C C . ARG B 1 139 ? -13.406 29.625 5.199 1 92 139 ARG B C 1
ATOM 3884 O O . ARG B 1 139 ? -14.078 29.188 6.141 1 92 139 ARG B O 1
ATOM 3891 N N . HIS B 1 140 ? -13.398 29.094 4.016 1 95.69 140 HIS B N 1
ATOM 3892 C CA . HIS B 1 140 ? -14.016 27.797 3.734 1 95.69 140 HIS B CA 1
ATOM 3893 C C . HIS B 1 140 ? -12.961 26.719 3.535 1 95.69 140 HIS B C 1
ATOM 3895 O O . HIS B 1 140 ? -11.922 26.953 2.92 1 95.69 140 HIS B O 1
ATOM 3901 N N . SER B 1 141 ? -13.234 25.531 4.102 1 97.81 141 SER B N 1
ATOM 3902 C CA . SER B 1 141 ? -12.297 24.422 3.91 1 97.81 141 SER B CA 1
ATOM 3903 C C . SER B 1 141 ? -13 23.078 3.99 1 97.81 141 SER B C 1
ATOM 3905 O O . SER B 1 141 ? -14.109 22.984 4.523 1 97.81 141 SER B O 1
ATOM 3907 N N . LEU B 1 142 ? -12.469 22.109 3.342 1 98.5 142 LEU B N 1
ATOM 3908 C CA . LEU B 1 142 ? -12.719 20.703 3.59 1 98.5 142 LEU B CA 1
ATOM 3909 C C . LEU B 1 142 ? -11.656 20.109 4.508 1 98.5 142 LEU B C 1
ATOM 3911 O O . LEU B 1 142 ? -10.461 20.281 4.27 1 98.5 142 LEU B O 1
ATOM 3915 N N . GLN B 1 143 ? -12.102 19.469 5.566 1 98.38 143 GLN B N 1
ATOM 3916 C CA . GLN B 1 143 ? -11.164 18.891 6.531 1 98.38 143 GLN B CA 1
ATOM 3917 C C . GLN B 1 143 ? -11.469 17.422 6.781 1 98.38 143 GLN B C 1
ATOM 3919 O O . GLN B 1 143 ? -12.625 17.031 6.973 1 98.38 143 GLN B O 1
ATOM 3924 N N . PHE B 1 144 ? -10.406 16.625 6.77 1 98.56 144 PHE B N 1
ATOM 3925 C CA . PHE B 1 144 ? -10.555 15.18 6.922 1 98.56 144 PHE B CA 1
ATOM 3926 C C . PHE B 1 144 ? -9.75 14.688 8.125 1 98.56 144 PHE B C 1
ATOM 3928 O O . PHE B 1 144 ? -8.648 15.164 8.375 1 98.56 144 PHE B O 1
ATOM 3935 N N . PHE B 1 145 ? -10.312 13.688 8.82 1 98.31 145 PHE B N 1
ATOM 3936 C CA . PHE B 1 145 ? -9.734 13.234 10.078 1 98.31 145 PHE B CA 1
ATOM 3937 C C . PHE B 1 145 ? -9.68 11.719 10.141 1 98.31 145 PHE B C 1
ATOM 3939 O O . PHE B 1 145 ? -10.508 11.039 9.523 1 98.31 145 PHE B O 1
ATOM 3946 N N . ASP B 1 146 ? -8.766 11.219 10.844 1 97.81 146 ASP B N 1
ATOM 3947 C CA . ASP B 1 146 ? -8.609 9.797 11.109 1 97.81 146 ASP B CA 1
ATOM 3948 C C . ASP B 1 146 ? -9.586 9.32 12.18 1 97.81 146 ASP B C 1
ATOM 3950 O O . ASP B 1 146 ? -10.375 10.109 12.703 1 97.81 146 ASP B O 1
ATOM 3954 N N . ILE B 1 147 ? -9.539 8.055 12.461 1 96.88 147 ILE B N 1
ATOM 3955 C CA . ILE B 1 147 ? -10.477 7.41 13.375 1 96.88 147 ILE B CA 1
ATOM 3956 C C . ILE B 1 147 ? -10.289 7.961 14.781 1 96.88 147 ILE B C 1
ATOM 3958 O O . ILE B 1 147 ? -11.234 7.988 15.578 1 96.88 147 ILE B O 1
ATOM 3962 N N . ASP B 1 148 ? -9.102 8.422 15.148 1 96.44 148 ASP B N 1
ATOM 3963 C CA . ASP B 1 148 ? -8.828 8.953 16.484 1 96.44 148 ASP B CA 1
ATOM 3964 C C . ASP B 1 148 ? -9.07 10.461 16.531 1 96.44 148 ASP B C 1
ATOM 3966 O O . ASP B 1 148 ? -8.797 11.102 17.547 1 96.44 148 ASP B O 1
ATOM 3970 N N . GLY B 1 149 ? -9.438 11.047 15.375 1 97.19 149 GLY B N 1
ATOM 3971 C CA . GLY B 1 149 ? -9.758 12.469 15.344 1 97.19 149 GLY B CA 1
ATOM 3972 C C . GLY B 1 149 ? -8.586 13.336 14.922 1 97.19 149 GLY B C 1
ATOM 3973 O O . GLY B 1 149 ? -8.695 14.562 14.883 1 97.19 149 GLY B O 1
ATOM 3974 N N . THR B 1 150 ? -7.484 12.727 14.578 1 97.06 150 THR B N 1
ATOM 3975 C CA . THR B 1 150 ? -6.32 13.469 14.102 1 97.06 150 THR B CA 1
ATOM 3976 C C . THR B 1 150 ? -6.551 13.984 12.688 1 97.06 150 THR B C 1
ATOM 3978 O O . THR B 1 150 ? -7.07 13.266 11.836 1 97.06 150 THR B O 1
ATOM 3981 N N . ALA B 1 151 ? -6.184 15.242 12.469 1 98 151 ALA B N 1
ATOM 3982 C CA . ALA B 1 151 ? -6.324 15.812 11.133 1 98 151 ALA B CA 1
ATOM 3983 C C . ALA B 1 151 ? -5.422 15.094 10.133 1 98 151 ALA B C 1
ATOM 3985 O O . ALA B 1 151 ? -4.242 14.875 10.406 1 98 151 ALA B O 1
ATOM 3986 N N . VAL B 1 152 ? -6 14.773 9.008 1 98.5 152 VAL B N 1
ATOM 3987 C CA . VAL B 1 152 ? -5.262 14.086 7.957 1 98.5 152 VAL B CA 1
ATOM 3988 C C . VAL B 1 152 ? -4.887 15.07 6.855 1 98.5 152 VAL B C 1
ATOM 3990 O O . VAL B 1 152 ? -3.719 15.164 6.465 1 98.5 152 VAL B O 1
ATOM 3993 N N . HIS B 1 153 ? -5.824 15.773 6.371 1 98.81 153 HIS B N 1
ATOM 3994 C CA . HIS B 1 153 ? -5.645 16.672 5.23 1 98.81 153 HIS B CA 1
ATOM 3995 C C . HIS B 1 153 ? -6.73 17.734 5.195 1 98.81 153 HIS B C 1
ATOM 3997 O O . HIS B 1 153 ? -7.887 17.469 5.535 1 98.81 153 HIS B O 1
ATOM 4003 N N . LYS B 1 154 ? -6.379 18.953 4.801 1 98.62 154 LYS B N 1
ATOM 4004 C CA . LYS B 1 154 ? -7.32 20.062 4.66 1 98.62 154 LYS B CA 1
ATOM 4005 C C . LYS B 1 154 ? -7.18 20.734 3.295 1 98.62 154 LYS B C 1
ATOM 4007 O O . LYS B 1 154 ? -6.07 20.875 2.775 1 98.62 154 LYS B O 1
ATOM 4012 N N . VAL B 1 155 ? -8.234 21.094 2.721 1 98.81 155 VAL B N 1
ATOM 4013 C CA . VAL B 1 155 ? -8.305 21.828 1.459 1 98.81 155 VAL B CA 1
ATOM 4014 C C . VAL B 1 155 ? -9.016 23.156 1.672 1 98.81 155 VAL B C 1
ATOM 4016 O O . VAL B 1 155 ? -10.211 23.188 1.954 1 98.81 155 VAL B O 1
ATOM 4019 N N . TYR B 1 156 ? -8.336 24.219 1.497 1 98.25 156 TYR B N 1
ATOM 4020 C CA . TYR B 1 156 ? -8.867 25.547 1.749 1 98.25 156 TYR B CA 1
ATOM 4021 C C . TYR B 1 156 ? -9.25 26.234 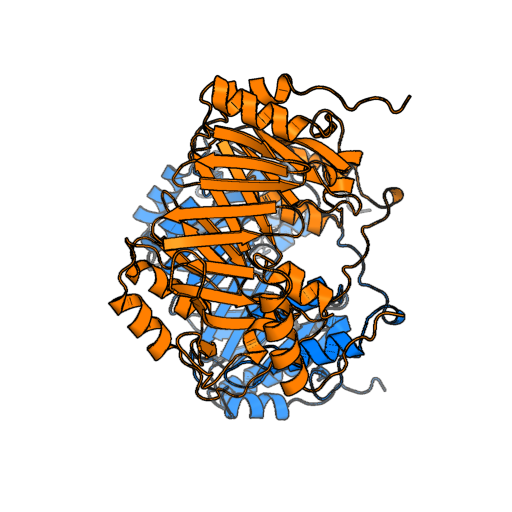0.446 1 98.25 156 TYR B C 1
ATOM 4023 O O . TYR B 1 156 ? -8.523 26.156 -0.548 1 98.25 156 TYR B O 1
ATOM 4031 N N . VAL B 1 157 ? -10.328 26.953 0.515 1 97.69 157 VAL B N 1
ATOM 4032 C CA . VAL B 1 157 ? -10.758 27.812 -0.577 1 97.69 157 VAL B CA 1
ATOM 4033 C C . VAL B 1 157 ? -9.891 29.078 -0.613 1 97.69 157 VAL B C 1
ATOM 4035 O O . VAL B 1 157 ? -9.578 29.641 0.432 1 97.69 157 VAL B O 1
ATOM 4038 N N . THR B 1 158 ? -9.461 29.406 -1.78 1 96.62 158 THR B N 1
ATOM 4039 C CA . THR B 1 158 ? -8.75 30.656 -2.027 1 96.62 158 THR B CA 1
ATOM 4040 C C . THR B 1 158 ? -9.547 31.562 -2.959 1 96.62 158 THR B C 1
ATOM 4042 O O . THR B 1 158 ? -10.656 31.203 -3.375 1 96.62 158 THR B O 1
ATOM 4045 N N . GLU B 1 159 ? -8.984 32.719 -3.248 1 95.12 159 GLU B N 1
ATOM 4046 C CA . GLU B 1 159 ? -9.648 33.656 -4.16 1 95.12 159 GLU B CA 1
ATOM 4047 C C . GLU B 1 159 ? -9.781 33.031 -5.555 1 95.12 159 GLU B C 1
ATOM 4049 O O . GLU B 1 159 ? -10.711 33.375 -6.297 1 95.12 159 GLU B O 1
ATOM 4054 N N . ALA B 1 160 ? -8.953 32.125 -5.848 1 97.06 160 ALA B N 1
ATOM 4055 C CA . ALA B 1 160 ? -8.906 31.531 -7.188 1 97.06 160 ALA B CA 1
ATOM 4056 C C . ALA B 1 160 ? -9.781 30.281 -7.273 1 97.06 160 ALA B C 1
ATOM 4058 O O . ALA B 1 160 ? -10 29.734 -8.359 1 97.06 160 ALA B O 1
ATOM 4059 N N . THR B 1 161 ? -10.398 29.859 -6.184 1 98.38 161 THR B N 1
ATOM 4060 C CA . THR B 1 161 ? -11.195 28.625 -6.148 1 98.38 161 THR B CA 1
ATOM 4061 C C . THR B 1 161 ? -12.57 28.859 -6.77 1 98.38 161 THR B C 1
ATOM 4063 O O . THR B 1 161 ? -13.172 29.922 -6.582 1 98.38 161 THR B O 1
ATOM 4066 N N . ASP B 1 162 ? -13.047 27.906 -7.523 1 98.44 162 ASP B N 1
ATOM 4067 C CA . ASP B 1 162 ? -14.438 27.953 -7.988 1 98.44 162 ASP B CA 1
ATOM 4068 C C . ASP B 1 162 ? -15.406 27.734 -6.832 1 98.44 162 ASP B C 1
ATOM 4070 O O . ASP B 1 162 ? -15.727 26.578 -6.492 1 98.44 162 ASP B O 1
ATOM 4074 N N . ARG B 1 163 ? -15.914 28.781 -6.363 1 97.12 163 ARG B N 1
ATOM 4075 C CA . ARG B 1 163 ? -16.75 28.75 -5.168 1 97.12 163 ARG B CA 1
ATOM 4076 C C . ARG B 1 163 ? -18.047 27.984 -5.426 1 97.12 163 ARG B C 1
ATOM 4078 O O . ARG B 1 163 ? -18.547 27.297 -4.535 1 97.12 163 ARG B O 1
ATOM 4085 N N . ALA B 1 164 ? -18.578 28.109 -6.566 1 98 164 ALA B N 1
ATOM 4086 C CA . ALA B 1 164 ? -19.797 27.391 -6.914 1 98 164 ALA B CA 1
ATOM 4087 C C . ALA B 1 164 ? -19.562 25.875 -6.938 1 98 164 ALA B C 1
ATOM 4089 O O . ALA B 1 164 ? -20.391 25.109 -6.465 1 98 164 ALA B O 1
ATOM 4090 N N . ALA B 1 165 ? -18.453 25.516 -7.469 1 98.44 165 ALA B N 1
ATOM 4091 C CA . ALA B 1 165 ? -18.094 24.094 -7.488 1 98.44 165 ALA B CA 1
ATOM 4092 C C . ALA B 1 165 ? -17.891 23.562 -6.074 1 98.44 165 ALA B C 1
ATOM 4094 O O . ALA B 1 165 ? -18.281 22.438 -5.773 1 98.44 165 ALA B O 1
ATOM 4095 N N . PHE B 1 166 ? -17.297 24.391 -5.297 1 98.38 166 PHE B N 1
ATOM 4096 C CA . PHE B 1 166 ? -17.094 24.016 -3.902 1 98.38 166 PHE B CA 1
ATOM 4097 C C . PHE B 1 166 ? -18.438 23.766 -3.209 1 98.38 166 PHE B C 1
ATOM 4099 O O . PHE B 1 166 ? -18.625 22.734 -2.564 1 98.38 166 PHE B O 1
ATOM 4106 N N . ASP B 1 167 ? -19.344 24.672 -3.389 1 97.12 167 ASP B N 1
ATOM 4107 C CA . ASP B 1 167 ? -20.656 24.547 -2.76 1 97.12 167 ASP B CA 1
ATOM 4108 C C . ASP B 1 167 ? -21.391 23.312 -3.275 1 97.12 167 ASP B C 1
ATOM 4110 O O . ASP B 1 167 ? -22.062 22.609 -2.506 1 97.12 167 ASP B O 1
ATOM 4114 N N . ARG B 1 168 ? -21.25 23.047 -4.523 1 97.81 168 ARG B N 1
ATOM 4115 C CA . ARG B 1 168 ? -21.875 21.859 -5.109 1 97.81 168 ARG B CA 1
ATOM 4116 C C . ARG B 1 168 ? -21.281 20.578 -4.516 1 97.81 168 ARG B C 1
ATOM 4118 O O . ARG B 1 168 ? -22.016 19.625 -4.246 1 97.81 168 ARG B O 1
ATOM 4125 N N . LEU B 1 169 ? -20.016 20.625 -4.332 1 97.06 169 LEU B N 1
ATOM 4126 C CA . LEU B 1 169 ? -19.328 19.469 -3.76 1 97.06 169 LEU B CA 1
ATOM 4127 C C . LEU B 1 169 ? -19.797 19.203 -2.334 1 97.06 169 LEU B C 1
ATOM 4129 O O . LEU B 1 169 ? -20.078 18.062 -1.971 1 97.06 169 LEU B O 1
ATOM 4133 N N . VAL B 1 170 ? -19.891 20.25 -1.559 1 96.62 170 VAL B N 1
ATOM 4134 C CA . VAL B 1 170 ? -20.328 20.141 -0.169 1 96.62 170 VAL B CA 1
ATOM 4135 C C . VAL B 1 170 ? -21.75 19.609 -0.114 1 96.62 170 VAL B C 1
ATOM 4137 O O . VAL B 1 170 ? -22.062 18.719 0.687 1 96.62 170 VAL B O 1
ATOM 4140 N N . GLU B 1 171 ? -22.562 20.094 -0.969 1 96.31 171 GLU B N 1
ATOM 4141 C CA . GLU B 1 171 ? -23.953 19.641 -0.991 1 96.31 171 GLU B CA 1
ATOM 4142 C C . GLU B 1 171 ? -24.062 18.188 -1.432 1 96.31 171 GLU B C 1
ATOM 4144 O O . GLU B 1 171 ? -24.844 17.422 -0.883 1 96.31 171 GLU B O 1
ATOM 4149 N N . HIS B 1 172 ? -23.281 17.828 -2.381 1 95.12 172 HIS B N 1
ATOM 4150 C CA . HIS B 1 172 ? -23.312 16.484 -2.93 1 95.12 172 HIS B CA 1
ATOM 4151 C C . HIS B 1 172 ? -22.922 15.445 -1.874 1 95.12 172 HIS B C 1
ATOM 4153 O O . HIS B 1 172 ? -23.484 14.352 -1.837 1 95.12 172 HIS B O 1
ATOM 4159 N N . PHE B 1 173 ? -22 15.789 -1.022 1 96.31 173 PHE B N 1
ATOM 4160 C CA . PHE B 1 173 ? -21.484 14.82 -0.065 1 96.31 173 PHE B CA 1
ATOM 4161 C C . PHE B 1 173 ? -22.016 15.102 1.334 1 96.31 173 PHE B C 1
ATOM 4163 O O . PHE B 1 173 ? -21.531 14.531 2.314 1 96.31 173 PHE B O 1
ATOM 4170 N N . ARG B 1 174 ? -22.953 15.977 1.433 1 95.81 174 ARG B N 1
ATOM 4171 C CA . ARG B 1 174 ? -23.547 16.312 2.729 1 95.81 174 ARG B CA 1
ATOM 4172 C C . ARG B 1 174 ? -24.156 15.07 3.385 1 95.81 174 ARG B C 1
ATOM 4174 O O . ARG B 1 174 ? -24.984 14.391 2.787 1 95.81 174 ARG B O 1
ATOM 4181 N N . ALA B 1 175 ? -23.703 14.812 4.586 1 95.19 175 ALA B N 1
ATOM 4182 C CA . ALA B 1 175 ? -24.266 13.68 5.32 1 95.19 175 ALA B CA 1
ATOM 4183 C C . ALA B 1 175 ? -25.719 13.938 5.703 1 95.19 175 ALA B C 1
ATOM 4185 O O . ALA B 1 175 ? -26.078 15.055 6.086 1 95.19 175 ALA B O 1
ATOM 4186 N N . PRO B 1 176 ? -26.547 12.922 5.684 1 92.56 176 PRO B N 1
ATOM 4187 C CA . PRO B 1 176 ? -27.906 13.109 6.176 1 92.56 176 PRO B CA 1
ATOM 4188 C C . PRO B 1 176 ? -27.969 13.422 7.668 1 92.56 176 PRO B C 1
ATOM 4190 O O . PRO B 1 176 ? -28.812 14.211 8.109 1 92.56 176 PRO B O 1
ATOM 4193 N N . ASP B 1 177 ? -27.125 12.828 8.398 1 91.88 177 ASP B N 1
ATOM 4194 C CA . ASP B 1 177 ? -27.047 13.062 9.836 1 91.88 177 ASP B CA 1
ATOM 4195 C C . ASP B 1 177 ? -26.141 14.242 10.156 1 91.88 177 ASP B C 1
ATOM 4197 O O . ASP B 1 177 ? -24.922 14.172 9.93 1 91.88 177 ASP B O 1
ATOM 4201 N N . GLN B 1 178 ? -26.656 15.289 10.664 1 93.94 178 GLN B N 1
ATOM 4202 C CA . GLN B 1 178 ? -25.906 16.484 11.023 1 93.94 178 GLN B CA 1
ATOM 4203 C C . GLN B 1 178 ? -25.891 16.703 12.531 1 93.94 178 GLN B C 1
ATOM 4205 O O . GLN B 1 178 ? -25.844 17.844 13 1 93.94 178 GLN B O 1
ATOM 4210 N N . THR B 1 179 ? -25.922 15.57 13.305 1 91.12 179 THR B N 1
ATOM 4211 C CA . THR B 1 179 ? -25.828 15.648 14.758 1 91.12 179 THR B CA 1
ATOM 4212 C C . THR B 1 179 ? -24.406 16.031 15.195 1 91.12 179 THR B C 1
ATOM 4214 O O . THR B 1 179 ? -23.438 15.461 14.703 1 91.12 179 THR B O 1
ATOM 4217 N N . PRO B 1 180 ? -24.328 16.984 16.094 1 91 180 PRO B N 1
ATOM 4218 C CA . PRO B 1 180 ? -22.984 17.375 16.547 1 91 180 PRO B CA 1
ATOM 4219 C C . PRO B 1 180 ? -22.25 16.234 17.25 1 91 180 PRO B C 1
ATOM 4221 O O . PRO B 1 180 ? -22.875 15.383 17.891 1 91 180 PRO B O 1
ATOM 4224 N N . GLY B 1 181 ? -20.969 16.344 17.156 1 90.56 181 GLY B N 1
ATOM 4225 C CA . GLY B 1 181 ? -20.125 15.359 17.828 1 90.56 181 GLY B CA 1
ATOM 4226 C C . GLY B 1 181 ? -19.703 14.219 16.922 1 90.56 181 GLY B C 1
ATOM 4227 O O . GLY B 1 181 ? -20.172 14.109 15.789 1 90.56 181 GLY B O 1
ATOM 4228 N N . MET B 1 182 ? -18.703 13.484 17.359 1 91.81 182 MET B N 1
ATOM 4229 C CA . MET B 1 182 ? -18.25 12.273 16.672 1 91.81 182 MET B CA 1
ATOM 4230 C C . MET B 1 182 ? -17.562 11.32 17.641 1 91.81 182 MET B C 1
ATOM 4232 O O . MET B 1 182 ? -17.031 11.75 18.672 1 91.81 182 MET B O 1
ATOM 4236 N N . GLY B 1 183 ? -17.734 10.086 17.328 1 91.06 183 GLY B N 1
ATOM 4237 C CA . GLY B 1 183 ? -16.969 9.102 18.062 1 91.06 183 GLY B CA 1
ATOM 4238 C C . GLY B 1 183 ? -15.539 8.969 17.562 1 91.06 183 GLY B C 1
ATOM 4239 O O . GLY B 1 183 ? -15.273 9.141 16.375 1 91.06 183 GLY B O 1
ATOM 4240 N N . VAL B 1 184 ? -14.609 8.734 18.531 1 94.75 184 VAL B N 1
ATOM 4241 C CA . VAL B 1 184 ? -13.219 8.469 18.172 1 94.75 184 VAL B CA 1
ATOM 4242 C C . VAL B 1 184 ? -12.742 7.176 18.828 1 94.75 184 VAL B C 1
ATOM 4244 O O . VAL B 1 184 ? -13.289 6.75 19.844 1 94.75 184 VAL B O 1
ATOM 4247 N N . LEU B 1 185 ? -11.82 6.504 18.234 1 94.75 185 LEU B N 1
ATOM 4248 C CA . LEU B 1 185 ? -11.117 5.348 18.766 1 94.75 185 LEU B CA 1
ATOM 4249 C C . LEU B 1 185 ? -9.609 5.59 18.781 1 94.75 185 LEU B C 1
ATOM 4251 O O . LEU B 1 185 ? -9.055 6.129 17.828 1 94.75 185 LEU B O 1
ATOM 4255 N N . PRO B 1 186 ? -9.023 5.23 19.906 1 93.69 186 PRO B N 1
ATOM 4256 C CA . PRO B 1 186 ? -7.562 5.359 19.891 1 93.69 186 PRO B CA 1
ATOM 4257 C C . PRO B 1 186 ? -6.898 4.48 18.828 1 93.69 186 PRO B C 1
ATOM 4259 O O . PRO B 1 186 ? -7.367 3.369 18.562 1 93.69 186 PRO B O 1
ATOM 4262 N N . LEU B 1 187 ? -5.859 4.973 18.25 1 92.44 187 LEU B N 1
ATOM 4263 C CA . LEU B 1 187 ? -5.055 4.133 17.359 1 92.44 187 LEU B CA 1
ATOM 4264 C C . LEU B 1 187 ? -4.27 3.102 18.172 1 92.44 187 LEU B C 1
ATOM 4266 O O . LEU B 1 187 ? -3.883 3.357 19.312 1 92.44 187 LEU B O 1
ATOM 4270 N N . PRO B 1 188 ? -4.055 1.985 17.547 1 90.56 188 PRO B N 1
ATOM 4271 C CA . PRO B 1 188 ? -3.268 0.983 18.266 1 90.56 188 PRO B CA 1
ATOM 4272 C C . PRO B 1 188 ? -1.81 1.399 18.453 1 90.56 188 PRO B C 1
ATOM 4274 O O . PRO B 1 188 ? -1.277 2.17 17.641 1 90.56 188 PRO B O 1
ATOM 4277 N N . VAL B 1 189 ? -1.228 0.854 19.5 1 88.31 189 VAL B N 1
ATOM 4278 C CA . VAL B 1 189 ? 0.205 1.035 19.703 1 88.31 189 VAL B CA 1
ATOM 4279 C C . VAL B 1 189 ? 0.984 0.14 18.734 1 88.31 189 VAL B C 1
ATOM 4281 O O . VAL B 1 189 ? 0.792 -1.077 18.719 1 88.31 189 VAL B O 1
ATOM 4284 N N . PRO B 1 190 ? 1.779 0.732 17.953 1 85.31 190 PRO B N 1
ATOM 4285 C CA . PRO B 1 190 ? 2.549 -0.105 17.031 1 85.31 190 PRO B CA 1
ATOM 4286 C C . PRO B 1 190 ? 3.42 -1.132 17.75 1 85.31 190 PRO B C 1
ATOM 4288 O O . PRO B 1 190 ? 3.887 -0.878 18.875 1 85.31 190 PRO B O 1
ATOM 4291 N N . PRO B 1 191 ? 3.617 -2.279 17.125 1 84.12 191 PRO B N 1
ATOM 4292 C CA . PRO B 1 191 ? 4.555 -3.234 17.719 1 84.12 191 PRO B CA 1
ATOM 4293 C C . PRO B 1 191 ? 5.977 -2.689 17.797 1 84.12 191 PRO B C 1
ATOM 4295 O O . PRO B 1 191 ? 6.391 -1.894 16.953 1 84.12 191 PRO B O 1
ATOM 4298 N N . PRO B 1 192 ? 6.672 -3.113 18.812 1 84.06 192 PRO B N 1
ATOM 4299 C CA . PRO B 1 192 ? 8.062 -2.668 18.891 1 84.06 192 PRO B CA 1
ATOM 4300 C C . PRO B 1 192 ? 8.93 -3.219 17.766 1 84.06 192 PRO B C 1
ATOM 4302 O O . PRO B 1 192 ? 8.625 -4.277 17.203 1 84.06 192 PRO B O 1
ATOM 4305 N N . ASP B 1 193 ? 9.977 -2.457 17.469 1 87.19 193 ASP B N 1
ATOM 4306 C CA . ASP B 1 193 ? 10.953 -2.963 16.516 1 87.19 193 ASP B CA 1
ATOM 4307 C C . ASP B 1 193 ? 11.641 -4.219 17.047 1 87.19 193 ASP B C 1
ATOM 4309 O O . ASP B 1 193 ? 11.75 -4.406 18.25 1 87.19 193 ASP B O 1
ATOM 4313 N N . ARG B 1 194 ? 12.062 -5.023 16.078 1 91 194 ARG B N 1
ATOM 4314 C CA . ARG B 1 194 ? 12.914 -6.145 16.469 1 91 194 ARG B CA 1
ATOM 4315 C C . ARG B 1 194 ? 14.18 -5.656 17.172 1 91 194 ARG B C 1
ATOM 4317 O O . ARG B 1 194 ? 14.773 -4.656 16.766 1 91 194 ARG B O 1
ATOM 4324 N N . PRO B 1 195 ? 14.594 -6.395 18.203 1 93.56 195 PRO B N 1
ATOM 4325 C CA . PRO B 1 195 ? 15.867 -6.02 18.828 1 93.56 195 PRO B CA 1
ATOM 4326 C C . PRO B 1 195 ? 17.031 -6.047 17.844 1 93.56 195 PRO B C 1
ATOM 4328 O O . PRO B 1 195 ? 17.078 -6.902 16.953 1 93.56 195 PRO B O 1
ATOM 4331 N N . ASP B 1 196 ? 17.969 -5.207 18.031 1 95.62 196 ASP B N 1
ATOM 4332 C CA . ASP B 1 196 ? 19.109 -5.07 17.141 1 95.62 196 ASP B CA 1
ATOM 4333 C C . ASP B 1 196 ? 19.781 -6.418 16.906 1 95.62 196 ASP B C 1
ATOM 4335 O O . ASP B 1 196 ? 20.141 -6.754 15.766 1 95.62 196 ASP B O 1
ATOM 4339 N N . ALA B 1 197 ? 19.844 -7.168 17.969 1 94.94 197 ALA B N 1
ATOM 4340 C CA . ALA B 1 197 ? 20.578 -8.422 17.938 1 94.94 197 ALA B CA 1
ATOM 4341 C C . ALA B 1 197 ? 19.875 -9.469 17.078 1 94.94 197 ALA B C 1
ATOM 4343 O O . ALA B 1 197 ? 20.469 -10.453 16.656 1 94.94 197 ALA B O 1
ATOM 4344 N N . GLU B 1 198 ? 18.625 -9.266 16.766 1 93.75 198 GLU B N 1
ATOM 4345 C CA . GLU B 1 198 ? 17.812 -10.25 16.047 1 93.75 198 GLU B CA 1
ATOM 4346 C C . GLU B 1 198 ? 17.703 -9.883 14.562 1 93.75 198 GLU B C 1
ATOM 4348 O O . GLU B 1 198 ? 17.109 -10.633 13.781 1 93.75 198 GLU B O 1
ATOM 4353 N N . ILE B 1 199 ? 18.281 -8.805 14.195 1 94.69 199 ILE B N 1
ATOM 4354 C CA . ILE B 1 199 ? 18.203 -8.367 12.812 1 94.69 199 ILE B CA 1
ATOM 4355 C C . ILE B 1 199 ? 19.234 -9.109 11.969 1 94.69 199 ILE B C 1
ATOM 4357 O O . ILE B 1 199 ? 20.406 -9.188 12.336 1 94.69 199 ILE B O 1
ATOM 4361 N N . ASP B 1 200 ? 18.844 -9.727 10.875 1 95.31 200 ASP B N 1
ATOM 4362 C CA . ASP B 1 200 ? 19.75 -10.266 9.875 1 95.31 200 ASP B CA 1
ATOM 4363 C C . ASP B 1 200 ? 20.453 -9.148 9.102 1 95.31 200 ASP B C 1
ATOM 4365 O O . ASP B 1 200 ? 20.125 -8.891 7.941 1 95.31 200 ASP B O 1
ATOM 4369 N N . LEU B 1 201 ? 21.453 -8.625 9.711 1 95.94 201 LEU B N 1
ATOM 4370 C CA . LEU B 1 201 ? 22.109 -7.434 9.18 1 95.94 201 LEU B CA 1
ATOM 4371 C C . LEU B 1 201 ? 22.75 -7.73 7.832 1 95.94 201 LEU B C 1
ATOM 4373 O O . LEU B 1 201 ? 22.719 -6.891 6.926 1 95.94 201 LEU B O 1
ATOM 4377 N N . ALA B 1 202 ? 23.344 -8.875 7.75 1 96.5 202 ALA B N 1
ATOM 4378 C CA . ALA B 1 202 ? 23.984 -9.234 6.484 1 96.5 202 ALA B CA 1
ATOM 4379 C C . ALA B 1 202 ? 22.969 -9.297 5.352 1 96.5 202 ALA B C 1
ATOM 4381 O O . ALA B 1 202 ? 23.188 -8.734 4.281 1 96.5 202 ALA B O 1
ATOM 4382 N N . GLY B 1 203 ? 21.875 -10.008 5.578 1 96.5 203 GLY B N 1
ATOM 4383 C CA . GLY B 1 203 ? 20.797 -10.062 4.594 1 96.5 203 GLY B CA 1
ATOM 4384 C C . GLY B 1 203 ? 20.219 -8.695 4.285 1 96.5 203 GLY B C 1
ATOM 4385 O O . GLY B 1 203 ? 19.953 -8.375 3.125 1 96.5 203 GLY B O 1
ATOM 4386 N N . PHE B 1 204 ? 20.078 -7.926 5.352 1 97.19 204 PHE B N 1
ATOM 4387 C CA . PHE B 1 204 ? 19.516 -6.594 5.207 1 97.19 204 PHE B CA 1
ATOM 4388 C C . PHE B 1 204 ? 20.391 -5.719 4.32 1 97.19 204 PHE B C 1
ATOM 4390 O O . PHE B 1 204 ? 19.891 -5.039 3.418 1 97.19 204 PHE B O 1
ATOM 4397 N N . ARG B 1 205 ? 21.625 -5.734 4.52 1 97.62 205 ARG B N 1
ATOM 4398 C CA . ARG B 1 205 ? 22.562 -4.941 3.73 1 97.62 205 ARG B CA 1
ATOM 4399 C C . ARG B 1 205 ? 22.547 -5.375 2.27 1 97.62 205 ARG B C 1
ATOM 4401 O O . ARG B 1 205 ? 22.562 -4.539 1.366 1 97.62 205 ARG B O 1
ATOM 4408 N N . ARG B 1 206 ? 22.516 -6.664 2.018 1 96.94 206 ARG B N 1
ATOM 4409 C CA . ARG B 1 206 ? 22.469 -7.16 0.647 1 96.94 206 ARG B CA 1
ATOM 4410 C C . ARG B 1 206 ? 21.219 -6.695 -0.069 1 96.94 206 ARG B C 1
ATOM 4412 O O . ARG B 1 206 ? 21.266 -6.32 -1.242 1 96.94 206 ARG B O 1
ATOM 4419 N N . HIS B 1 207 ? 20.109 -6.742 0.65 1 97.38 207 HIS B N 1
ATOM 4420 C CA . HIS B 1 207 ? 18.875 -6.266 0.056 1 97.38 207 HIS B CA 1
ATOM 4421 C C . HIS B 1 207 ? 18.922 -4.766 -0.2 1 97.38 207 HIS B C 1
ATOM 4423 O O . HIS B 1 207 ? 18.438 -4.289 -1.231 1 97.38 207 HIS B O 1
ATOM 4429 N N . TRP B 1 208 ? 19.5 -3.973 0.742 1 97.88 208 TRP B N 1
ATOM 4430 C CA . TRP B 1 208 ? 19.672 -2.535 0.553 1 97.88 208 TRP B CA 1
ATOM 4431 C C . TRP B 1 208 ? 20.5 -2.248 -0.693 1 97.88 208 TRP B C 1
ATOM 4433 O O . TRP B 1 208 ? 20.125 -1.423 -1.525 1 97.88 208 TRP B O 1
ATOM 4443 N N . GLU B 1 209 ? 21.562 -3.021 -0.883 1 96.88 209 GLU B N 1
ATOM 4444 C CA . GLU B 1 209 ? 22.469 -2.852 -2.016 1 96.88 209 GLU B CA 1
ATOM 4445 C C . GLU B 1 209 ? 21.766 -3.166 -3.334 1 96.88 209 GLU B C 1
ATOM 4447 O O . GLU B 1 209 ? 22.172 -2.666 -4.387 1 96.88 209 GLU B O 1
ATOM 4452 N N . ASN B 1 210 ? 20.703 -3.922 -3.223 1 94.94 210 ASN B N 1
ATOM 4453 C CA . ASN B 1 210 ? 20.047 -4.383 -4.438 1 94.94 210 ASN B CA 1
ATOM 4454 C C . ASN B 1 210 ? 18.719 -3.664 -4.656 1 94.94 210 ASN B C 1
ATOM 4456 O O . ASN B 1 210 ? 17.891 -4.102 -5.461 1 94.94 210 ASN B O 1
ATOM 4460 N N . LEU B 1 211 ? 18.5 -2.572 -3.908 1 94.19 211 LEU B N 1
ATOM 4461 C CA . LEU B 1 211 ? 17.312 -1.768 -4.176 1 94.19 211 LEU B CA 1
ATOM 4462 C C . LEU B 1 211 ? 17.312 -1.266 -5.617 1 94.19 211 LEU B C 1
ATOM 4464 O O . LEU B 1 211 ? 18.359 -0.859 -6.137 1 94.19 211 LEU B O 1
ATOM 4468 N N . GLN B 1 212 ? 16.141 -1.309 -6.27 1 89.5 212 GLN B N 1
ATOM 4469 C CA . GLN B 1 212 ? 16.047 -0.869 -7.656 1 89.5 212 GLN B CA 1
ATOM 4470 C C . GLN B 1 212 ? 15.156 0.362 -7.781 1 89.5 212 GLN B C 1
ATOM 4472 O O . GLN B 1 212 ? 15.188 1.062 -8.797 1 89.5 212 GLN B O 1
ATOM 4477 N N . ASP B 1 213 ? 14.312 0.584 -6.785 1 89.44 213 ASP B N 1
ATOM 4478 C CA . ASP B 1 213 ? 13.359 1.691 -6.715 1 89.44 213 ASP B CA 1
ATOM 4479 C C . ASP B 1 213 ? 13.297 2.271 -5.305 1 89.44 213 ASP B C 1
ATOM 4481 O O . ASP B 1 213 ? 13.297 1.529 -4.32 1 89.44 213 ASP B O 1
ATOM 4485 N N . ALA B 1 214 ? 13.305 3.564 -5.254 1 87.12 214 ALA B N 1
ATOM 4486 C CA . ALA B 1 214 ? 13.258 4.223 -3.953 1 87.12 214 ALA B CA 1
ATOM 4487 C C . ALA B 1 214 ? 12.008 3.814 -3.178 1 87.12 214 ALA B C 1
ATOM 4489 O O . ALA B 1 214 ? 12.031 3.75 -1.946 1 87.12 214 ALA B O 1
ATOM 4490 N N . HIS B 1 215 ? 10.938 3.471 -3.832 1 88.44 215 HIS B N 1
ATOM 4491 C CA . HIS B 1 215 ? 9.672 3.123 -3.195 1 88.44 215 HIS B CA 1
ATOM 4492 C C . HIS B 1 215 ? 9.734 1.731 -2.576 1 88.44 215 HIS B C 1
ATOM 4494 O O . HIS B 1 215 ? 8.859 1.357 -1.793 1 88.44 215 HIS B O 1
ATOM 4500 N N . ASP B 1 216 ? 10.734 1.024 -2.869 1 91.88 216 ASP B N 1
ATOM 4501 C CA . ASP B 1 216 ? 10.891 -0.322 -2.328 1 91.88 216 ASP B CA 1
ATOM 4502 C C . ASP B 1 216 ? 11.531 -0.286 -0.943 1 91.88 216 ASP B C 1
ATOM 4504 O O . ASP B 1 216 ? 11.578 -1.304 -0.247 1 91.88 216 ASP B O 1
ATOM 4508 N N . PHE B 1 217 ? 11.977 0.915 -0.576 1 95.69 217 PHE B N 1
ATOM 4509 C CA . PHE B 1 217 ? 12.719 1.047 0.672 1 95.69 217 PHE B CA 1
ATOM 4510 C C . PHE B 1 217 ? 11.836 0.702 1.866 1 95.69 217 PHE B C 1
ATOM 4512 O O . PHE B 1 217 ? 12.203 -0.142 2.688 1 95.69 217 PHE B O 1
ATOM 4519 N N . PHE B 1 218 ? 10.688 1.235 1.952 1 92.06 218 PHE B N 1
ATOM 4520 C CA . PHE B 1 218 ? 9.828 1.059 3.121 1 92.06 218 PHE B CA 1
ATOM 4521 C C . PHE B 1 218 ? 9.328 -0.376 3.211 1 92.06 218 PHE B C 1
ATOM 4523 O O . PHE B 1 218 ? 9.383 -0.996 4.277 1 92.06 218 PHE B O 1
ATOM 4530 N N . PRO B 1 219 ? 8.844 -0.954 2.113 1 92.94 219 PRO B N 1
ATOM 4531 C CA . PRO B 1 219 ? 8.477 -2.371 2.168 1 92.94 219 PRO B CA 1
ATOM 4532 C C . PRO B 1 219 ? 9.617 -3.258 2.656 1 92.94 219 PRO B C 1
ATOM 4534 O O . PRO B 1 219 ? 9.391 -4.207 3.41 1 92.94 219 PRO B O 1
ATOM 4537 N N . MET B 1 220 ? 10.828 -2.961 2.188 1 94.88 220 MET B N 1
ATOM 4538 C CA . MET B 1 220 ? 11.992 -3.734 2.627 1 94.88 220 MET B CA 1
ATOM 4539 C C . MET B 1 220 ? 12.148 -3.664 4.141 1 94.88 220 MET B C 1
ATOM 4541 O O . MET B 1 220 ? 12.406 -4.68 4.789 1 94.88 220 MET B O 1
ATOM 4545 N N . LEU B 1 221 ? 12.008 -2.455 4.754 1 95.44 221 LEU B N 1
ATOM 4546 C CA . LEU B 1 221 ? 12.109 -2.311 6.203 1 95.44 221 LEU B CA 1
ATOM 4547 C C . LEU B 1 221 ? 11.078 -3.184 6.906 1 95.44 221 LEU B C 1
ATOM 4549 O O . LEU B 1 221 ? 11.406 -3.887 7.867 1 95.44 221 LEU B O 1
ATOM 4553 N N . ARG B 1 222 ? 9.859 -3.148 6.395 1 91.31 222 ARG B N 1
ATOM 4554 C CA . ARG B 1 222 ? 8.773 -3.922 6.984 1 91.31 222 ARG B CA 1
ATOM 4555 C C . ARG B 1 222 ? 9.07 -5.418 6.922 1 91.31 222 ARG B C 1
ATOM 4557 O O . ARG B 1 222 ? 8.828 -6.141 7.891 1 91.31 222 ARG B O 1
ATOM 4564 N N . GLU B 1 223 ? 9.547 -5.863 5.824 1 91.75 223 GLU B N 1
ATOM 4565 C CA . GLU B 1 223 ? 9.828 -7.285 5.625 1 91.75 223 GLU B CA 1
ATOM 4566 C C . GLU B 1 223 ? 10.914 -7.77 6.582 1 91.75 223 GLU B C 1
ATOM 4568 O O . GLU B 1 223 ? 10.852 -8.898 7.074 1 91.75 223 GLU B O 1
ATOM 4573 N N . PHE B 1 224 ? 11.859 -6.914 6.875 1 93.88 224 PHE B N 1
ATOM 4574 C CA . PHE B 1 224 ? 12.945 -7.277 7.781 1 93.88 224 PHE B CA 1
ATOM 4575 C C . PHE B 1 224 ? 12.555 -6.996 9.227 1 93.88 224 PHE B C 1
ATOM 4577 O O . PHE B 1 224 ? 13.273 -7.379 10.156 1 93.88 224 PHE B O 1
ATOM 4584 N N . GLY B 1 225 ? 11.406 -6.305 9.414 1 91.19 225 GLY B N 1
ATOM 4585 C CA . GLY B 1 225 ? 10.977 -5.934 10.75 1 91.19 225 GLY B CA 1
ATOM 4586 C C . GLY B 1 225 ? 11.898 -4.938 11.43 1 91.19 225 GLY B C 1
ATOM 4587 O O . GLY B 1 225 ? 12.148 -5.027 12.633 1 91.19 225 GLY B O 1
ATOM 4588 N N . ILE B 1 226 ? 12.516 -4.062 10.648 1 94.94 226 ILE B N 1
ATOM 4589 C CA . ILE B 1 226 ? 13.461 -3.086 11.18 1 94.94 226 ILE B CA 1
ATOM 4590 C C . ILE B 1 226 ? 12.844 -1.689 11.117 1 94.94 226 ILE B C 1
ATOM 4592 O O . ILE B 1 226 ? 12.242 -1.313 10.109 1 94.94 226 ILE B O 1
ATOM 4596 N N . GLY B 1 227 ? 12.906 -0.945 12.227 1 95.44 227 GLY B N 1
ATOM 4597 C CA . GLY B 1 227 ? 12.461 0.439 12.203 1 95.44 227 GLY B CA 1
ATOM 4598 C C . GLY B 1 227 ? 13.336 1.331 11.336 1 95.44 227 GLY B C 1
ATOM 4599 O O . GLY B 1 227 ? 14.516 1.045 11.133 1 95.44 227 GLY B O 1
ATOM 4600 N N . ARG B 1 228 ? 12.766 2.387 10.914 1 97 228 ARG B N 1
ATOM 4601 C CA . ARG B 1 228 ? 13.477 3.275 9.992 1 97 228 ARG B CA 1
ATOM 4602 C C . ARG B 1 228 ? 14.719 3.861 10.648 1 97 228 ARG B C 1
ATOM 4604 O O . ARG B 1 228 ? 15.812 3.789 10.086 1 97 228 ARG B O 1
ATOM 4611 N N . HIS B 1 229 ? 14.586 4.477 11.797 1 97.75 229 HIS B N 1
ATOM 4612 C CA . HIS B 1 229 ? 15.727 5.027 12.508 1 97.75 229 HIS B CA 1
ATOM 4613 C C . HIS B 1 229 ? 16.75 3.939 12.836 1 97.75 229 HIS B C 1
ATOM 4615 O O . HIS B 1 229 ? 17.953 4.148 12.68 1 97.75 229 HIS B O 1
ATOM 4621 N N . GLN B 1 230 ? 16.266 2.775 13.297 1 97.38 230 GLN B N 1
ATOM 4622 C CA . GLN B 1 230 ? 17.109 1.623 13.594 1 97.38 230 GLN B CA 1
ATOM 4623 C C . GLN B 1 230 ? 17.938 1.218 12.367 1 97.38 230 GLN B C 1
ATOM 4625 O O . GLN B 1 230 ? 19.125 0.922 12.484 1 97.38 230 GLN B O 1
ATOM 4630 N N . ALA B 1 231 ? 17.312 1.207 11.25 1 98.31 231 ALA B N 1
ATOM 4631 C CA . ALA B 1 231 ? 17.984 0.865 10 1 98.31 231 ALA B CA 1
ATOM 4632 C C . ALA B 1 231 ? 19.172 1.788 9.742 1 98.31 231 ALA B C 1
ATOM 4634 O O . ALA B 1 231 ? 20.25 1.331 9.352 1 98.31 231 ALA B O 1
ATOM 4635 N N . PHE B 1 232 ? 18.953 3.057 9.977 1 98.31 232 PHE B N 1
ATOM 4636 C CA . PHE B 1 232 ? 20 4.035 9.711 1 98.31 232 PHE B CA 1
ATOM 4637 C C . PHE B 1 232 ? 21.156 3.873 10.695 1 98.31 232 PHE B C 1
ATOM 4639 O O . PHE B 1 232 ? 22.312 4.02 10.32 1 98.31 232 PHE B O 1
ATOM 4646 N N . ARG B 1 233 ? 20.859 3.551 11.82 1 97.44 233 ARG B N 1
ATOM 4647 C CA . ARG B 1 233 ? 21.891 3.326 12.828 1 97.44 233 ARG B CA 1
ATOM 4648 C C . ARG B 1 233 ? 22.719 2.098 12.492 1 97.44 233 ARG B C 1
ATOM 4650 O O . ARG B 1 233 ? 23.922 2.066 12.766 1 97.44 233 ARG B O 1
ATOM 4657 N N . LEU B 1 234 ? 22.125 1.094 11.859 1 97.62 234 LEU B N 1
ATOM 4658 C CA . LEU B 1 234 ? 22.75 -0.22 11.766 1 97.62 234 LEU B CA 1
ATOM 4659 C C . LEU B 1 234 ? 23.375 -0.424 10.391 1 97.62 234 LEU B C 1
ATOM 4661 O O . LEU B 1 234 ? 24.312 -1.213 10.242 1 97.62 234 LEU B O 1
ATOM 4665 N N . ILE B 1 235 ? 22.922 0.204 9.352 1 97.88 235 ILE B N 1
ATOM 4666 C CA . ILE B 1 235 ? 23.219 -0.14 7.965 1 97.88 235 ILE B CA 1
ATOM 4667 C C . ILE B 1 235 ? 24.672 0.198 7.656 1 97.88 235 ILE B C 1
ATOM 4669 O O . ILE B 1 235 ? 25.281 -0.39 6.758 1 97.88 235 ILE B O 1
ATOM 4673 N N . GLY B 1 236 ? 25.266 1.15 8.258 1 96.94 236 GLY B N 1
ATOM 4674 C CA . GLY B 1 236 ? 26.625 1.614 7.996 1 96.94 236 GLY B CA 1
ATOM 4675 C C . GLY B 1 236 ? 26.672 3.008 7.398 1 96.94 236 GLY B C 1
ATOM 4676 O O . GLY B 1 236 ? 25.75 3.422 6.699 1 96.94 236 GLY B O 1
ATOM 4677 N N . SER B 1 237 ? 27.75 3.688 7.535 1 95.81 237 SER B N 1
ATOM 4678 C CA . SER B 1 237 ? 27.875 5.098 7.188 1 95.81 237 SER B CA 1
ATOM 4679 C C . SER B 1 237 ? 27.953 5.289 5.676 1 95.81 237 SER B C 1
ATOM 4681 O O . SER B 1 237 ? 27.797 6.406 5.18 1 95.81 237 SER B O 1
ATOM 4683 N N . ASP B 1 238 ? 28.219 4.223 4.992 1 96.88 238 ASP B N 1
ATOM 4684 C CA . ASP B 1 238 ? 28.234 4.309 3.537 1 96.88 238 ASP B CA 1
ATOM 4685 C C . ASP B 1 238 ? 26.828 4.539 2.984 1 96.88 238 ASP B C 1
ATOM 4687 O O . ASP B 1 238 ? 26.656 5.105 1.9 1 96.88 238 ASP B O 1
ATOM 4691 N N . PHE B 1 239 ? 25.797 4.176 3.77 1 98 239 PHE B N 1
ATOM 4692 C CA . PHE B 1 239 ? 24.422 4.32 3.297 1 98 239 PHE B CA 1
ATOM 4693 C C . PHE B 1 239 ? 23.672 5.352 4.129 1 98 239 PHE B C 1
ATOM 4695 O O . PHE B 1 239 ? 22.734 5.973 3.643 1 98 239 PHE B O 1
ATOM 4702 N N . ALA B 1 240 ? 24.062 5.473 5.391 1 98.38 240 ALA B N 1
ATOM 4703 C CA . ALA B 1 240 ? 23.406 6.434 6.266 1 98.38 240 ALA B CA 1
ATOM 4704 C C . ALA B 1 240 ? 24.391 7.074 7.23 1 98.38 240 ALA B C 1
ATOM 4706 O O . ALA B 1 240 ? 25.109 6.375 7.949 1 98.38 240 ALA B O 1
ATOM 4707 N N . ARG B 1 241 ? 24.406 8.352 7.266 1 97.69 241 ARG B N 1
ATOM 4708 C CA . ARG B 1 241 ? 25.312 9.062 8.164 1 97.69 241 ARG B CA 1
ATOM 4709 C C . ARG B 1 241 ? 24.547 10.133 8.953 1 97.69 241 ARG B C 1
ATOM 4711 O O . ARG B 1 241 ? 23.812 10.93 8.375 1 97.69 241 ARG B O 1
ATOM 4718 N N . PRO B 1 242 ? 24.75 10.148 10.25 1 98.19 242 PRO B N 1
ATOM 4719 C CA . PRO B 1 242 ? 24.109 11.211 11.039 1 98.19 242 PRO B CA 1
ATOM 4720 C C . PRO B 1 242 ? 24.719 12.586 10.758 1 98.19 242 PRO B C 1
ATOM 4722 O O . PRO B 1 242 ? 25.906 12.695 10.461 1 98.19 242 PRO B O 1
ATOM 4725 N N . VAL B 1 243 ? 23.922 13.586 10.836 1 98.38 243 VAL B N 1
ATOM 4726 C CA . VAL B 1 243 ? 24.359 14.969 10.703 1 98.38 243 VAL B CA 1
ATOM 4727 C C . VAL B 1 243 ? 23.766 15.805 11.836 1 98.38 243 VAL B C 1
ATOM 4729 O O . VAL B 1 243 ? 23 15.297 12.656 1 98.38 243 VAL B O 1
ATOM 4732 N N . SER B 1 244 ? 24.203 17.062 11.844 1 97.75 244 SER B N 1
ATOM 4733 C CA . SER B 1 244 ? 23.75 17.969 12.891 1 97.75 244 SER B CA 1
ATOM 4734 C C . SER B 1 244 ? 22.234 18.172 12.836 1 97.75 244 SER B C 1
ATOM 4736 O O . SER B 1 244 ? 21.641 18.203 11.758 1 97.75 244 SER B O 1
ATOM 4738 N N . VAL B 1 245 ? 21.609 18.422 13.961 1 96.31 245 VAL B N 1
ATOM 4739 C CA . VAL B 1 245 ? 20.188 18.703 14.039 1 96.31 245 VAL B CA 1
ATOM 4740 C C . VAL B 1 245 ? 19.891 20.062 13.414 1 96.31 245 VAL B C 1
ATOM 4742 O O . VAL B 1 245 ? 18.734 20.406 13.164 1 96.31 245 VAL B O 1
ATOM 4745 N N . GLN B 1 246 ? 20.938 20.797 13.102 1 95.88 246 GLN B N 1
ATOM 4746 C CA . GLN B 1 246 ? 20.781 22.078 12.422 1 95.88 246 GLN B CA 1
ATOM 4747 C C . GLN B 1 246 ? 20.797 21.906 10.906 1 95.88 246 GLN B C 1
ATOM 4749 O O . GLN B 1 246 ? 20.672 22.875 10.156 1 95.88 246 GLN B O 1
ATOM 4754 N N . ALA B 1 247 ? 20.875 20.703 10.539 1 97.56 247 ALA B N 1
ATOM 4755 C CA . ALA B 1 247 ? 21.062 20.375 9.125 1 97.56 247 ALA B CA 1
ATOM 4756 C C . ALA B 1 247 ? 19.891 20.891 8.289 1 97.56 247 ALA B C 1
ATOM 4758 O O . ALA B 1 247 ? 20.078 21.312 7.148 1 97.56 247 ALA B O 1
ATOM 4759 N N . LEU B 1 248 ? 18.703 20.844 8.82 1 98.38 248 LEU B N 1
ATOM 4760 C CA . LEU B 1 248 ? 17.547 21.25 8.039 1 98.38 248 LEU B CA 1
ATOM 4761 C C . LEU B 1 248 ? 17.656 22.719 7.621 1 98.38 248 LEU B C 1
ATOM 4763 O O . LEU B 1 248 ? 17.531 23.031 6.438 1 98.38 248 LEU B O 1
ATOM 4767 N N . ALA B 1 249 ? 17.875 23.562 8.594 1 97.94 249 ALA B N 1
ATOM 4768 C CA . ALA B 1 249 ? 17.984 25 8.32 1 97.94 249 ALA B CA 1
ATOM 4769 C C . ALA B 1 249 ? 19.094 25.281 7.309 1 97.94 249 ALA B C 1
ATOM 4771 O O . ALA B 1 249 ? 18.906 26.062 6.375 1 97.94 249 ALA B O 1
ATOM 4772 N N . LEU B 1 250 ? 20.234 24.656 7.562 1 97.81 250 LEU B N 1
ATOM 4773 C CA . LEU B 1 250 ? 21.359 24.844 6.656 1 97.81 250 LEU B CA 1
ATOM 4774 C C . LEU B 1 250 ? 21.016 24.359 5.254 1 97.81 250 LEU B C 1
ATOM 4776 O O . LEU B 1 250 ? 21.328 25.016 4.262 1 97.81 250 LEU B O 1
ATOM 4780 N N . CYS B 1 251 ? 20.422 23.203 5.191 1 98.62 251 CYS B N 1
ATOM 4781 C CA . CYS B 1 251 ? 20.047 22.609 3.914 1 98.62 251 CYS B CA 1
ATOM 4782 C C . CYS B 1 251 ? 19.109 23.531 3.141 1 98.62 251 CYS B C 1
ATOM 4784 O O . CYS B 1 251 ? 19.312 23.797 1.954 1 98.62 251 CYS B O 1
ATOM 4786 N N . LEU B 1 252 ? 18.062 24.047 3.801 1 98.69 252 LEU B N 1
ATOM 4787 C CA . LEU B 1 252 ? 17.109 24.953 3.17 1 98.69 252 LEU B CA 1
ATOM 4788 C C . LEU B 1 252 ? 17.797 26.219 2.689 1 98.69 252 LEU B C 1
ATOM 4790 O O . LEU B 1 252 ? 17.531 26.688 1.575 1 98.69 252 LEU B O 1
ATOM 4794 N N . ARG B 1 253 ? 18.656 26.781 3.484 1 98.25 253 ARG B N 1
ATOM 4795 C CA . ARG B 1 253 ? 19.359 28.016 3.125 1 98.25 253 ARG B CA 1
ATOM 4796 C C . ARG B 1 253 ? 20.266 27.797 1.916 1 98.25 253 ARG B C 1
ATOM 4798 O O . ARG B 1 253 ? 20.281 28.625 1 1 98.25 253 ARG B O 1
ATOM 4805 N N . LEU B 1 254 ? 20.984 26.703 1.955 1 98.25 254 LEU B N 1
ATOM 4806 C CA . LEU B 1 254 ? 21.875 26.391 0.843 1 98.25 254 LEU B CA 1
ATOM 4807 C C . LEU B 1 254 ? 21.094 26.141 -0.435 1 98.25 254 LEU B C 1
ATOM 4809 O O . LEU B 1 254 ? 21.5 26.562 -1.52 1 98.25 254 LEU B O 1
ATOM 4813 N N . ALA B 1 255 ? 19.969 25.422 -0.296 1 98.62 255 ALA B N 1
ATOM 4814 C CA . ALA B 1 255 ? 19.125 25.188 -1.462 1 98.62 255 ALA B CA 1
ATOM 4815 C C . ALA B 1 255 ? 18.641 26.516 -2.053 1 98.62 255 ALA B C 1
ATOM 4817 O O . ALA B 1 255 ? 18.641 26.688 -3.273 1 98.62 255 ALA B O 1
ATOM 4818 N N . ALA B 1 256 ? 18.234 27.422 -1.186 1 98.44 256 ALA B N 1
ATOM 4819 C CA . ALA B 1 256 ? 17.766 28.734 -1.616 1 98.44 256 ALA B CA 1
ATOM 4820 C C . ALA B 1 256 ? 18.906 29.531 -2.264 1 98.44 256 ALA B C 1
ATOM 4822 O O . ALA B 1 256 ? 18.734 30.094 -3.348 1 98.44 256 ALA B O 1
ATOM 4823 N N . GLN B 1 257 ? 20.031 29.562 -1.641 1 97.81 257 GLN B N 1
ATOM 4824 C CA . GLN B 1 257 ? 21.172 30.344 -2.094 1 97.81 257 GLN B CA 1
ATOM 4825 C C . GLN B 1 257 ? 21.688 29.828 -3.443 1 97.81 257 GLN B C 1
ATOM 4827 O O . GLN B 1 257 ? 22.016 30.641 -4.32 1 97.81 257 GLN B O 1
ATOM 4832 N N . ARG B 1 258 ? 21.672 28.516 -3.561 1 97.31 258 ARG B N 1
ATOM 4833 C CA . ARG B 1 258 ? 22.234 27.906 -4.754 1 97.31 258 ARG B CA 1
ATOM 4834 C C . ARG B 1 258 ? 21.156 27.625 -5.793 1 97.31 258 ARG B C 1
ATOM 4836 O O . ARG B 1 258 ? 21.438 27.078 -6.863 1 97.31 258 ARG B O 1
ATOM 4843 N N . GLN B 1 259 ? 20 27.953 -5.48 1 97 259 GLN B N 1
ATOM 4844 C CA . GLN B 1 259 ? 18.859 27.797 -6.367 1 97 259 GLN B CA 1
ATOM 4845 C C . GLN B 1 259 ? 18.703 26.344 -6.824 1 97 259 GLN B C 1
ATOM 4847 O O . GLN B 1 259 ? 18.562 26.078 -8.016 1 97 259 GLN B O 1
ATOM 4852 N N . VAL B 1 260 ? 18.828 25.469 -5.934 1 97.81 260 VAL B N 1
ATOM 4853 C CA . VAL B 1 260 ? 18.656 24.047 -6.199 1 97.81 260 VAL B CA 1
ATOM 4854 C C . VAL B 1 260 ? 17.219 23.641 -5.91 1 97.81 260 VAL B C 1
ATOM 4856 O O . VAL B 1 260 ? 16.75 23.75 -4.777 1 97.81 260 VAL B O 1
ATOM 4859 N N . PRO B 1 261 ? 16.5 23.188 -6.918 1 97.88 261 PRO B N 1
ATOM 4860 C CA . PRO B 1 261 ? 15.148 22.688 -6.637 1 97.88 261 PRO B CA 1
ATOM 4861 C C . PRO B 1 261 ? 15.156 21.422 -5.785 1 97.88 261 PRO B C 1
ATOM 4863 O O . PRO B 1 261 ? 15.961 20.516 -6.016 1 97.88 261 PRO B O 1
ATOM 4866 N N . ILE B 1 262 ? 14.219 21.375 -4.844 1 98.31 262 ILE B N 1
ATOM 4867 C CA . ILE B 1 262 ? 14.203 20.266 -3.898 1 98.31 262 ILE B CA 1
ATOM 4868 C C . ILE B 1 262 ? 12.797 19.672 -3.816 1 98.31 262 ILE B C 1
ATOM 4870 O O . ILE B 1 262 ? 11.859 20.203 -4.426 1 98.31 262 ILE B O 1
ATOM 4874 N N . MET B 1 263 ? 12.703 18.578 -3.162 1 98 263 MET B N 1
ATOM 4875 C CA . MET B 1 263 ? 11.445 17.953 -2.775 1 98 263 MET B CA 1
ATOM 4876 C C . MET B 1 263 ? 11.328 17.844 -1.259 1 98 263 MET B C 1
ATOM 4878 O O . MET B 1 263 ? 12.281 17.453 -0.583 1 98 263 MET B O 1
ATOM 4882 N N . VAL B 1 264 ? 10.203 18.234 -0.767 1 98.75 264 VAL B N 1
ATOM 4883 C CA . VAL B 1 264 ? 9.961 18.188 0.671 1 98.75 264 VAL B CA 1
ATOM 4884 C C . VAL B 1 264 ? 8.727 17.328 0.958 1 98.75 264 VAL B C 1
ATOM 4886 O O . VAL B 1 264 ? 7.621 17.656 0.507 1 98.75 264 VAL B O 1
ATOM 4889 N N . PHE B 1 265 ? 8.945 16.297 1.704 1 98.38 265 PHE B N 1
ATOM 4890 C CA . PHE B 1 265 ? 7.875 15.367 2.072 1 98.38 265 PHE B CA 1
ATOM 4891 C C . PHE B 1 265 ? 7.473 15.562 3.529 1 98.38 265 PHE B C 1
ATOM 4893 O O . PHE B 1 265 ? 8.297 15.406 4.43 1 98.38 265 PHE B O 1
ATOM 4900 N N . ALA B 1 266 ? 6.297 15.891 3.721 1 98.69 266 ALA B N 1
ATOM 4901 C CA . ALA B 1 266 ? 5.707 15.914 5.059 1 98.69 266 ALA B CA 1
ATOM 4902 C C . ALA B 1 266 ? 4.367 15.18 5.082 1 98.69 266 ALA B C 1
ATOM 4904 O O . ALA B 1 266 ? 3.58 15.289 4.137 1 98.69 266 ALA B O 1
ATOM 4905 N N . GLY B 1 267 ? 4.191 14.453 6.121 1 97.75 267 GLY B N 1
ATOM 4906 C CA . GLY B 1 267 ? 2.924 13.742 6.129 1 97.75 267 GLY B CA 1
ATOM 4907 C C . GLY B 1 267 ? 2.568 13.164 7.488 1 97.75 267 GLY B C 1
ATOM 4908 O O . GLY B 1 267 ? 3.16 13.547 8.5 1 97.75 267 GLY B O 1
ATOM 4909 N N . ASN B 1 268 ? 1.502 12.461 7.527 1 97.81 268 ASN B N 1
ATOM 4910 C CA . ASN B 1 268 ? 0.964 11.703 8.656 1 97.81 268 ASN B CA 1
ATOM 4911 C C . ASN B 1 268 ? 0.462 10.328 8.219 1 97.81 268 ASN B C 1
ATOM 4913 O O . ASN B 1 268 ? 0.853 9.828 7.164 1 97.81 268 ASN B O 1
ATOM 4917 N N . ALA B 1 269 ? -0.338 9.734 9.055 1 96.31 269 ALA B N 1
ATOM 4918 C CA . ALA B 1 269 ? -0.74 8.359 8.781 1 96.31 269 ALA B CA 1
ATOM 4919 C C . ALA B 1 269 ? -1.629 8.281 7.543 1 96.31 269 ALA B C 1
ATOM 4921 O O . ALA B 1 269 ? -1.711 7.23 6.895 1 96.31 269 ALA B O 1
ATOM 4922 N N . GLY B 1 270 ? -2.217 9.359 7.121 1 97.88 270 GLY B N 1
ATOM 4923 C CA . GLY B 1 270 ? -3.23 9.289 6.078 1 97.88 270 GLY B CA 1
ATOM 4924 C C . GLY B 1 270 ? -2.83 10 4.805 1 97.88 270 GLY B C 1
ATOM 4925 O O . GLY B 1 270 ? -3.453 9.812 3.758 1 97.88 270 GLY B O 1
ATOM 4926 N N . CYS B 1 271 ? -1.733 10.797 4.895 1 98.69 271 CYS B N 1
ATOM 4927 C CA . CYS B 1 271 ? -1.424 11.625 3.729 1 98.69 271 CYS B CA 1
ATOM 4928 C C . CYS B 1 271 ? 0.027 12.086 3.76 1 98.69 271 CYS B C 1
ATOM 4930 O O . CYS B 1 271 ? 0.532 12.492 4.809 1 98.69 271 CYS B O 1
ATOM 4932 N N . ILE B 1 272 ? 0.681 11.984 2.65 1 98.38 272 ILE B N 1
ATOM 4933 C CA . ILE B 1 272 ? 1.965 12.633 2.42 1 98.38 272 ILE B CA 1
ATOM 4934 C C . ILE B 1 272 ? 1.806 13.727 1.361 1 98.38 272 ILE B C 1
ATOM 4936 O O . ILE B 1 272 ? 1.283 13.469 0.273 1 98.38 272 ILE B O 1
ATOM 4940 N N . GLN B 1 273 ? 2.168 14.922 1.706 1 98.81 273 GLN B N 1
ATOM 4941 C CA . GLN B 1 273 ? 2.197 16.031 0.755 1 98.81 273 GLN B CA 1
ATOM 4942 C C . GLN B 1 273 ? 3.629 16.375 0.355 1 98.81 273 GLN B C 1
ATOM 4944 O O . GLN B 1 273 ? 4.52 16.422 1.205 1 98.81 273 GLN B O 1
ATOM 4949 N N . ILE B 1 274 ? 3.812 16.594 -0.901 1 98.19 274 ILE B N 1
ATOM 4950 C CA . ILE B 1 274 ? 5.16 16.781 -1.428 1 98.19 274 ILE B CA 1
ATOM 4951 C C . ILE B 1 274 ? 5.246 18.109 -2.17 1 98.19 274 ILE B C 1
ATOM 4953 O O . ILE B 1 274 ? 4.41 18.406 -3.023 1 98.19 274 ILE B O 1
ATOM 4957 N N . HIS B 1 275 ? 6.168 18.891 -1.81 1 98.62 275 HIS B N 1
ATOM 4958 C CA . HIS B 1 275 ? 6.566 20.047 -2.611 1 98.62 275 HIS B CA 1
ATOM 4959 C C . HIS B 1 275 ? 7.719 19.703 -3.547 1 98.62 275 HIS B C 1
ATOM 4961 O O . HIS B 1 275 ? 8.68 19.047 -3.137 1 98.62 275 HIS B O 1
ATOM 4967 N N . THR B 1 276 ? 7.609 20.109 -4.723 1 97.38 276 THR B N 1
ATOM 4968 C CA . THR B 1 276 ? 8.703 20 -5.684 1 97.38 276 THR B CA 1
ATOM 4969 C C . THR B 1 276 ? 9.016 21.344 -6.316 1 97.38 276 THR B C 1
ATOM 4971 O O . THR B 1 276 ? 8.148 21.969 -6.93 1 97.38 276 THR B O 1
ATOM 4974 N N . GLY B 1 277 ? 10.203 21.797 -6.191 1 97 277 GLY B N 1
ATOM 4975 C CA . GLY B 1 277 ? 10.609 23.062 -6.758 1 97 277 GLY B CA 1
ATOM 4976 C C . GLY B 1 277 ? 11.609 23.812 -5.898 1 97 277 GLY B C 1
ATOM 4977 O O . GLY B 1 277 ? 12.094 23.281 -4.898 1 97 277 GLY B O 1
ATOM 4978 N N . PRO B 1 278 ? 11.945 24.984 -6.344 1 97.31 278 PRO B N 1
ATOM 4979 C CA . PRO B 1 278 ? 12.875 25.797 -5.551 1 97.31 278 PRO B CA 1
ATOM 4980 C C . PRO B 1 278 ? 12.227 26.344 -4.277 1 97.31 278 PRO B C 1
ATOM 4982 O O . PRO B 1 278 ? 11 26.344 -4.148 1 97.31 278 PRO B O 1
ATOM 4985 N N . VAL B 1 279 ? 13.008 26.656 -3.322 1 98.56 279 VAL B N 1
ATOM 4986 C CA . VAL B 1 279 ? 12.625 27.438 -2.15 1 98.56 279 VAL B CA 1
ATOM 4987 C C . VAL B 1 279 ? 13.461 28.719 -2.082 1 98.56 279 VAL B C 1
ATOM 4989 O O . VAL B 1 279 ? 14.633 28.719 -2.463 1 98.56 279 VAL B O 1
ATOM 4992 N N . GLU B 1 280 ? 12.883 29.781 -1.541 1 98.25 280 GLU B N 1
ATOM 4993 C CA . GLU B 1 280 ? 13.57 31.062 -1.619 1 98.25 280 GLU B CA 1
ATOM 4994 C C . GLU B 1 280 ? 13.617 31.75 -0.256 1 98.25 280 GLU B C 1
ATOM 4996 O O . GLU B 1 280 ? 14.695 32.094 0.228 1 98.25 280 GLU B O 1
ATOM 5001 N N . ARG B 1 281 ? 12.469 31.938 0.341 1 98.5 281 ARG B N 1
ATOM 5002 C CA . ARG B 1 281 ? 12.406 32.719 1.58 1 98.5 281 ARG B CA 1
ATOM 5003 C C . ARG B 1 281 ? 12.453 31.781 2.797 1 98.5 281 ARG B C 1
ATOM 5005 O O . ARG B 1 281 ? 11.43 31.25 3.219 1 98.5 281 ARG B O 1
ATOM 5012 N N . ILE B 1 282 ? 13.594 31.734 3.361 1 98.5 282 ILE B N 1
ATOM 5013 C CA . ILE B 1 282 ? 13.812 30.938 4.559 1 98.5 282 ILE B CA 1
ATOM 5014 C C . ILE B 1 282 ? 13.875 31.844 5.785 1 98.5 282 ILE B C 1
ATOM 5016 O O . ILE B 1 282 ? 14.734 32.719 5.871 1 98.5 282 ILE B O 1
ATOM 5020 N N . GLU B 1 283 ? 12.992 31.594 6.777 1 97.75 283 GLU B N 1
ATOM 5021 C CA . GLU B 1 283 ? 12.891 32.5 7.91 1 97.75 283 GLU B CA 1
ATOM 5022 C C . GLU B 1 283 ? 12.766 31.75 9.227 1 97.75 283 GLU B C 1
ATOM 5024 O O . GLU B 1 283 ? 11.789 31.016 9.438 1 97.75 283 GLU B O 1
ATOM 5029 N N . PRO B 1 284 ? 13.695 31.922 10.078 1 96.5 284 PRO B N 1
ATOM 5030 C CA . PRO B 1 284 ? 13.5 31.391 11.438 1 96.5 284 PRO B CA 1
ATOM 5031 C C . PRO B 1 284 ? 12.555 32.25 12.273 1 96.5 284 PRO B C 1
ATOM 5033 O O . PRO B 1 284 ? 12.594 33.469 12.188 1 96.5 284 PRO B O 1
ATOM 5036 N N . THR B 1 285 ? 11.648 31.672 12.922 1 96.12 285 THR B N 1
ATOM 5037 C CA . THR B 1 285 ? 10.758 32.312 13.875 1 96.12 285 THR B CA 1
ATOM 5038 C C . THR B 1 285 ? 10.641 31.516 15.156 1 96.12 285 THR B C 1
ATOM 5040 O O . THR B 1 285 ? 9.867 30.562 15.234 1 96.12 285 THR B O 1
ATOM 5043 N N . GLY B 1 286 ? 11.305 31.969 16.25 1 95.62 286 GLY B N 1
ATOM 5044 C CA . GLY B 1 286 ? 11.344 31.172 17.453 1 95.62 286 GLY B CA 1
ATOM 5045 C C . GLY B 1 286 ? 11.898 29.781 17.234 1 95.62 286 GLY B C 1
ATOM 5046 O O . GLY B 1 286 ? 12.977 29.625 16.656 1 95.62 286 GLY B O 1
ATOM 5047 N N . PRO B 1 287 ? 11.133 28.828 17.719 1 95.88 287 PRO B N 1
ATOM 5048 C CA . PRO B 1 287 ? 11.617 27.453 17.562 1 95.88 287 PRO B CA 1
ATOM 5049 C C . PRO B 1 287 ? 11.359 26.875 16.172 1 95.88 287 PRO B C 1
ATOM 5051 O O . PRO B 1 287 ? 11.695 25.719 15.898 1 95.88 287 PRO B O 1
ATOM 5054 N N . TRP B 1 288 ? 10.773 27.703 15.266 1 97.06 288 TRP B N 1
ATOM 5055 C CA . TRP B 1 288 ? 10.375 27.234 13.945 1 97.06 288 TRP B CA 1
ATOM 5056 C C . TRP B 1 288 ? 11.375 27.656 12.883 1 97.06 288 TRP B C 1
ATOM 5058 O O . TRP B 1 288 ? 12.023 28.703 13.016 1 97.06 288 TRP B O 1
ATOM 5068 N N . ILE B 1 289 ? 11.625 26.875 11.891 1 98.38 289 ILE B N 1
ATOM 5069 C CA . ILE B 1 289 ? 12.18 27.281 10.602 1 98.38 289 ILE B CA 1
ATOM 5070 C C . ILE B 1 289 ? 11.094 27.219 9.531 1 98.38 289 ILE B C 1
ATOM 5072 O O . ILE B 1 289 ? 10.297 26.281 9.508 1 98.38 289 ILE B O 1
ATOM 5076 N N . ASN B 1 290 ? 11.016 28.266 8.711 1 98.5 290 ASN B N 1
ATOM 5077 C CA . ASN B 1 290 ? 9.898 28.406 7.777 1 98.5 290 ASN B CA 1
ATOM 5078 C C . ASN B 1 290 ? 10.383 28.641 6.352 1 98.5 290 ASN B C 1
ATOM 5080 O O . ASN B 1 290 ? 11.398 29.312 6.145 1 98.5 290 ASN B O 1
ATOM 5084 N N . VAL B 1 291 ? 9.781 28.016 5.445 1 98.81 291 VAL B N 1
ATOM 5085 C CA . VAL B 1 291 ? 9.742 28.484 4.066 1 98.81 291 VAL B CA 1
ATOM 5086 C C . VAL B 1 291 ? 8.469 29.297 3.832 1 98.81 291 VAL B C 1
ATOM 5088 O O . VAL B 1 291 ? 7.359 28.797 4.043 1 98.81 291 VAL B O 1
ATOM 5091 N N . LEU B 1 292 ? 8.586 30.516 3.457 1 98.31 292 LEU B N 1
ATOM 5092 C CA . LEU B 1 292 ? 7.453 31.406 3.25 1 98.31 292 LEU B CA 1
ATOM 5093 C C . LEU B 1 292 ? 7.395 31.891 1.805 1 98.31 292 LEU B C 1
ATOM 5095 O O . LEU B 1 292 ? 7.391 33.094 1.549 1 98.31 292 LEU B O 1
ATOM 5099 N N . ASP B 1 293 ? 7.328 31 0.893 1 98.31 293 ASP B N 1
ATOM 5100 C CA . ASP B 1 293 ? 7.215 31.312 -0.529 1 98.31 293 ASP B CA 1
ATOM 5101 C C . ASP B 1 293 ? 5.754 31.484 -0.938 1 98.31 293 ASP B C 1
ATOM 5103 O O . ASP B 1 293 ? 4.848 31.047 -0.219 1 98.31 293 ASP B O 1
ATOM 5107 N N . PRO B 1 294 ? 5.441 32.125 -2.029 1 96.12 294 PRO B N 1
ATOM 5108 C CA . PRO B 1 294 ? 4.066 32.438 -2.412 1 96.12 294 PRO B CA 1
ATOM 5109 C C . PRO B 1 294 ? 3.186 31.203 -2.562 1 96.12 294 PRO B C 1
ATOM 5111 O O . PRO B 1 294 ? 2.002 31.234 -2.217 1 96.12 294 PRO B O 1
ATOM 5114 N N . ARG B 1 295 ? 3.676 30.109 -3.029 1 97.06 295 ARG B N 1
ATOM 5115 C CA . ARG B 1 295 ? 2.828 28.953 -3.299 1 97.06 295 ARG B CA 1
ATOM 5116 C C . ARG B 1 295 ? 3.232 27.766 -2.434 1 97.06 295 ARG B C 1
ATOM 5118 O O . ARG B 1 295 ? 2.736 26.656 -2.629 1 97.06 295 ARG B O 1
ATOM 5125 N N . PHE B 1 296 ? 4.203 28.016 -1.574 1 98.5 296 PHE B N 1
ATOM 5126 C CA . PHE B 1 296 ? 4.664 26.953 -0.698 1 98.5 296 PHE B CA 1
ATOM 5127 C C . PHE B 1 296 ? 5.09 27.5 0.656 1 98.5 296 PHE B C 1
ATOM 5129 O O . PHE B 1 296 ? 6.008 28.328 0.735 1 98.5 296 PHE B O 1
ATOM 5136 N N . ASN B 1 297 ? 4.41 27.031 1.687 1 98.69 297 ASN B N 1
ATOM 5137 C CA . ASN B 1 297 ? 4.801 27.312 3.062 1 98.69 297 ASN B CA 1
ATOM 5138 C C . ASN B 1 297 ? 5.137 26.047 3.832 1 98.69 297 ASN B C 1
ATOM 5140 O O . ASN B 1 297 ? 4.41 25.047 3.742 1 98.69 297 ASN B O 1
ATOM 5144 N N . LEU B 1 298 ? 6.211 26.109 4.5 1 98.81 298 LEU B N 1
ATOM 5145 C CA . LEU B 1 298 ? 6.66 25.031 5.383 1 98.81 298 LEU B CA 1
ATOM 5146 C C . LEU B 1 298 ? 7 25.578 6.766 1 98.81 298 LEU B C 1
ATOM 5148 O O . LEU B 1 298 ? 7.676 26.609 6.887 1 98.81 298 LEU B O 1
ATOM 5152 N N . HIS B 1 299 ? 6.449 25.016 7.754 1 98.5 299 HIS B N 1
ATOM 5153 C CA . HIS B 1 299 ? 6.789 25.312 9.141 1 98.5 299 HIS B CA 1
ATOM 5154 C C . HIS B 1 299 ? 7.305 24.078 9.859 1 98.5 299 HIS B C 1
ATOM 5156 O O . HIS B 1 299 ? 6.602 23.062 9.945 1 98.5 299 HIS B O 1
ATOM 5162 N N . VAL B 1 300 ? 8.531 24.141 10.336 1 98.75 300 VAL B N 1
ATOM 5163 C CA . VAL B 1 300 ? 9.102 22.969 10.992 1 98.75 300 VAL B CA 1
ATOM 5164 C C . VAL B 1 300 ? 9.664 23.359 12.359 1 98.75 300 VAL B C 1
ATOM 5166 O O . VAL B 1 300 ? 10.375 24.359 12.477 1 98.75 300 VAL B O 1
ATOM 5169 N N . ARG B 1 301 ? 9.297 22.594 13.375 1 98 301 ARG B N 1
ATOM 5170 C CA . ARG B 1 301 ? 9.859 22.766 14.711 1 98 301 ARG B CA 1
ATOM 5171 C C . ARG B 1 301 ? 11.312 22.281 14.758 1 98 301 ARG B C 1
ATOM 5173 O O . ARG B 1 301 ? 11.57 21.094 14.938 1 98 301 ARG B O 1
ATOM 5180 N N . GLN B 1 302 ? 12.242 23.219 14.742 1 96.94 302 GLN B N 1
ATOM 5181 C CA . GLN B 1 302 ? 13.656 22.859 14.766 1 96.94 302 GLN B CA 1
ATOM 5182 C C . GLN B 1 302 ? 14.047 22.234 16.109 1 96.94 302 GLN B C 1
ATOM 5184 O O . GLN B 1 302 ? 14.906 21.359 16.156 1 96.94 302 GLN B O 1
ATOM 5189 N N . ASP B 1 303 ? 13.43 22.719 17.141 1 96.88 303 ASP B N 1
ATOM 5190 C CA . ASP B 1 303 ? 13.773 22.297 18.5 1 96.88 303 ASP B CA 1
ATOM 5191 C C . ASP B 1 303 ? 13.32 20.859 18.75 1 96.88 303 ASP B C 1
ATOM 5193 O O . ASP B 1 303 ? 13.672 20.25 19.766 1 96.88 303 ASP B O 1
ATOM 5197 N N . ARG B 1 304 ? 12.586 20.281 17.828 1 97.69 304 ARG B N 1
ATOM 5198 C CA . ARG B 1 304 ? 12.055 18.922 18.016 1 97.69 304 ARG B CA 1
ATOM 5199 C C . ARG B 1 304 ? 12.805 17.922 17.156 1 97.69 304 ARG B C 1
ATOM 5201 O O . ARG B 1 304 ? 12.484 16.734 17.156 1 97.69 304 ARG B O 1
ATOM 5208 N N . ILE B 1 305 ? 13.812 18.391 16.438 1 98.25 305 ILE B N 1
ATOM 5209 C CA . ILE B 1 305 ? 14.672 17.484 15.695 1 98.25 305 ILE B CA 1
ATOM 5210 C C . ILE B 1 305 ? 15.648 16.797 16.656 1 98.25 305 ILE B C 1
ATOM 5212 O O . ILE B 1 305 ? 16.578 17.438 17.156 1 98.25 305 ILE B O 1
ATOM 5216 N N . ALA B 1 306 ? 15.43 15.547 16.922 1 98.12 306 ALA B N 1
ATOM 5217 C CA . ALA B 1 306 ? 16.297 14.789 17.812 1 98.12 306 ALA B CA 1
ATOM 5218 C C . ALA B 1 306 ? 17.5 14.227 17.062 1 98.12 306 ALA B C 1
ATOM 5220 O O . ALA B 1 306 ? 18.594 14.094 17.641 1 98.12 306 ALA B O 1
ATOM 5221 N N . SER B 1 307 ? 17.297 13.844 15.844 1 98 307 SER B N 1
ATOM 5222 C CA . SER B 1 307 ? 18.391 13.391 14.984 1 98 307 SER B CA 1
ATOM 5223 C C . SER B 1 307 ? 18.078 13.648 13.516 1 98 307 SER B C 1
ATOM 5225 O O . SER B 1 307 ? 16.922 13.789 13.141 1 98 307 SER B O 1
ATOM 5227 N N . ALA B 1 308 ? 19.047 13.781 12.734 1 98.62 308 ALA B N 1
ATOM 5228 C CA . ALA B 1 308 ? 19 13.984 11.289 1 98.62 308 ALA B CA 1
ATOM 5229 C C . ALA B 1 308 ? 19.984 13.086 10.57 1 98.62 308 ALA B C 1
ATOM 5231 O O . ALA B 1 308 ? 21.094 12.852 11.062 1 98.62 308 ALA B O 1
ATOM 5232 N N . TRP B 1 309 ? 19.609 12.555 9.43 1 98.75 309 TRP B N 1
ATOM 5233 C CA . TRP B 1 309 ? 20.422 11.578 8.727 1 98.75 309 TRP B CA 1
ATOM 5234 C C . TRP B 1 309 ? 20.469 11.883 7.234 1 98.75 309 TRP B C 1
ATOM 5236 O O . TRP B 1 309 ? 19.453 12.242 6.633 1 98.75 309 TRP B O 1
ATOM 5246 N N . VAL B 1 310 ? 21.641 11.789 6.648 1 98.75 310 VAL B N 1
ATOM 5247 C CA . VAL B 1 310 ? 21.797 11.695 5.199 1 98.75 310 VAL B CA 1
ATOM 5248 C C . VAL B 1 310 ? 21.797 10.234 4.773 1 98.75 310 VAL B C 1
ATOM 5250 O O . VAL B 1 310 ? 22.641 9.453 5.227 1 98.75 310 VAL B O 1
ATOM 5253 N N . VAL B 1 311 ? 20.891 9.867 3.945 1 98.56 311 VAL B N 1
ATOM 5254 C CA . VAL B 1 311 ? 20.672 8.461 3.605 1 98.56 311 VAL B CA 1
ATOM 5255 C C . VAL B 1 311 ? 20.828 8.266 2.1 1 98.56 311 VAL B C 1
ATOM 5257 O O . VAL B 1 311 ? 20.312 9.055 1.308 1 98.56 311 VAL B O 1
ATOM 5260 N N . ARG B 1 312 ? 21.5 7.258 1.685 1 97.81 312 ARG B N 1
ATOM 5261 C CA . ARG B 1 312 ? 21.734 6.906 0.288 1 97.81 312 ARG B CA 1
ATOM 5262 C C . ARG B 1 312 ? 21.047 5.594 -0.069 1 97.81 312 ARG B C 1
ATOM 5264 O O . ARG B 1 312 ? 21.234 4.578 0.6 1 97.81 312 ARG B O 1
ATOM 5271 N N . LYS B 1 313 ? 20.266 5.617 -1.046 1 96.38 313 LYS B N 1
ATOM 5272 C CA . LYS B 1 313 ? 19.531 4.445 -1.515 1 96.38 313 LYS B CA 1
ATOM 5273 C C . LYS B 1 313 ? 19.828 4.168 -2.986 1 96.38 313 LYS B C 1
ATOM 5275 O O . LYS B 1 313 ? 19.578 5.02 -3.846 1 96.38 313 LYS B O 1
ATOM 5280 N N . PRO B 1 314 ? 20.297 2.994 -3.32 1 94.62 314 PRO B N 1
ATOM 5281 C CA . PRO B 1 314 ? 20.469 2.637 -4.73 1 94.62 314 PRO B CA 1
ATOM 5282 C C . PRO B 1 314 ? 19.141 2.512 -5.477 1 94.62 314 PRO B C 1
ATOM 5284 O O . PRO B 1 314 ? 18.141 2.08 -4.898 1 94.62 314 PRO B O 1
ATOM 5287 N N . THR B 1 315 ? 19.109 2.932 -6.707 1 90.94 315 THR B N 1
ATOM 5288 C CA . THR B 1 315 ? 18.016 2.711 -7.645 1 90.94 315 THR B CA 1
ATOM 5289 C C . THR B 1 315 ? 18.547 2.377 -9.031 1 90.94 315 THR B C 1
ATOM 5291 O O . THR B 1 315 ? 19.766 2.439 -9.266 1 90.94 315 THR B O 1
ATOM 5294 N N . ARG B 1 316 ? 17.703 2.061 -9.961 1 86.12 316 ARG B N 1
ATOM 5295 C CA . ARG B 1 316 ? 18.094 1.769 -11.336 1 86.12 316 ARG B CA 1
ATOM 5296 C C . ARG B 1 316 ? 18.719 2.996 -12 1 86.12 316 ARG B C 1
ATOM 5298 O O . ARG B 1 316 ? 19.578 2.871 -12.867 1 86.12 316 ARG B O 1
ATOM 5305 N N . GLU B 1 317 ? 18.312 4.172 -11.508 1 85.38 317 GLU B N 1
ATOM 5306 C CA . GLU B 1 317 ? 18.766 5.426 -12.094 1 85.38 317 GLU B CA 1
ATOM 5307 C C . GLU B 1 317 ? 20.016 5.949 -11.375 1 85.38 317 GLU B C 1
ATOM 5309 O O . GLU B 1 317 ? 20.547 7 -11.734 1 85.38 317 GLU B O 1
ATOM 5314 N N . GLY B 1 318 ? 20.406 5.242 -10.445 1 89.44 318 GLY B N 1
ATOM 5315 C CA . GLY B 1 318 ? 21.5 5.691 -9.609 1 89.44 318 GLY B CA 1
ATOM 5316 C C . GLY B 1 318 ? 21.109 5.863 -8.148 1 89.44 318 GLY B C 1
ATOM 5317 O O . GLY B 1 318 ? 20 5.52 -7.758 1 89.44 318 GLY B O 1
ATOM 5318 N N . VAL B 1 319 ? 22.016 6.438 -7.469 1 93.81 319 VAL B N 1
ATOM 5319 C CA . VAL B 1 319 ? 21.797 6.613 -6.035 1 93.81 319 VAL B CA 1
ATOM 5320 C C . VAL B 1 319 ? 20.906 7.832 -5.797 1 93.81 319 VAL B C 1
ATOM 5322 O O . VAL B 1 319 ? 21.078 8.867 -6.441 1 93.81 319 VAL B O 1
ATOM 5325 N N . VAL B 1 320 ? 19.984 7.695 -4.957 1 95.06 320 VAL B N 1
ATOM 5326 C CA . VAL B 1 320 ? 19.156 8.789 -4.48 1 95.06 320 VAL B CA 1
ATOM 5327 C C . VAL B 1 320 ? 19.484 9.102 -3.023 1 95.06 320 VAL B C 1
ATOM 5329 O O . VAL B 1 320 ? 19.531 8.203 -2.184 1 95.06 320 VAL B O 1
ATOM 5332 N N . THR B 1 321 ? 19.719 10.336 -2.76 1 97.44 321 THR B N 1
ATOM 5333 C CA . THR B 1 321 ? 20.125 10.758 -1.423 1 97.44 321 THR B CA 1
ATOM 5334 C C . THR B 1 321 ? 19.062 11.633 -0.781 1 97.44 321 THR B C 1
ATOM 5336 O O . THR B 1 321 ? 18.453 12.477 -1.45 1 97.44 321 THR B O 1
ATOM 5339 N N . SER B 1 322 ? 18.797 11.422 0.544 1 98.19 322 SER B N 1
ATOM 5340 C CA . SER B 1 322 ? 17.797 12.203 1.257 1 98.19 322 SER B CA 1
ATOM 5341 C C . SER B 1 322 ? 18.344 12.727 2.584 1 98.19 322 SER B C 1
ATOM 5343 O O . SER B 1 322 ? 19.328 12.211 3.102 1 98.19 322 SER B O 1
ATOM 5345 N N . LEU B 1 323 ? 17.797 13.812 3.037 1 98.81 323 LEU B N 1
ATOM 5346 C CA . LEU B 1 323 ? 17.891 14.25 4.426 1 98.81 323 LEU B CA 1
ATOM 5347 C C . LEU B 1 323 ? 16.609 13.891 5.188 1 98.81 323 LEU B C 1
ATOM 5349 O O . LEU B 1 323 ? 15.516 14.289 4.797 1 98.81 323 LEU B O 1
ATOM 5353 N N . GLU B 1 324 ? 16.781 13.156 6.238 1 98.62 324 GLU B N 1
ATOM 5354 C CA . GLU B 1 324 ? 15.617 12.68 6.984 1 98.62 324 GLU B CA 1
ATOM 5355 C C . GLU B 1 324 ? 15.703 13.078 8.453 1 98.62 324 GLU B C 1
ATOM 5357 O O . GLU B 1 324 ? 16.766 12.945 9.078 1 98.62 324 GLU B O 1
ATOM 5362 N N . LEU B 1 325 ? 14.625 13.578 8.961 1 98.81 325 LEU B N 1
ATOM 5363 C CA . LEU B 1 325 ? 14.594 14.117 10.32 1 98.81 325 LEU B CA 1
ATOM 5364 C C . LEU B 1 325 ? 13.727 13.25 11.227 1 98.81 325 LEU B C 1
ATOM 5366 O O . LEU B 1 325 ? 12.664 12.773 10.805 1 98.81 325 LEU B O 1
ATOM 5370 N N . PHE B 1 326 ? 14.188 13.07 12.484 1 98.5 326 PHE B N 1
ATOM 5371 C CA . PHE B 1 326 ? 13.508 12.242 13.469 1 98.5 326 PHE B CA 1
ATOM 5372 C C . PHE B 1 326 ? 13.281 13.016 14.758 1 98.5 326 PHE B C 1
ATOM 5374 O O . PHE B 1 326 ? 14.094 13.859 15.141 1 98.5 326 PHE B O 1
ATOM 5381 N N . ASP B 1 327 ? 12.188 12.711 15.406 1 98.19 327 ASP B N 1
ATOM 5382 C CA . ASP B 1 327 ? 11.922 13.312 16.703 1 98.19 327 ASP B CA 1
ATOM 5383 C C . ASP B 1 327 ? 12.477 12.445 17.828 1 98.19 327 ASP B C 1
ATOM 5385 O O . ASP B 1 327 ? 13.219 11.492 17.578 1 98.19 327 ASP B O 1
ATOM 5389 N N . ALA B 1 328 ? 12.188 12.805 19.062 1 97.31 328 ALA B N 1
ATOM 5390 C CA . ALA B 1 328 ? 12.766 12.148 20.234 1 97.31 328 ALA B CA 1
ATOM 5391 C C . ALA B 1 328 ? 12.266 10.711 20.359 1 97.31 328 ALA B C 1
ATOM 5393 O O . ALA B 1 328 ? 12.883 9.891 21.047 1 97.31 328 ALA B O 1
ATOM 5394 N N . GLU B 1 329 ? 11.18 10.375 19.734 1 94.44 329 GLU B N 1
ATOM 5395 C CA . GLU B 1 329 ? 10.633 9.023 19.75 1 94.44 329 GLU B CA 1
ATOM 5396 C C . GLU B 1 329 ? 11.07 8.234 18.531 1 94.44 329 GLU B C 1
ATOM 5398 O O . GLU B 1 329 ? 10.539 7.156 18.25 1 94.44 329 GLU B O 1
ATOM 5403 N N . ASP B 1 330 ? 11.945 8.781 17.703 1 95.38 330 ASP B N 1
ATOM 5404 C CA . ASP B 1 330 ? 12.531 8.164 16.531 1 95.38 330 ASP B CA 1
ATOM 5405 C C . ASP B 1 330 ? 11.508 8.047 15.398 1 95.38 330 ASP B C 1
ATOM 5407 O O . ASP B 1 330 ? 11.562 7.113 14.594 1 95.38 330 ASP B O 1
ATOM 5411 N N . ARG B 1 331 ? 10.578 8.961 15.453 1 95.31 331 ARG B N 1
ATOM 5412 C CA . ARG B 1 331 ? 9.609 9.047 14.367 1 95.31 331 ARG B CA 1
ATOM 5413 C C . ARG B 1 331 ? 10.07 10.039 13.305 1 95.31 331 ARG B C 1
ATOM 5415 O O . ARG B 1 331 ? 10.438 11.172 13.625 1 95.31 331 ARG B O 1
ATOM 5422 N N . GLN B 1 332 ? 10.102 9.5 12.086 1 97.62 332 GLN B N 1
ATOM 5423 C CA . GLN B 1 332 ? 10.453 10.383 10.977 1 97.62 332 GLN B CA 1
ATOM 5424 C C . GLN B 1 332 ? 9.336 11.375 10.688 1 97.62 332 GLN B C 1
ATOM 5426 O O . GLN B 1 332 ? 8.172 10.984 10.547 1 97.62 332 GLN B O 1
ATOM 5431 N N . PHE B 1 333 ? 9.641 12.68 10.594 1 98 333 PHE B N 1
ATOM 5432 C CA . PHE B 1 333 ? 8.523 13.594 10.391 1 98 333 PHE B CA 1
ATOM 5433 C C . PHE B 1 333 ? 8.773 14.508 9.195 1 98 333 PHE B C 1
ATOM 5435 O O . PHE B 1 333 ? 7.875 15.227 8.766 1 98 333 PHE B O 1
ATOM 5442 N N . LEU B 1 334 ? 9.992 14.461 8.586 1 98.75 334 LEU B N 1
ATOM 5443 C CA . LEU B 1 334 ? 10.289 15.25 7.395 1 98.75 334 LEU B CA 1
ATOM 5444 C C . LEU B 1 334 ? 11.414 14.609 6.586 1 98.75 334 LEU B C 1
ATOM 5446 O O . LEU B 1 334 ? 12.383 14.094 7.16 1 98.75 334 LEU B O 1
ATOM 5450 N N . GLN B 1 335 ? 11.258 14.672 5.305 1 98.25 335 GLN B N 1
ATOM 5451 C CA . GLN B 1 335 ? 12.305 14.211 4.391 1 98.25 335 GLN B CA 1
ATOM 5452 C C . GLN B 1 335 ? 12.508 15.203 3.25 1 98.25 335 GLN B C 1
ATOM 5454 O O . GLN B 1 335 ? 11.547 15.797 2.756 1 98.25 335 GLN B O 1
ATOM 5459 N N . LEU B 1 336 ? 13.727 15.367 2.863 1 98.75 336 LEU B N 1
ATOM 5460 C CA . LEU B 1 336 ? 14.07 16.219 1.731 1 98.75 336 LEU B CA 1
ATOM 5461 C C . LEU B 1 336 ? 14.875 15.453 0.692 1 98.75 336 LEU B C 1
ATOM 5463 O O . LEU B 1 336 ? 15.742 14.648 1.044 1 98.75 336 LEU B O 1
ATOM 5467 N N . PHE B 1 337 ? 14.625 15.734 -0.504 1 97.81 337 PHE B N 1
ATOM 5468 C CA . PHE B 1 337 ? 15.352 15.234 -1.665 1 97.81 337 PHE B CA 1
ATOM 5469 C C . PHE B 1 337 ? 15.68 16.359 -2.633 1 97.81 337 PHE B C 1
ATOM 5471 O O . PHE B 1 337 ? 15.094 17.453 -2.545 1 97.81 337 PHE B O 1
ATOM 5478 N N . GLY B 1 338 ? 16.641 16.047 -3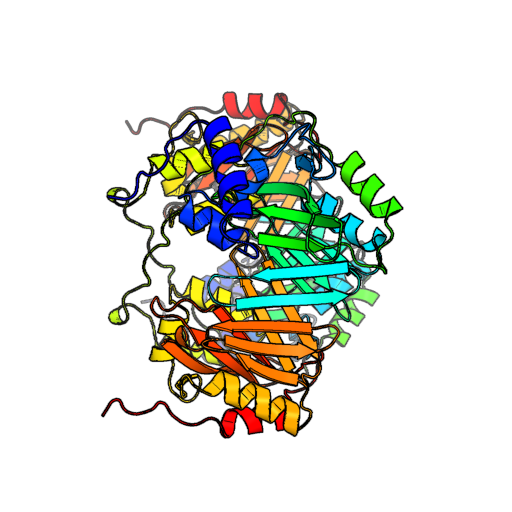.535 1 97.06 338 GLY B N 1
ATOM 5479 C CA . GLY B 1 338 ? 16.688 16.859 -4.738 1 97.06 338 GLY B CA 1
ATOM 5480 C C . GLY B 1 338 ? 15.586 16.531 -5.73 1 97.06 338 GLY B C 1
ATOM 5481 O O . GLY B 1 338 ? 15.117 15.398 -5.789 1 97.06 338 GLY B O 1
ATOM 5482 N N . GLU B 1 339 ? 15.188 17.594 -6.395 1 95.56 339 GLU B N 1
ATOM 5483 C CA . GLU B 1 339 ? 14.18 17.344 -7.418 1 95.56 339 GLU B CA 1
ATOM 5484 C C . GLU B 1 339 ? 14.641 16.266 -8.398 1 95.56 339 GLU B C 1
ATOM 5486 O O . GLU B 1 339 ? 15.766 16.312 -8.898 1 95.56 339 GLU B O 1
ATOM 5491 N N . ARG B 1 340 ? 13.727 15.328 -8.562 1 86.06 340 ARG B N 1
ATOM 5492 C CA . ARG B 1 340 ? 14.023 14.234 -9.477 1 86.06 340 ARG B CA 1
ATOM 5493 C C . ARG B 1 340 ? 12.969 14.141 -10.578 1 86.06 340 ARG B C 1
ATOM 5495 O O . ARG B 1 340 ? 11.781 14.344 -10.328 1 86.06 340 ARG B O 1
ATOM 5502 N N . ARG B 1 341 ? 13.461 14.023 -11.734 1 72.44 341 ARG B N 1
ATOM 5503 C CA . ARG B 1 341 ? 12.594 13.727 -12.875 1 72.44 341 ARG B CA 1
ATOM 5504 C C . ARG B 1 341 ? 12.867 12.336 -13.43 1 72.44 341 ARG B C 1
ATOM 5506 O O . ARG B 1 341 ? 14.016 11.875 -13.422 1 72.44 341 ARG B O 1
ATOM 5513 N N . GLY B 1 342 ? 11.836 11.617 -13.672 1 66.25 342 GLY B N 1
ATOM 5514 C CA . GLY B 1 342 ? 11.938 10.25 -14.148 1 66.25 342 GLY B CA 1
ATOM 5515 C C . GLY B 1 342 ? 13.062 10.047 -15.148 1 66.25 342 GLY B C 1
ATOM 5516 O O . GLY B 1 342 ? 13.258 10.875 -16.047 1 66.25 342 GLY B O 1
ATOM 5517 N N . GLY B 1 343 ? 13.938 9.055 -14.883 1 68.81 343 GLY B N 1
ATOM 5518 C CA . GLY B 1 343 ? 14.945 8.602 -15.828 1 68.81 343 GLY B CA 1
ATOM 5519 C C . GLY B 1 343 ? 16.266 9.352 -15.703 1 68.81 343 GLY B C 1
ATOM 5520 O O . GLY B 1 343 ? 17.234 9.031 -16.391 1 68.81 343 GLY B O 1
ATOM 5521 N N . LYS B 1 344 ? 16.297 10.336 -14.805 1 80.19 344 LYS B N 1
ATOM 5522 C CA . LYS B 1 344 ? 17.531 11.102 -14.664 1 80.19 344 LYS B CA 1
ATOM 5523 C C . LYS B 1 344 ? 18.172 10.859 -13.305 1 80.19 344 LYS B C 1
ATOM 5525 O O . LYS B 1 344 ? 17.484 10.672 -12.305 1 80.19 344 LYS B O 1
ATOM 5530 N N . PRO B 1 345 ? 19.5 10.938 -13.359 1 87.62 345 PRO B N 1
ATOM 5531 C CA . PRO B 1 345 ? 20.219 10.797 -12.086 1 87.62 345 PRO B CA 1
ATOM 5532 C C . PRO B 1 345 ? 19.984 11.984 -11.148 1 87.62 345 PRO B C 1
ATOM 5534 O O . PRO B 1 345 ? 19.594 13.062 -11.602 1 87.62 345 PRO B O 1
ATOM 5537 N N . GLU B 1 346 ? 20.25 11.766 -9.938 1 93 346 GLU B N 1
ATOM 5538 C CA . GLU B 1 346 ? 20.141 12.805 -8.922 1 93 346 GLU B CA 1
ATOM 5539 C C . GLU B 1 346 ? 21.062 13.984 -9.242 1 93 346 GLU B C 1
ATOM 5541 O O . GLU B 1 346 ? 22.188 13.797 -9.711 1 93 346 GLU B O 1
ATOM 5546 N N . ARG B 1 347 ? 20.672 15.148 -8.891 1 93.44 347 ARG B N 1
ATOM 5547 C CA . ARG B 1 347 ? 21.438 16.375 -9.148 1 93.44 347 ARG B CA 1
ATOM 5548 C C . ARG B 1 347 ? 22.703 16.406 -8.305 1 93.44 347 ARG B C 1
ATOM 5550 O O . ARG B 1 347 ? 22.656 16.234 -7.09 1 93.44 347 ARG B O 1
ATOM 5557 N N . ALA B 1 348 ? 23.781 16.719 -8.984 1 94.69 348 ALA B N 1
ATOM 5558 C CA . ALA B 1 348 ? 25.047 16.844 -8.281 1 94.69 348 ALA B CA 1
ATOM 5559 C C . ALA B 1 348 ? 25.016 17.984 -7.273 1 94.69 348 ALA B C 1
ATOM 5561 O O . ALA B 1 348 ? 25.625 17.906 -6.207 1 94.69 348 ALA B O 1
ATOM 5562 N N . THR B 1 349 ? 24.297 19.016 -7.582 1 96.5 349 THR B N 1
ATOM 5563 C CA . THR B 1 349 ? 24.203 20.172 -6.703 1 96.5 349 THR B CA 1
ATOM 5564 C C . THR B 1 349 ? 23.516 19.812 -5.395 1 96.5 349 THR B C 1
ATOM 5566 O O . THR B 1 349 ? 23.875 20.312 -4.328 1 96.5 349 THR B O 1
ATOM 5569 N N . TRP B 1 350 ? 22.547 18.984 -5.453 1 98 350 TRP B N 1
ATOM 5570 C CA . TRP B 1 350 ? 21.875 18.5 -4.254 1 98 350 TRP B CA 1
ATOM 5571 C C . TRP B 1 350 ? 22.828 17.656 -3.402 1 98 350 TRP B C 1
ATOM 5573 O O . TRP B 1 350 ? 22.938 17.875 -2.193 1 98 350 TRP B O 1
ATOM 5583 N N . ARG B 1 351 ? 23.5 16.828 -4.047 1 96.56 351 ARG B N 1
ATOM 5584 C CA . ARG B 1 351 ? 24.484 16 -3.34 1 96.56 351 ARG B CA 1
ATOM 5585 C C . ARG B 1 351 ? 25.547 16.875 -2.664 1 96.56 351 ARG B C 1
ATOM 5587 O O . ARG B 1 351 ? 26.016 16.547 -1.57 1 96.56 351 ARG B O 1
ATOM 5594 N N . GLY B 1 352 ? 25.906 17.891 -3.361 1 97.31 352 GLY B N 1
ATOM 5595 C CA . GLY B 1 352 ? 26.859 18.828 -2.789 1 97.31 352 GLY B CA 1
ATOM 5596 C C . GLY B 1 352 ? 26.359 19.484 -1.517 1 97.31 352 GLY B C 1
ATOM 5597 O O . GLY B 1 352 ? 27.109 19.641 -0.554 1 97.31 352 GLY B O 1
ATOM 5598 N N . ILE B 1 353 ? 25.094 19.844 -1.483 1 98.06 353 ILE B N 1
ATOM 5599 C CA . ILE B 1 353 ? 24.5 20.453 -0.296 1 98.06 353 ILE B CA 1
ATOM 5600 C C . ILE B 1 353 ? 24.578 19.469 0.873 1 98.06 353 ILE B C 1
ATOM 5602 O O . ILE B 1 353 ? 24.969 19.844 1.979 1 98.06 353 ILE B O 1
ATOM 5606 N N . LEU B 1 354 ? 24.234 18.234 0.588 1 98 354 LEU B N 1
ATOM 5607 C CA . LEU B 1 354 ? 24.219 17.234 1.656 1 98 354 LEU B CA 1
ATOM 5608 C C . LEU B 1 354 ? 25.625 16.953 2.146 1 98 354 LEU B C 1
ATOM 5610 O O . LEU B 1 354 ? 25.844 16.703 3.334 1 98 354 LEU B O 1
ATOM 5614 N N . ALA B 1 355 ? 26.562 16.969 1.214 1 95.94 355 ALA B N 1
ATOM 5615 C CA . ALA B 1 355 ? 27.953 16.734 1.58 1 95.94 355 ALA B CA 1
ATOM 5616 C C . ALA B 1 355 ? 28.469 17.828 2.512 1 95.94 355 ALA B C 1
ATOM 5618 O O . ALA B 1 355 ? 29.328 17.578 3.352 1 95.94 355 ALA B O 1
ATOM 5619 N N . ASP B 1 356 ? 27.891 18.969 2.439 1 95 356 ASP B N 1
ATOM 5620 C CA . ASP B 1 356 ? 28.359 20.125 3.186 1 95 356 ASP B CA 1
ATOM 5621 C C . ASP B 1 356 ? 27.719 20.188 4.57 1 95 356 ASP B C 1
ATOM 5623 O O . ASP B 1 356 ? 28.094 21.031 5.395 1 95 356 ASP B O 1
ATOM 5627 N N . LEU B 1 357 ? 26.812 19.266 4.793 1 96.69 357 LEU B N 1
ATOM 5628 C CA . LEU B 1 357 ? 26.156 19.312 6.094 1 96.69 357 LEU B CA 1
ATOM 5629 C C . LEU B 1 357 ? 27.109 18.859 7.199 1 96.69 357 LEU B C 1
ATOM 5631 O O . LEU B 1 357 ? 27.844 17.875 7.027 1 96.69 357 LEU B O 1
ATOM 5635 N N . PRO B 1 358 ? 27.109 19.547 8.297 1 94.81 358 PRO B N 1
ATOM 5636 C CA . PRO B 1 358 ? 28.047 19.234 9.375 1 94.81 358 PRO B CA 1
ATOM 5637 C C . PRO B 1 358 ? 27.688 17.953 10.133 1 94.81 358 PRO B C 1
ATOM 5639 O O . PRO B 1 358 ? 26.531 17.562 10.156 1 94.81 358 PRO B O 1
ATOM 5642 N N . GLU B 1 359 ? 28.656 17.406 10.766 1 92.88 359 GLU B N 1
ATOM 5643 C CA . GLU B 1 359 ? 28.469 16.25 11.648 1 92.88 359 GLU B CA 1
ATOM 5644 C C . GLU B 1 359 ? 27.75 16.656 12.93 1 92.88 359 GLU B C 1
ATOM 5646 O O . GLU B 1 359 ? 27.688 17.828 13.281 1 92.88 359 GLU B O 1
ATOM 5651 N N . PRO B 1 360 ? 27.203 15.602 13.547 1 91.38 360 PRO B N 1
ATOM 5652 C CA . PRO B 1 360 ? 26.547 15.922 14.812 1 91.38 360 PRO B CA 1
ATOM 5653 C C . PRO B 1 360 ? 27.5 16.516 15.844 1 91.38 360 PRO B C 1
ATOM 5655 O O . PRO B 1 360 ? 28.672 16.172 15.867 1 91.38 360 PRO B O 1
ATOM 5658 N N . GLU B 1 361 ? 26.984 17.484 16.531 1 77 361 GLU B N 1
ATOM 5659 C CA . GLU B 1 361 ? 27.797 18.031 17.609 1 77 361 GLU B CA 1
ATOM 5660 C C . GLU B 1 361 ? 28.062 17 18.688 1 77 361 GLU B C 1
ATOM 5662 O O . GLU B 1 361 ? 27.172 16.219 19.047 1 77 361 GLU B O 1
ATOM 5667 N N . ILE B 1 362 ? 29.344 16.484 18.781 1 55.31 362 ILE B N 1
ATOM 5668 C CA . ILE B 1 362 ? 29.719 15.586 19.875 1 55.31 362 ILE B CA 1
ATOM 5669 C C . ILE B 1 362 ? 29.297 16.188 21.203 1 55.31 362 ILE B C 1
ATOM 5671 O O . ILE B 1 362 ? 29.531 17.375 21.469 1 55.31 362 ILE B O 1
ATOM 5675 N N . ALA B 1 363 ? 28.094 15.695 21.797 1 47.34 363 ALA B N 1
ATOM 5676 C CA . ALA B 1 363 ? 27.859 16.109 23.188 1 47.34 363 ALA B CA 1
ATOM 5677 C C . ALA B 1 363 ? 29.172 16.25 23.953 1 47.34 363 ALA B C 1
ATOM 5679 O O . ALA B 1 363 ? 29.969 15.32 24 1 47.34 363 ALA B O 1
ATOM 5680 N N . ALA B 1 364 ? 29.641 17.5 24.188 1 31.84 364 ALA B N 1
ATOM 5681 C CA . ALA B 1 364 ? 30.703 17.594 25.188 1 31.84 364 ALA B CA 1
ATOM 5682 C C . ALA B 1 364 ? 30.312 16.891 26.484 1 31.84 364 ALA B C 1
ATOM 5684 O O . ALA B 1 364 ? 29.125 16.828 26.828 1 31.84 364 ALA B O 1
#

Foldseek 3Di:
DQPLCPDDLVVLQVQLVVCCVVDPPDDLQNSCVSNNAASQQSLLSQFDDDPDPKHKFWFWQPPDPQTVLVLVQLQQVFFWWWKWFADPFKIKIFIGGFDDWDTDVQWIFTDDPIWTKTFRCQQFDTKMWTWDQDPVGTKTKIWTGGQQRYTFMMITDDPRTPVVSVVVSCVVGGDPDRDGGDHHDDDDDDDDADDPVPFPLVVLLVVQVVAADPVVVVVSCVVRSHDPLRCQVRNDVVFKAWFALCLVLLLLVLQQVVVFWKKKWFGDPTMITIGTGGFHDWDDDVQWIWGDDPGIIMIGRSVFFPIKMWGWGAHNQGIWIKIWTAGPVRDTGMIMGGDDDPNHDGDPSSVVSVVPTHHYDPPD/DLPLCPDDLVVLQVQLVVCCVVDPPDDLQNSCVSNNAASQQSLLSQFDDDPDPKHKFWFWQPPDPQTVLVLVQLQQLFFWWWKWFADPFKIKIFIGGFDDWDTDVQWIFTDDPIWTKTFRCQQFDTKMWTWDQHPVGTKTKIWTGGQQRYTFMMITDDPRTPVVSVVVSCVVGGDPDRDGGDHHDDDDDDDDADDPVPFPLVVLLVVQVVAADPVVVVVSCVVRSHDPLRCQVRNDVVFKAWFALCLVLLLLVLQQVVVFWKKKWFGDPTMITIGTGGFHDWDDDVQWIWGDDPGIIMIGRSVFFPIWMWGWGAHNQGIWIKIWTAGPVRDTGMIMGGDDDPNHDGDPSSVVSVVPTHHYDPPD

Organism: Rhodospirillum centenum (strain ATCC 51521 / SW) (NCBI:txid414684)

Radius of gyration: 27.59 Å; Cα contacts (8 Å, |Δi|>4): 1596; chains: 2; bounding box: 59×76×71 Å

InterPro domains:
  IPR007845 Haemin-degrading HemS/ChuX domain [PF05171] (36-173)
  IPR007845 Haemin-degrading HemS/ChuX domain [PF05171] (225-357)
  IPR053733 Heme Transport and Utilization Superfamily [G3DSA:3.40.1570.10] (16-300)
  IPR053733 Heme Transport and Utilization Superfamily [G3DSA:3.40.1570.10] (99-351)
  IPR053733 Heme Transport and Utilization Superfamily [SSF144064] (12-358)

Secondary structure (DSSP, 8-state):
--------HHHHHHHHHHHHHHSTT--HHHHHHHHTS-HHHHHHTTBBS-SSS-EEEEE--TT-TTTHHHHHTTGGGGEEEEEEEE-SSEEEEEEEE--EEEEETTEEEEE-SS--EEEEGGG--EEEEEEEEETTEEEEEEEEE-TTS-EEEEEEEEEEE-HHHHHHHHHHTB-S---S-----PPPPPPPPPPGGGS-HHHHHHHHHT---GGGHHHHHHHHT--HHHHHHHH-TTTEEEE-TTHHHHHHHHHHHHT--EEEEEE-SSEEEEEEE----EEEETTEEEEEETTEEEEEEGGG--EEEEEEEEETTEEEEEEEEE-TT--EEEEEEE---TT-PPPHHHHHHHHTPPPP----/--------HHHHHHHHHHHHHHSTT--HHHHHHHHTS-HHHHHHTTBBS-SSS-EEEEE--TT-TTTHHHHHTTGGGGEEEEEEEE-SSEEEEEEEE--EEEEETTEEEEE-SS-EEEEEGGG--EEEEEEEEETTEEEEEEEEE-TTS-EEEEEEEEEEE-HHHHHHHHHHTB-S---S-----PPPPPPPPPPGGGS-HHHHHHHHHT---GGGHHHHHHHHT--HHHHHHHH-TTTEEEE-TTHHHHHHHHHHHTT--EEEEEE-SSEEEEEEE----EEEETTEEEEEETTEEEEEEGGG--EEEEEEEEETTEEEEEEEEE-TT--EEEEEEE---TT-PPPHHHHHHHHTPPPP----

Nearest PDB structures (foldseek):
  4mf9-assembly1_A  TM=9.702E-01  e=1.445E-44  Pseudomonas aeruginosa
  4mgf-assembly1_A  TM=9.638E-01  e=8.029E-43  Pseudomonas aeruginosa
  7qxv-assembly1_A  TM=9.620E-01  e=3.177E-41  Yersinia enterocolitica
  2j0r-assembly1_A  TM=9.656E-01  e=5.920E-41  Yersinia enterocolitica
  2j0p-assembly1_A  TM=9.527E-01  e=9.309E-41  Yersinia enterocolitica